Protein AF-0000000078946764 (afdb_homodimer)

pLDDT: mean 87.79, std 12.07, range [32.47, 98.69]

InterPro domains:
  IPR000515 ABC transporter type 1, transmembrane domain MetI-like [PF00528] (82-265)
  IPR000515 ABC transporter type 1, transmembrane domain MetI-like [PS50928] (67-258)
  IPR000515 ABC transporter type 1, transmembrane domain MetI-like [cd06261] (67-243)
  IPR035906 MetI-like superfamily [G3DSA:1.10.3720.10] (1-260)
  IPR035906 MetI-like superfamily [SSF161098] (8-272)
  IPR050901 Binding-protein-dependent ABC transporter permease [PTHR32243] (8-273)

Radius of gyration: 24.19 Å; Cα contacts (8 Å, |Δi|>4): 723; chains: 2; bounding box: 61×66×54 Å

Secondary structure (DSSP, 8-state):
------HHHHHHHHHHHHHHHHHHHHHHHHHTS-HHHHHH---SS-SS---HHHHHHHHHS-HHHHHHHHHHHHHHHHHHHHHHHHHHHHHHHHS--TTHHHHHHHHHHHHTS-GGGGHHHHHHHHHHTT-SSSHHHHHHHHHHHHHHHHHHHHHHHHHTS-HHHHHHHHHTT--HHHHIIIIIHHHTHHHHHHHHHHHHHHHHH--HHHHHH--SGGG--HHHHHHTT--SS---HHHHHHHHHHHHHHHHHHHHHTHHHHHHHTTTTTTT-/------HHHHHHHHHHHHHHHHHHHHHHHHHTS-HHHHHH---SS-SS---HHHHHHHHHS-HHHHHHHHHHHHHHHHHHHHHHHHHHHHHHHHS--TTHHHHHHHHHHHHTS-HHHHHHHHHHHHHHTT-SSSHHHHHHHHHHHHHHHHHHHHHHHHHTS-HHHHHHHHHTT--HHHHIIIIIHHHTHHHHHHHHHHHHHHHHH--HHHHHH--SGGG--HHHHHHTT--SS---HHHHHHHHHHHHHHHHHHHHHTHHHHHHHTTTTTTT-

Sequence (546 aa):
MKKKSGASFYFFLIVFVFLVMFPFIWVFLTSIKPPREIFASFAWFSAEPTFQSYVNAVNNRPLFTYMMNSFVISSLTTLIAIACASLAAYALTRLPIKGKGLILGTVLAASMFPQIAIITPIYSFITDLGLRNSYFGLVIPYITISLPLAIWILATFFKKIPFELEESAKLDGATPFQTFRKIIFPLAAPGVFTTAILVFIAAWNEYLFALTINTADRLRTVPVGLSLYESQYTIPWGDITAATVIVTVPIVIIVLLFQRRIVAGLTSGSVKEMKKKSGASFYFFLIVFVFLVMFPFIWVFLTSIKPPREIFASFAWFSAEPTFQSYVNAVNNRPLFTYMMNSFVISSLTTLIAIACASLAAYALTRLPIKGKGLILGTVLAASMFPQIAIITPIYSFITDLGLRNSYFGLVIPYITISLPLAIWILATFFKKIPFELEESAKLDGATPFQTFRKIIFPLAAPGVFTTAILVFIAAWNEYLFALTINTADRLRTVPVGLSLYESQYTIPWGDITAATVIVTVPIVIIVLLFQRRIVAGLTSGSVKE

Nearest PDB structures (foldseek):
  8ja7-assembly1_B  TM=8.360E-01  e=1.431E-16  Mycobacterium tuberculosis H37Rv
  7cad-assembly1_B  TM=8.247E-01  e=8.907E-16  Mycolicibacterium smegmatis MC2 155
  3puv-assembly1_G  TM=8.822E-01  e=7.040E-14  Escherichia coli K-12
  8hpn-assembly1_B  TM=8.557E-01  e=3.943E-14  Mycolicibacterium smegmatis MC2 155
  8y5f-assembly1_C  TM=8.600E-01  e=5.586E-09  Escherichia coli

Structure (mmCIF, N/CA/C/O backbone):
data_AF-0000000078946764-model_v1
#
loop_
_entity.id
_entity.type
_entity.pdbx_description
1 polymer 'BH1246 protein'
#
loop_
_atom_site.group_PDB
_atom_site.id
_atom_site.type_symbol
_atom_site.label_atom_id
_atom_site.label_alt_id
_atom_site.label_comp_id
_atom_site.label_asym_id
_atom_site.label_entity_id
_atom_site.label_seq_id
_atom_site.pdbx_PDB_ins_code
_atom_site.Cartn_x
_atom_site.Cartn_y
_atom_site.Cartn_z
_atom_site.occupancy
_atom_site.B_iso_or_equiv
_atom_site.auth_seq_id
_atom_site.auth_comp_id
_atom_site.auth_asym_id
_atom_site.auth_atom_id
_atom_site.pdbx_PDB_model_num
ATOM 1 N N . MET A 1 1 ? -32.438 19.906 20.125 1 33.03 1 MET A N 1
ATOM 2 C CA . MET A 1 1 ? -32.75 18.484 20.016 1 33.03 1 MET A CA 1
ATOM 3 C C . MET A 1 1 ? -31.672 17.75 19.25 1 33.03 1 MET A C 1
ATOM 5 O O . MET A 1 1 ? -31.422 18.047 18.078 1 33.03 1 MET A O 1
ATOM 9 N N . LYS A 1 2 ? -30.453 17.391 19.797 1 44.19 2 LYS A N 1
ATOM 10 C CA . LYS A 1 2 ? -29.234 16.734 19.375 1 44.19 2 LYS A CA 1
ATOM 11 C C . LYS A 1 2 ? -29.531 15.555 18.453 1 44.19 2 LYS A C 1
ATOM 13 O O . LYS A 1 2 ? -30.141 14.562 18.859 1 44.19 2 LYS A O 1
ATOM 18 N N . LYS A 1 3 ? -29.906 15.781 17.297 1 48.66 3 LYS A N 1
ATOM 19 C CA . LYS A 1 3 ? -30.406 14.773 16.375 1 48.66 3 LYS A CA 1
ATOM 20 C C . LYS A 1 3 ? -29.484 13.562 16.328 1 48.66 3 LYS A C 1
ATOM 22 O O . LYS A 1 3 ? -28.328 13.672 15.93 1 48.66 3 LYS A O 1
ATOM 27 N N . LYS A 1 4 ? -29.656 12.672 17.234 1 54.16 4 LYS A N 1
ATOM 28 C CA . LYS A 1 4 ? -29.062 11.352 17.438 1 54.16 4 LYS A CA 1
ATOM 29 C C . LYS A 1 4 ? -28.984 10.578 16.125 1 54.16 4 LYS A C 1
ATOM 31 O O . LYS A 1 4 ? -29.875 10.711 15.273 1 54.16 4 LYS A O 1
ATOM 36 N N . SER A 1 5 ? -27.766 10.391 15.672 1 64.12 5 SER A N 1
ATOM 37 C CA . SER A 1 5 ? -27.672 9.508 14.516 1 64.12 5 SER A CA 1
ATOM 38 C C . SER A 1 5 ? -28.75 8.438 14.555 1 64.12 5 SER A C 1
ATOM 40 O O . SER A 1 5 ? -28.922 7.754 15.57 1 64.12 5 SER A O 1
ATOM 42 N N . GLY A 1 6 ? -29.953 8.758 13.875 1 72.06 6 GLY A N 1
ATOM 43 C CA . GLY A 1 6 ? -31.156 7.957 13.898 1 72.06 6 GLY A CA 1
ATOM 44 C C . GLY A 1 6 ? -30.906 6.48 13.672 1 72.06 6 GLY A C 1
ATOM 45 O O . GLY A 1 6 ? -29.766 6.078 13.398 1 72.06 6 GLY A O 1
ATOM 46 N N . ALA A 1 7 ? -31.797 5.609 14.141 1 81.31 7 ALA A N 1
ATOM 47 C CA . ALA A 1 7 ? -31.812 4.156 14 1 81.31 7 ALA A CA 1
ATOM 48 C C . ALA A 1 7 ? -31.391 3.746 12.586 1 81.31 7 ALA A C 1
ATOM 50 O O . ALA A 1 7 ? -30.672 2.756 12.414 1 81.31 7 ALA A O 1
ATOM 51 N N . SER A 1 8 ? -31.719 4.539 11.703 1 84.44 8 SER A N 1
ATOM 52 C CA . SER A 1 8 ? -31.375 4.234 10.312 1 84.44 8 SER A CA 1
ATOM 53 C C . SER A 1 8 ? -29.875 4.387 10.07 1 84.44 8 SER A C 1
ATOM 55 O O . SER A 1 8 ? -29.281 3.584 9.352 1 84.44 8 SER A O 1
ATOM 57 N N . PHE A 1 9 ? -29.266 5.336 10.734 1 81.94 9 PHE A N 1
ATOM 58 C CA . PHE A 1 9 ? -27.844 5.57 10.578 1 81.94 9 PHE A CA 1
ATOM 59 C C . PHE A 1 9 ? -27.031 4.398 11.141 1 81.94 9 PHE A C 1
ATOM 61 O O . PHE A 1 9 ? -26.125 3.893 10.477 1 81.94 9 PHE A O 1
ATOM 68 N N . TYR A 1 10 ? -27.438 3.967 12.258 1 83.56 10 TYR A N 1
ATOM 69 C CA . TYR A 1 10 ? -26.719 2.861 12.875 1 83.56 10 TYR A CA 1
ATOM 70 C C . TYR A 1 10 ? -26.906 1.574 12.086 1 83.56 10 TYR A C 1
ATOM 72 O O . TYR A 1 10 ? -26 0.746 12.008 1 83.56 10 TYR A O 1
ATOM 80 N N . PHE A 1 11 ? -28.062 1.51 11.508 1 87.38 11 PHE A N 1
ATOM 81 C CA . PHE A 1 11 ? -28.312 0.349 10.656 1 87.38 11 PHE A CA 1
ATOM 82 C C . PHE A 1 11 ? -27.359 0.345 9.461 1 87.38 11 PHE A C 1
ATOM 84 O O . PHE A 1 11 ? -26.719 -0.667 9.18 1 87.38 11 PHE A O 1
ATOM 91 N N . PHE A 1 12 ? -27.156 1.472 8.867 1 84.12 12 PHE A N 1
ATOM 92 C CA . PHE A 1 12 ? -26.297 1.569 7.703 1 84.12 12 PHE A CA 1
ATOM 93 C C . PHE A 1 12 ? -24.828 1.399 8.102 1 84.12 12 PHE A C 1
ATOM 95 O O . PHE A 1 12 ? -24.047 0.792 7.367 1 84.12 12 PHE A O 1
ATOM 102 N N . LEU A 1 13 ? -24.562 1.893 9.234 1 83.19 13 LEU A N 1
ATOM 103 C CA . LEU A 1 13 ? -23.203 1.762 9.734 1 83.19 13 LEU A CA 1
ATOM 104 C C . LEU A 1 13 ? -22.859 0.3 10 1 83.19 13 LEU A C 1
ATOM 106 O O . LEU A 1 13 ? -21.766 -0.16 9.648 1 83.19 13 LEU A O 1
ATOM 110 N N . ILE A 1 14 ? -23.781 -0.375 10.562 1 85.19 14 ILE A N 1
ATOM 111 C CA . ILE A 1 14 ? -23.562 -1.785 10.867 1 85.19 14 ILE A CA 1
ATOM 112 C C . ILE A 1 14 ? -23.422 -2.58 9.57 1 85.19 14 ILE A C 1
ATOM 114 O O . ILE A 1 14 ? -22.531 -3.43 9.453 1 85.19 14 ILE A O 1
ATOM 118 N N . VAL A 1 15 ? -24.234 -2.271 8.648 1 87.44 15 VAL A N 1
ATOM 119 C CA . VAL A 1 15 ? -24.188 -2.949 7.352 1 87.44 15 VAL A CA 1
ATOM 120 C C . VAL A 1 15 ? -22.844 -2.656 6.668 1 87.44 15 VAL A C 1
ATOM 122 O O . VAL A 1 15 ? -22.234 -3.553 6.094 1 87.44 15 VAL A O 1
ATOM 125 N N . PHE A 1 16 ? -22.469 -1.47 6.801 1 84.31 16 PHE A N 1
ATOM 126 C CA . PHE A 1 16 ? -21.219 -1.049 6.176 1 84.31 16 PHE A CA 1
ATOM 127 C C . PHE A 1 16 ? -20.031 -1.764 6.805 1 84.31 16 PHE A C 1
ATOM 129 O O . PHE A 1 16 ? -19.172 -2.312 6.102 1 84.31 16 PHE A O 1
ATOM 136 N N . VAL A 1 17 ? -19.969 -1.79 8.094 1 83.06 17 VAL A N 1
ATOM 137 C CA . VAL A 1 17 ? -18.875 -2.443 8.812 1 83.06 17 VAL A CA 1
ATOM 138 C C . VAL A 1 17 ? -18.875 -3.939 8.516 1 83.06 17 VAL A C 1
ATOM 140 O O . VAL A 1 17 ? -17.828 -4.551 8.344 1 83.06 17 VAL A O 1
ATOM 143 N N . PHE A 1 18 ? -20.078 -4.434 8.43 1 84.56 18 PHE A N 1
ATOM 144 C CA . PHE A 1 18 ? -20.219 -5.852 8.117 1 84.56 18 PHE A CA 1
ATOM 145 C C . PHE A 1 18 ? -19.672 -6.152 6.727 1 84.56 18 PHE A C 1
ATOM 147 O O . PHE A 1 18 ? -18.984 -7.152 6.527 1 84.56 18 PHE A O 1
ATOM 154 N N . LEU A 1 19 ? -19.984 -5.316 5.812 1 82.56 19 LEU A N 1
ATOM 155 C CA . LEU A 1 19 ? -19.516 -5.527 4.445 1 82.56 19 LEU A CA 1
ATOM 156 C C . LEU A 1 19 ? -18 -5.441 4.367 1 82.56 19 LEU A C 1
ATOM 158 O O . LEU A 1 19 ? -17.359 -6.219 3.654 1 82.56 19 LEU A O 1
ATOM 162 N N . VAL A 1 20 ? -17.469 -4.578 5.125 1 79.81 20 VAL A N 1
ATOM 163 C CA . VAL A 1 20 ? -16.016 -4.395 5.137 1 79.81 20 VAL A CA 1
ATOM 164 C C . VAL A 1 20 ? -15.352 -5.594 5.809 1 79.81 20 VAL A C 1
ATOM 166 O O . VAL A 1 20 ? -14.289 -6.047 5.375 1 79.81 20 VAL A O 1
ATOM 169 N N . MET A 1 21 ? -16.078 -6.16 6.762 1 83.44 21 MET A N 1
ATOM 170 C CA . MET A 1 21 ? -15.508 -7.238 7.559 1 83.44 21 MET A CA 1
ATOM 171 C C . MET A 1 21 ? -15.875 -8.602 6.977 1 83.44 21 MET A C 1
ATOM 173 O O . MET A 1 21 ? -15.375 -9.633 7.438 1 83.44 21 MET A O 1
ATOM 177 N N . PHE A 1 22 ? -16.625 -8.633 6.008 1 83.38 22 PHE A N 1
ATOM 178 C CA . PHE A 1 22 ? -17.203 -9.859 5.488 1 83.38 22 PHE A CA 1
ATOM 179 C C . PHE A 1 22 ? -16.125 -10.883 5.164 1 83.38 22 PHE A C 1
ATOM 181 O O . PHE A 1 22 ? -16.203 -12.031 5.59 1 83.38 22 PHE A O 1
ATOM 188 N N . PRO A 1 23 ? -15.102 -10.477 4.379 1 82.44 23 PRO A N 1
ATOM 189 C CA . PRO A 1 23 ? -14.078 -11.477 4.047 1 82.44 23 PRO A CA 1
ATOM 190 C C . PRO A 1 23 ? -13.383 -12.039 5.285 1 82.44 23 PRO A C 1
ATOM 192 O O . PRO A 1 23 ? -13.016 -13.211 5.312 1 82.44 23 PRO A O 1
ATOM 195 N N . PHE A 1 24 ? -13.289 -11.32 6.234 1 83.69 24 PHE A N 1
ATOM 196 C CA . PHE A 1 24 ? -12.641 -11.734 7.477 1 83.69 24 PHE A CA 1
ATOM 197 C C . PHE A 1 24 ? -13.539 -12.688 8.258 1 83.69 24 PHE A C 1
ATOM 199 O O . PHE A 1 24 ? -13.062 -13.68 8.82 1 83.69 24 PHE A O 1
ATOM 206 N N . ILE A 1 25 ? -14.805 -12.312 8.273 1 85 25 ILE A N 1
ATOM 207 C CA . ILE A 1 25 ? -15.781 -13.172 8.945 1 85 25 ILE A CA 1
ATOM 208 C C . ILE A 1 25 ? -15.844 -14.523 8.242 1 85 25 ILE A C 1
ATOM 210 O O . ILE A 1 25 ? -15.875 -15.57 8.891 1 85 25 ILE A O 1
ATOM 214 N N . TRP A 1 26 ? -15.758 -14.477 6.988 1 84.75 26 TRP A N 1
ATOM 215 C CA . TRP A 1 26 ? -15.789 -15.703 6.199 1 84.75 26 TRP A CA 1
ATOM 216 C C . TRP A 1 26 ? -14.57 -16.578 6.496 1 84.75 26 TRP A C 1
ATOM 218 O O . TRP A 1 26 ? -14.688 -17.797 6.605 1 84.75 26 TRP A O 1
ATOM 228 N N . VAL A 1 27 ? -13.43 -15.969 6.551 1 87.81 27 VAL A N 1
ATOM 229 C CA . VAL A 1 27 ? -12.195 -16.672 6.855 1 87.81 27 VAL A CA 1
ATOM 230 C C . VAL A 1 27 ? -12.305 -17.344 8.227 1 87.81 27 VAL A C 1
ATOM 232 O O . VAL A 1 27 ? -11.953 -18.516 8.383 1 87.81 27 VAL A O 1
ATOM 235 N N . PHE A 1 28 ? -12.828 -16.656 9.148 1 89.38 28 PHE A N 1
ATOM 236 C CA . PHE A 1 28 ? -12.984 -17.203 10.492 1 89.38 28 PHE A CA 1
ATOM 237 C C . PHE A 1 28 ? -13.953 -18.375 10.492 1 89.38 28 PHE A C 1
ATOM 239 O O . PHE A 1 28 ? -13.68 -19.406 11.094 1 89.38 28 PHE A O 1
ATOM 246 N N . LEU A 1 29 ? -15.078 -18.219 9.828 1 89.69 29 LEU A N 1
ATOM 247 C CA . LEU A 1 29 ? -16.094 -19.281 9.789 1 89.69 29 LEU A CA 1
ATOM 248 C C . LEU A 1 29 ? -15.562 -20.516 9.062 1 89.69 29 LEU A C 1
ATOM 250 O O . LEU A 1 29 ? -15.852 -21.641 9.461 1 89.69 29 LEU A O 1
ATOM 254 N N . THR A 1 30 ? -14.836 -20.281 8.047 1 89.69 30 THR A N 1
ATOM 255 C CA . THR A 1 30 ? -14.273 -21.375 7.273 1 89.69 30 THR A CA 1
ATOM 256 C C . THR A 1 30 ? -13.234 -22.141 8.094 1 89.69 30 THR A C 1
ATOM 258 O O . THR A 1 30 ? -13.086 -23.359 7.953 1 89.69 30 THR A O 1
ATOM 261 N N . SER A 1 31 ? -12.547 -21.453 8.953 1 93.06 31 SER A N 1
ATOM 262 C CA . SER A 1 31 ? -11.453 -22.047 9.719 1 93.06 31 SER A CA 1
ATOM 263 C C . SER A 1 31 ? -11.961 -23.078 10.703 1 93.06 31 SER A C 1
ATOM 265 O O . SER A 1 31 ? -11.195 -23.906 11.203 1 93.06 31 SER A O 1
ATOM 267 N N . ILE A 1 32 ? -13.273 -23.078 10.969 1 94.5 32 ILE A N 1
ATOM 268 C CA . ILE A 1 32 ? -13.797 -24 11.961 1 94.5 32 ILE A CA 1
ATOM 269 C C . ILE A 1 32 ? -14.703 -25.031 11.289 1 94.5 32 ILE A C 1
ATOM 271 O O . ILE A 1 32 ? -15.367 -25.828 11.961 1 94.5 32 ILE A O 1
ATOM 275 N N . LYS A 1 33 ? -14.742 -25.016 10 1 92.31 33 LYS A N 1
ATOM 276 C CA . LYS A 1 33 ? -15.523 -25.984 9.25 1 92.31 33 LYS A CA 1
ATOM 277 C C . LYS A 1 33 ? -14.695 -27.234 8.93 1 92.31 33 LYS A C 1
ATOM 279 O O . LYS A 1 33 ? -13.508 -27.125 8.617 1 92.31 33 LYS A O 1
ATOM 284 N N . PRO A 1 34 ? -15.344 -28.391 8.977 1 90.31 34 PRO A N 1
ATOM 285 C CA . PRO A 1 34 ? -14.664 -29.578 8.422 1 90.31 34 PRO A CA 1
ATOM 286 C C . PRO A 1 34 ? -14.555 -29.531 6.898 1 90.31 34 PRO A C 1
ATOM 288 O O . PRO A 1 34 ? -15.352 -28.859 6.238 1 90.31 34 PRO A O 1
ATOM 291 N N . PRO A 1 35 ? -13.586 -30.203 6.355 1 84.81 35 PRO A N 1
ATOM 292 C CA . PRO A 1 35 ? -13.344 -30.141 4.914 1 84.81 35 PRO A CA 1
ATOM 293 C C . PRO A 1 35 ? -14.594 -30.453 4.09 1 84.81 35 PRO A C 1
ATOM 295 O O . PRO A 1 35 ? -14.812 -29.844 3.045 1 84.81 35 PRO A O 1
ATOM 298 N N . ARG A 1 36 ? -15.453 -31.266 4.453 1 83.12 36 ARG A N 1
ATOM 299 C CA . ARG A 1 36 ? -16.625 -31.688 3.703 1 83.12 36 ARG A CA 1
ATOM 300 C C . ARG A 1 36 ? -17.625 -30.547 3.564 1 83.12 36 ARG A C 1
ATOM 302 O O . ARG A 1 36 ? -18.391 -30.5 2.592 1 83.12 36 ARG A O 1
ATOM 309 N N . GLU A 1 37 ? -17.625 -29.578 4.52 1 83.38 37 GLU A N 1
ATOM 310 C CA . GLU A 1 37 ? -18.578 -28.484 4.527 1 83.38 37 GLU A CA 1
ATOM 311 C C . GLU A 1 37 ? -18.031 -27.266 3.779 1 83.38 37 GLU A C 1
ATOM 313 O O . GLU A 1 37 ? -18.797 -26.375 3.412 1 83.38 37 GLU A O 1
ATOM 318 N N . ILE A 1 38 ? -16.797 -27.172 3.619 1 76.69 38 ILE A N 1
ATOM 319 C CA . ILE A 1 38 ? -16.172 -26.016 2.984 1 76.69 38 ILE A CA 1
ATOM 320 C C . ILE A 1 38 ? -16.516 -26 1.496 1 76.69 38 ILE A C 1
ATOM 322 O O . ILE A 1 38 ? -16.781 -24.938 0.924 1 76.69 38 ILE A O 1
ATOM 326 N N . PHE A 1 39 ? -16.578 -27.109 0.846 1 66.88 39 PHE A N 1
ATOM 327 C CA . PHE A 1 39 ? -16.781 -27.188 -0.596 1 66.88 39 PHE A CA 1
ATOM 328 C C . PHE A 1 39 ? -18.25 -27.406 -0.927 1 66.88 39 PHE A C 1
ATOM 330 O O . PHE A 1 39 ? -18.688 -27.125 -2.051 1 66.88 39 PHE A O 1
ATOM 337 N N . ALA A 1 40 ? -18.938 -27.875 -0.017 1 58.78 40 ALA A N 1
ATOM 338 C CA . ALA A 1 40 ? -20.297 -28.297 -0.345 1 58.78 40 ALA A CA 1
ATOM 339 C C . ALA A 1 40 ? -21.266 -27.125 -0.312 1 58.78 40 ALA A C 1
ATOM 341 O O . ALA A 1 40 ? -22.234 -27.094 -1.078 1 58.78 40 ALA A O 1
ATOM 342 N N . SER A 1 41 ? -21.25 -26.266 0.796 1 55.47 41 SER A N 1
ATOM 343 C CA . SER A 1 41 ? -22.312 -25.281 0.925 1 55.47 41 SER A CA 1
ATOM 344 C C . SER A 1 41 ? -21.766 -23.938 1.366 1 55.47 41 SER A C 1
ATOM 346 O O . SER A 1 41 ? -20.703 -23.859 2 1 55.47 41 SER A O 1
ATOM 348 N N . PHE A 1 42 ? -22.266 -22.922 0.664 1 61.62 42 PHE A N 1
ATOM 349 C CA . PHE A 1 42 ? -22.047 -21.562 1.138 1 61.62 42 PHE A CA 1
ATOM 350 C C . PHE A 1 42 ? -22.734 -21.328 2.477 1 61.62 42 PHE A C 1
ATOM 352 O O . PHE A 1 42 ? -23.203 -20.219 2.756 1 61.62 42 PHE A O 1
ATOM 359 N N . ALA A 1 43 ? -22.75 -22.375 3.289 1 69.69 43 ALA A N 1
ATOM 360 C CA . ALA A 1 43 ? -23.375 -22.203 4.602 1 69.69 43 ALA A CA 1
ATOM 361 C C . ALA A 1 43 ? -22.484 -21.359 5.52 1 69.69 43 ALA A C 1
ATOM 363 O O . ALA A 1 43 ? -21.266 -21.578 5.582 1 69.69 43 ALA A O 1
ATOM 364 N N . TRP A 1 44 ? -23.031 -20.484 6.105 1 75.94 44 TRP A N 1
ATOM 365 C CA . TRP A 1 44 ? -22.312 -19.578 6.992 1 75.94 44 TRP A CA 1
ATOM 366 C C . TRP A 1 44 ? -21.812 -20.297 8.234 1 75.94 44 TRP A C 1
ATOM 368 O O . TRP A 1 44 ? -20.672 -20.094 8.648 1 75.94 44 TRP A O 1
ATOM 378 N N . PHE A 1 45 ? -22.641 -21.266 8.711 1 82.81 45 PHE A N 1
ATOM 379 C CA . PHE A 1 45 ? -22.281 -21.922 9.961 1 82.81 45 PHE A CA 1
ATOM 380 C C . PHE A 1 45 ? -22.141 -23.422 9.766 1 82.81 45 PHE A C 1
ATOM 382 O O . PHE A 1 45 ? -22.891 -24.031 8.992 1 82.81 45 PHE A O 1
ATOM 389 N N . SER A 1 46 ? -21.188 -23.984 10.406 1 84.75 46 SER A N 1
ATOM 390 C CA . SER A 1 46 ? -20.953 -25.422 10.336 1 84.75 46 SER A CA 1
ATOM 391 C C . SER A 1 46 ? -21.875 -26.172 11.297 1 84.75 46 SER A C 1
ATOM 393 O O . SER A 1 46 ? -22.172 -25.688 12.391 1 84.75 46 SER A O 1
ATOM 395 N N . ALA A 1 47 ? -22.266 -27.359 10.945 1 85.62 47 ALA A N 1
ATOM 396 C CA . ALA A 1 47 ? -23.031 -28.25 11.812 1 85.62 47 ALA A CA 1
ATOM 397 C C . ALA A 1 47 ? -22.125 -28.984 12.781 1 85.62 47 ALA A C 1
ATOM 399 O O . ALA A 1 47 ? -22.562 -29.438 13.844 1 85.62 47 ALA A O 1
ATOM 400 N N . GLU A 1 48 ? -20.844 -29.078 12.453 1 91.38 48 GLU A N 1
ATOM 401 C CA . GLU A 1 48 ? -19.859 -29.781 13.266 1 91.38 48 GLU A CA 1
ATOM 402 C C . GLU A 1 48 ? -18.547 -29.016 13.328 1 91.38 48 GLU A C 1
ATOM 404 O O . GLU A 1 48 ? -17.516 -29.484 12.828 1 91.38 48 GLU A O 1
ATOM 409 N N . PRO A 1 49 ? -18.641 -27.938 14.008 1 92.38 49 PRO A N 1
ATOM 410 C CA . PRO A 1 49 ? -17.406 -27.156 14.117 1 92.38 49 PRO A CA 1
ATOM 411 C C . PRO A 1 49 ? -16.25 -27.953 14.695 1 92.38 49 PRO A C 1
ATOM 413 O O . PRO A 1 49 ? -16.453 -28.828 15.547 1 92.38 49 PRO A O 1
ATOM 416 N N . THR A 1 50 ? -15.031 -27.719 14.125 1 94.12 50 THR A N 1
ATOM 417 C CA . THR A 1 50 ? -13.828 -28.438 14.555 1 94.12 50 THR A CA 1
ATOM 418 C C . THR A 1 50 ? -12.633 -27.5 14.594 1 94.12 50 THR A C 1
ATOM 420 O O . THR A 1 50 ? -12.625 -26.453 13.93 1 94.12 50 THR A O 1
ATOM 423 N N . PHE A 1 51 ? -11.664 -27.875 15.438 1 96.06 51 PHE A N 1
ATOM 424 C CA . PHE A 1 51 ? -10.438 -27.094 15.531 1 96.06 51 PHE A CA 1
ATOM 425 C C . PHE A 1 51 ? -9.273 -27.828 14.875 1 96.06 51 PHE A C 1
ATOM 427 O O . PHE A 1 51 ? -8.117 -27.438 15.047 1 96.06 51 PHE A O 1
ATOM 434 N N . GLN A 1 52 ? -9.617 -28.812 14.094 1 95.88 52 GLN A N 1
ATOM 435 C CA . GLN A 1 52 ? -8.586 -29.625 13.461 1 95.88 52 GLN A CA 1
ATOM 436 C C . GLN A 1 52 ? -7.73 -28.797 12.516 1 95.88 52 GLN A C 1
ATOM 438 O O . GLN A 1 52 ? -6.523 -29.016 12.406 1 95.88 52 GLN A O 1
ATOM 443 N N . SER A 1 53 ? -8.367 -27.828 11.891 1 95.5 53 SER A N 1
ATOM 444 C CA . SER A 1 53 ? -7.637 -26.969 10.969 1 95.5 53 SER A CA 1
ATOM 445 C C . SER A 1 53 ? -6.59 -26.141 11.703 1 95.5 53 SER A C 1
ATOM 447 O O . SER A 1 53 ? -5.539 -25.812 11.148 1 95.5 53 SER A O 1
ATOM 449 N N . TYR A 1 54 ? -6.875 -25.812 12.938 1 97 54 TYR A N 1
ATOM 450 C CA . TYR A 1 54 ? -5.922 -25.062 13.742 1 97 54 TYR A CA 1
ATOM 451 C C . TYR A 1 54 ? -4.715 -25.922 14.109 1 97 54 TYR A C 1
ATOM 453 O O . TYR A 1 54 ? -3.576 -25.453 14.07 1 97 54 TYR A O 1
ATOM 461 N N . VAL A 1 55 ? -4.953 -27.094 14.391 1 97.25 55 VAL A N 1
ATOM 462 C CA . VAL A 1 55 ? -3.881 -28.047 14.703 1 97.25 55 VAL A CA 1
ATOM 463 C C . VAL A 1 55 ? -3.02 -28.266 13.461 1 97.25 55 VAL A C 1
ATOM 465 O O . VAL A 1 55 ? -1.789 -28.234 13.539 1 97.25 55 VAL A O 1
ATOM 468 N N . ASN A 1 56 ? -3.658 -28.453 12.375 1 95.62 56 ASN A N 1
ATOM 469 C CA . ASN A 1 56 ? -2.947 -28.672 11.117 1 95.62 56 ASN A CA 1
ATOM 470 C C . ASN A 1 56 ? -2.113 -27.453 10.727 1 95.62 56 ASN A C 1
ATOM 472 O O . ASN A 1 56 ? -0.993 -27.594 10.234 1 95.62 56 ASN A O 1
ATOM 476 N N . ALA A 1 57 ? -2.668 -26.297 10.922 1 95.75 57 ALA A N 1
ATOM 477 C CA . ALA A 1 57 ? -2.008 -25.047 10.531 1 95.75 57 ALA A CA 1
ATOM 478 C C . ALA A 1 57 ? -0.665 -24.906 11.242 1 95.75 57 ALA A C 1
ATOM 480 O O . ALA A 1 57 ? 0.313 -24.453 10.633 1 95.75 57 ALA A O 1
ATOM 481 N N . VAL A 1 58 ? -0.606 -25.312 12.477 1 96.38 58 VAL A N 1
ATOM 482 C CA . VAL A 1 58 ? 0.599 -25.109 13.273 1 96.38 58 VAL A CA 1
ATOM 483 C C . VAL A 1 58 ? 1.562 -26.281 13.07 1 96.38 58 VAL A C 1
ATOM 485 O O . VAL A 1 58 ? 2.781 -26.094 13.094 1 96.38 58 VAL A O 1
ATOM 488 N N . ASN A 1 59 ? 1.031 -27.5 12.75 1 95.38 59 ASN A N 1
ATOM 489 C CA . ASN A 1 59 ? 1.863 -28.688 12.672 1 95.38 59 ASN A CA 1
ATOM 490 C C . ASN A 1 59 ? 2.42 -28.906 11.266 1 95.38 59 ASN A C 1
ATOM 492 O O . ASN A 1 59 ? 3.51 -29.453 11.102 1 95.38 59 ASN A O 1
ATOM 496 N N . ASN A 1 60 ? 1.716 -28.484 10.312 1 93.31 60 ASN A N 1
ATOM 497 C CA . ASN A 1 60 ? 2.102 -28.766 8.938 1 93.31 60 ASN A CA 1
ATOM 498 C C . ASN A 1 60 ? 3.152 -27.781 8.43 1 93.31 60 ASN A C 1
ATOM 500 O O . ASN A 1 60 ? 3.877 -28.078 7.477 1 93.31 60 ASN A O 1
ATOM 504 N N . ARG A 1 61 ? 3.182 -26.609 9.008 1 94.19 61 ARG A N 1
ATOM 505 C CA . ARG A 1 61 ? 4.16 -25.578 8.648 1 94.19 61 ARG A CA 1
ATOM 506 C C . ARG A 1 61 ? 4.641 -24.828 9.883 1 94.19 61 ARG A C 1
ATOM 508 O O . ARG A 1 61 ? 3.934 -24.766 10.891 1 94.19 61 ARG A O 1
ATOM 515 N N . PRO A 1 62 ? 5.832 -24.328 9.766 1 96.88 62 PRO A N 1
ATOM 516 C CA . PRO A 1 62 ? 6.309 -23.516 10.898 1 96.88 62 PRO A CA 1
ATOM 517 C C . PRO A 1 62 ? 5.703 -22.125 10.922 1 96.88 62 PRO A C 1
ATOM 519 O O . PRO A 1 62 ? 6.422 -21.125 10.773 1 96.88 62 PRO A O 1
ATOM 522 N N . LEU A 1 63 ? 4.488 -22.047 11.266 1 97.19 63 LEU A N 1
ATOM 523 C CA . LEU A 1 63 ? 3.682 -20.844 11.172 1 97.19 63 LEU A CA 1
ATOM 524 C C . LEU A 1 63 ? 4.234 -19.734 12.078 1 97.19 63 LEU A C 1
ATOM 526 O O . LEU A 1 63 ? 4.328 -18.578 11.672 1 97.19 63 LEU A O 1
ATOM 530 N N . PHE A 1 64 ? 4.648 -20.109 13.242 1 97.38 64 PHE A N 1
ATOM 531 C CA . PHE A 1 64 ? 5.133 -19.109 14.188 1 97.38 64 PHE A CA 1
ATOM 532 C C . PHE A 1 64 ? 6.469 -18.531 13.734 1 97.38 64 PHE A C 1
ATOM 534 O O . PHE A 1 64 ? 6.77 -17.359 13.992 1 97.38 64 PHE A O 1
ATOM 541 N N . THR A 1 65 ? 7.219 -19.344 13.062 1 97.88 65 THR A N 1
ATOM 542 C CA . THR A 1 65 ? 8.445 -18.844 12.461 1 97.88 65 THR A CA 1
ATOM 543 C C . THR A 1 65 ? 8.141 -17.828 11.359 1 97.88 65 THR A C 1
ATOM 545 O O . THR A 1 65 ? 8.781 -16.781 11.281 1 97.88 65 THR A O 1
ATOM 548 N N . TYR A 1 66 ? 7.117 -18.109 10.539 1 97.88 66 TYR A N 1
ATOM 549 C CA . TYR A 1 66 ? 6.699 -17.188 9.5 1 97.88 66 TYR A CA 1
ATOM 550 C C . TYR A 1 66 ? 6.254 -15.852 10.102 1 97.88 66 TYR A C 1
ATOM 552 O O . TYR A 1 66 ? 6.586 -14.789 9.586 1 97.88 66 TYR A O 1
ATOM 560 N N . MET A 1 67 ? 5.539 -15.953 11.203 1 97 67 MET A N 1
ATOM 561 C CA . MET A 1 67 ? 5.039 -14.766 11.883 1 97 67 MET A CA 1
ATOM 562 C C . MET A 1 67 ? 6.191 -13.93 12.43 1 97 67 MET A C 1
ATOM 564 O 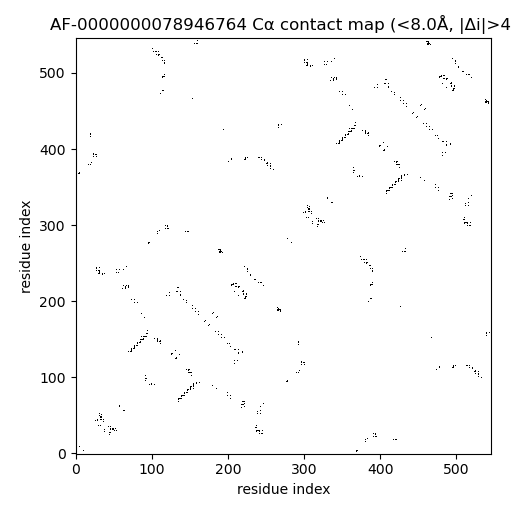O . MET A 1 67 ? 6.199 -12.703 12.297 1 97 67 MET A O 1
ATOM 568 N N . MET A 1 68 ? 7.129 -14.586 12.992 1 97.69 68 MET A N 1
ATOM 569 C CA . MET A 1 68 ? 8.289 -13.891 13.539 1 97.69 68 MET A CA 1
ATOM 570 C C . MET A 1 68 ? 9.094 -13.227 12.43 1 97.69 68 MET A C 1
ATOM 572 O O . MET A 1 68 ? 9.5 -12.07 12.555 1 97.69 68 MET A O 1
ATOM 576 N N . ASN A 1 69 ? 9.32 -13.93 11.367 1 98.44 69 ASN A N 1
ATOM 577 C CA . ASN A 1 69 ? 10.039 -13.359 10.234 1 98.44 69 ASN A CA 1
ATOM 578 C C . ASN A 1 69 ? 9.344 -12.117 9.695 1 98.44 69 ASN A C 1
ATOM 580 O O . ASN A 1 69 ? 9.992 -11.086 9.477 1 98.44 69 ASN A O 1
ATOM 584 N N . SER A 1 70 ? 8.023 -12.242 9.469 1 97.81 70 SER A N 1
ATOM 585 C CA . SER A 1 70 ? 7.258 -11.109 8.961 1 97.81 70 SER A CA 1
ATOM 586 C C . SER A 1 70 ? 7.336 -9.914 9.898 1 97.81 70 SER A C 1
ATOM 588 O O . SER A 1 70 ? 7.488 -8.773 9.461 1 97.81 70 SER A O 1
ATOM 590 N N . PHE A 1 71 ? 7.281 -10.219 11.172 1 96.81 71 PHE A N 1
ATOM 591 C CA . PHE A 1 71 ? 7.309 -9.148 12.164 1 96.81 71 PHE A CA 1
ATOM 592 C C . PHE A 1 71 ? 8.664 -8.445 12.164 1 96.81 71 PHE A C 1
ATOM 594 O O . PHE A 1 71 ? 8.727 -7.215 12.141 1 96.81 71 PHE A O 1
ATOM 601 N N . VAL A 1 72 ? 9.719 -9.164 12.188 1 98.31 72 VAL A N 1
ATOM 602 C CA . VAL A 1 72 ? 11.07 -8.602 12.25 1 98.31 72 VAL A CA 1
ATOM 603 C C . VAL A 1 72 ? 11.352 -7.809 10.977 1 98.31 72 VAL A C 1
ATOM 605 O O . VAL A 1 72 ? 11.789 -6.656 11.047 1 98.31 72 VAL A O 1
ATOM 608 N N . ILE A 1 73 ? 11.031 -8.367 9.867 1 98.69 73 ILE A N 1
ATOM 609 C CA . ILE A 1 73 ? 11.312 -7.742 8.578 1 98.69 73 ILE A CA 1
ATOM 610 C C . ILE A 1 73 ? 10.484 -6.465 8.438 1 98.69 73 ILE A C 1
ATOM 612 O O . ILE A 1 73 ? 11.008 -5.422 8.031 1 98.69 73 ILE A O 1
ATOM 616 N N . SER A 1 74 ? 9.219 -6.535 8.75 1 97.81 74 SER A N 1
ATOM 617 C CA . SER A 1 74 ? 8.344 -5.371 8.617 1 97.81 74 SER A CA 1
ATOM 618 C C . SER A 1 74 ? 8.742 -4.27 9.594 1 97.81 74 SER A C 1
ATOM 620 O O . SER A 1 74 ? 8.703 -3.086 9.258 1 97.81 74 SER A O 1
ATOM 622 N N . SER A 1 75 ? 9.117 -4.66 10.82 1 97.94 75 SER A N 1
ATOM 623 C CA . SER A 1 75 ? 9.523 -3.676 11.82 1 97.94 75 SER A CA 1
ATOM 624 C C . SER A 1 75 ? 10.828 -2.994 11.414 1 97.94 75 SER A C 1
ATOM 626 O O . SER A 1 75 ? 10.945 -1.77 11.492 1 97.94 75 SER A O 1
ATOM 628 N N . LEU A 1 76 ? 11.781 -3.775 11 1 98.62 76 LEU A N 1
ATOM 629 C CA . LEU A 1 76 ? 13.055 -3.213 10.57 1 98.62 76 LEU A CA 1
ATOM 630 C C . LEU A 1 76 ? 12.867 -2.303 9.359 1 98.62 76 LEU A C 1
ATOM 632 O O . LEU A 1 76 ? 13.445 -1.214 9.297 1 98.62 76 LEU A O 1
ATOM 636 N N . THR A 1 77 ? 12.047 -2.768 8.422 1 98.56 77 THR A N 1
ATOM 637 C CA . THR A 1 77 ? 11.75 -1.958 7.246 1 98.56 77 THR A CA 1
ATOM 638 C C . THR A 1 77 ? 11.133 -0.623 7.652 1 98.56 77 THR A C 1
ATOM 640 O O . THR A 1 77 ? 11.555 0.432 7.168 1 98.56 77 THR A O 1
ATOM 643 N N . THR A 1 78 ? 10.18 -0.687 8.547 1 98.12 78 THR A N 1
ATOM 644 C CA . THR A 1 78 ? 9.461 0.508 8.984 1 98.12 78 THR A CA 1
ATOM 645 C C . THR A 1 78 ? 10.406 1.478 9.688 1 98.12 78 THR A C 1
ATOM 647 O O . THR A 1 78 ? 10.445 2.666 9.359 1 98.12 78 THR A O 1
ATOM 650 N N . LEU A 1 79 ? 11.195 1 10.594 1 98.25 79 LEU A N 1
ATOM 651 C CA . LEU A 1 79 ? 12.094 1.833 11.383 1 98.25 79 LEU A CA 1
ATOM 652 C C . LEU A 1 79 ? 13.125 2.52 10.492 1 98.25 79 LEU A C 1
ATOM 654 O O . LEU A 1 79 ? 13.328 3.732 10.594 1 98.25 79 LEU A O 1
ATOM 658 N N . ILE A 1 80 ? 13.68 1.808 9.586 1 97.94 80 ILE A N 1
ATOM 659 C CA . ILE A 1 80 ? 14.734 2.354 8.734 1 97.94 80 ILE A CA 1
ATOM 660 C C . ILE A 1 80 ? 14.117 3.289 7.695 1 97.94 80 ILE A C 1
ATOM 662 O O . ILE A 1 80 ? 14.656 4.363 7.422 1 97.94 80 ILE A O 1
ATOM 666 N N . ALA A 1 81 ? 13 2.887 7.164 1 97.44 81 ALA A N 1
ATOM 667 C CA . ALA A 1 81 ? 12.336 3.727 6.168 1 97.44 81 ALA A CA 1
ATOM 668 C C . ALA A 1 81 ? 11.906 5.059 6.773 1 97.44 81 ALA A C 1
ATOM 670 O O . ALA A 1 81 ? 12.086 6.113 6.156 1 97.44 81 ALA A O 1
ATOM 671 N N . ILE A 1 82 ? 11.352 5.008 7.969 1 97.62 82 ILE A N 1
ATOM 672 C CA . ILE A 1 82 ? 10.891 6.227 8.617 1 97.62 82 ILE A CA 1
ATOM 673 C C . ILE A 1 82 ? 12.086 7.117 8.953 1 97.62 82 ILE A C 1
ATOM 675 O O . ILE A 1 82 ? 12.023 8.336 8.773 1 97.62 82 ILE A O 1
ATOM 679 N N . ALA A 1 83 ? 13.156 6.547 9.43 1 97.12 83 ALA A N 1
ATOM 680 C CA . ALA A 1 83 ? 14.359 7.312 9.75 1 97.12 83 ALA A CA 1
ATOM 681 C C . ALA A 1 83 ? 14.906 8.023 8.508 1 97.12 83 ALA A C 1
ATOM 683 O O . ALA A 1 83 ? 15.18 9.227 8.547 1 97.12 83 ALA A O 1
ATOM 684 N N . CYS A 1 84 ? 14.961 7.324 7.422 1 95.12 84 CYS A N 1
ATOM 685 C CA . CYS A 1 84 ? 15.492 7.891 6.188 1 95.12 84 CYS A CA 1
ATOM 686 C C . CYS A 1 84 ? 14.508 8.875 5.57 1 95.12 84 CYS A C 1
ATOM 688 O O . CYS A 1 84 ? 14.891 9.969 5.156 1 95.12 84 CYS A O 1
ATOM 690 N N . ALA A 1 85 ? 13.273 8.469 5.559 1 96.75 85 ALA A N 1
ATOM 691 C CA . ALA A 1 85 ? 12.25 9.281 4.902 1 96.75 85 ALA A CA 1
ATOM 692 C C . ALA A 1 85 ? 12.039 10.594 5.652 1 96.75 85 ALA A C 1
ATOM 694 O O . ALA A 1 85 ? 11.797 11.641 5.035 1 96.75 85 ALA A O 1
ATOM 695 N N . SER A 1 86 ? 12.055 10.547 6.984 1 97 86 SER A N 1
ATOM 696 C CA . SER A 1 86 ? 11.828 11.766 7.758 1 97 86 SER A CA 1
ATOM 697 C C . SER A 1 86 ? 12.945 12.781 7.535 1 97 86 SER A C 1
ATOM 699 O O . SER A 1 86 ? 12.688 13.984 7.434 1 97 86 SER A O 1
ATOM 701 N N . LEU A 1 87 ? 14.188 12.312 7.465 1 94.19 87 LEU A N 1
ATOM 702 C CA . LEU A 1 87 ? 15.305 13.203 7.18 1 94.19 87 LEU A CA 1
ATOM 703 C C . LEU A 1 87 ? 15.18 13.805 5.781 1 94.19 87 LEU A C 1
ATOM 705 O O . LEU A 1 87 ? 15.375 15.008 5.598 1 94.19 87 LEU A O 1
ATOM 709 N N . ALA A 1 88 ? 14.828 12.953 4.852 1 93.62 88 ALA A N 1
ATOM 710 C CA . ALA A 1 88 ? 14.68 13.422 3.477 1 93.62 88 ALA A CA 1
ATOM 711 C C . ALA A 1 88 ? 13.516 14.398 3.35 1 93.62 88 ALA A C 1
ATOM 713 O O . ALA A 1 88 ? 13.641 15.445 2.713 1 93.62 88 ALA A O 1
ATOM 714 N N . ALA A 1 89 ? 12.406 14.031 3.928 1 94.62 89 ALA A N 1
ATOM 715 C CA . ALA A 1 89 ? 11.242 14.906 3.879 1 94.62 89 ALA A CA 1
ATOM 716 C C . ALA A 1 89 ? 11.539 16.25 4.527 1 94.62 89 ALA A C 1
ATOM 718 O O . ALA A 1 89 ? 11.109 17.297 4.027 1 94.62 89 ALA A O 1
ATOM 719 N N . TYR A 1 90 ? 12.242 16.281 5.633 1 94.44 90 TYR A N 1
ATOM 720 C CA . TYR A 1 90 ? 12.633 17.531 6.293 1 94.44 90 TYR A CA 1
ATOM 721 C C . TYR A 1 90 ? 13.5 18.375 5.375 1 94.44 90 TYR A C 1
ATOM 723 O O . TYR A 1 90 ? 13.266 19.578 5.227 1 94.44 90 TYR A O 1
ATOM 731 N N . ALA A 1 91 ? 14.484 17.734 4.816 1 92.44 91 ALA A N 1
ATOM 732 C CA . ALA A 1 91 ? 15.383 18.469 3.912 1 92.44 91 ALA A CA 1
ATOM 733 C C . ALA A 1 91 ? 14.609 19.047 2.734 1 92.44 91 ALA A C 1
ATOM 735 O O . ALA A 1 91 ? 14.828 20.203 2.359 1 92.44 91 ALA A O 1
ATOM 736 N N . LEU A 1 92 ? 13.648 18.359 2.238 1 91.38 92 LEU A N 1
ATOM 737 C CA . LEU A 1 92 ? 12.977 18.734 0.998 1 91.38 92 LEU A CA 1
ATOM 738 C C . LEU A 1 92 ? 11.836 19.703 1.27 1 91.38 92 LEU A C 1
ATOM 740 O O . LEU A 1 92 ? 11.266 20.281 0.336 1 91.38 92 LEU A O 1
ATOM 744 N N . THR A 1 93 ? 11.531 19.938 2.516 1 91.38 93 THR A N 1
ATOM 745 C CA . THR A 1 93 ? 10.422 20.828 2.809 1 91.38 93 THR A CA 1
ATOM 746 C C . THR A 1 93 ? 10.891 22.047 3.609 1 91.38 93 THR A C 1
ATOM 748 O O . THR A 1 93 ? 10.312 23.125 3.514 1 91.38 93 THR A O 1
ATOM 751 N N . ARG A 1 94 ? 11.969 21.828 4.379 1 91.56 94 ARG A N 1
ATOM 752 C CA . ARG A 1 94 ? 12.281 22.875 5.355 1 91.56 94 ARG A CA 1
ATOM 753 C C . ARG A 1 94 ? 13.609 23.547 5.023 1 91.56 94 ARG A C 1
ATOM 755 O O . ARG A 1 94 ? 13.852 24.688 5.426 1 91.56 94 ARG A O 1
ATOM 762 N N . LEU A 1 95 ? 14.477 22.922 4.402 1 89.88 95 LEU A N 1
ATOM 763 C CA . LEU A 1 95 ? 15.773 23.5 4.078 1 89.88 95 LEU A CA 1
ATOM 764 C C . LEU A 1 95 ? 15.719 24.266 2.758 1 89.88 95 LEU A C 1
ATOM 766 O O . LEU A 1 95 ? 14.828 24.031 1.939 1 89.88 95 LEU A O 1
ATOM 770 N N . PRO A 1 96 ? 16.562 25.219 2.639 1 88.12 96 PRO A N 1
ATOM 771 C CA . PRO A 1 96 ? 16.531 26.062 1.435 1 88.12 96 PRO A CA 1
ATOM 772 C C . PRO A 1 96 ? 17.156 25.359 0.226 1 88.12 96 PRO A C 1
ATOM 774 O O . PRO A 1 96 ? 18.203 25.797 -0.271 1 88.12 96 PRO A O 1
ATOM 777 N N . ILE A 1 97 ? 16.547 24.344 -0.223 1 87.62 97 ILE A N 1
ATOM 778 C CA . ILE A 1 97 ? 16.969 23.578 -1.395 1 87.62 97 ILE A CA 1
ATOM 779 C C . ILE A 1 97 ? 16.25 24.109 -2.637 1 87.62 97 ILE A C 1
ATOM 781 O O . ILE A 1 97 ? 15.062 24.406 -2.59 1 87.62 97 ILE A O 1
ATOM 785 N N . LYS A 1 98 ? 17.078 24.188 -3.748 1 86.56 98 LYS A N 1
ATOM 786 C CA . LYS A 1 98 ? 16.484 24.594 -5.016 1 86.56 98 LYS A CA 1
ATOM 787 C C . LYS A 1 98 ? 15.812 23.406 -5.707 1 86.56 98 LYS A C 1
ATOM 789 O O . LYS A 1 98 ? 16.328 22.281 -5.668 1 86.56 98 LYS A O 1
ATOM 794 N N . GLY A 1 99 ? 14.688 23.641 -6.34 1 85.75 99 GLY A N 1
ATOM 795 C CA . GLY A 1 99 ? 14.016 22.625 -7.129 1 85.75 99 GLY A CA 1
ATOM 796 C C . GLY A 1 99 ? 13.312 21.578 -6.281 1 85.75 99 GLY A C 1
ATOM 797 O O . GLY A 1 99 ? 13.258 20.406 -6.656 1 85.75 99 GLY A O 1
ATOM 798 N N . LYS A 1 100 ? 12.867 21.875 -5.094 1 86.12 100 LYS A N 1
ATOM 799 C CA . LYS A 1 100 ? 12.258 20.938 -4.16 1 86.12 100 LYS A CA 1
ATOM 800 C C . LYS A 1 100 ? 11.016 20.281 -4.77 1 86.12 100 LYS A C 1
ATOM 802 O O . LYS A 1 100 ? 10.789 19.078 -4.59 1 86.12 100 LYS A O 1
ATOM 807 N N . GLY A 1 101 ? 10.289 21.094 -5.539 1 84.25 101 GLY A N 1
ATOM 808 C CA . GLY A 1 101 ? 9.109 20.547 -6.188 1 84.25 101 GLY A CA 1
ATOM 809 C C . GLY A 1 101 ? 9.438 19.453 -7.188 1 84.25 101 GLY A C 1
ATOM 810 O O . GLY A 1 101 ? 8.766 18.422 -7.223 1 84.25 101 GLY A O 1
ATOM 811 N N . LEU A 1 102 ? 10.477 19.688 -7.918 1 85.12 102 LEU A N 1
ATOM 812 C CA . LEU A 1 102 ? 10.906 18.703 -8.914 1 85.12 102 LEU A CA 1
ATOM 813 C C . LEU A 1 102 ? 11.414 17.438 -8.234 1 85.12 102 LEU A C 1
ATOM 815 O O . LEU A 1 102 ? 11.125 16.328 -8.695 1 85.12 102 LEU A O 1
ATOM 819 N N . ILE A 1 103 ? 12.141 17.609 -7.168 1 88.06 103 ILE A N 1
ATOM 820 C CA . ILE A 1 103 ? 12.695 16.453 -6.465 1 88.06 103 ILE A CA 1
ATOM 821 C C . ILE A 1 103 ? 11.562 15.641 -5.84 1 88.06 103 ILE A C 1
ATOM 823 O O . ILE A 1 103 ? 11.516 14.414 -5.988 1 88.06 103 ILE A O 1
ATOM 827 N N . LEU A 1 104 ? 10.633 16.312 -5.234 1 86.88 104 LEU A N 1
ATOM 828 C CA . LEU A 1 104 ? 9.492 15.625 -4.633 1 86.88 104 LEU A CA 1
ATOM 829 C C . LEU A 1 104 ? 8.633 14.953 -5.695 1 86.88 104 LEU A C 1
ATOM 831 O O . LEU A 1 104 ? 8.148 13.836 -5.496 1 86.88 104 LEU A O 1
ATOM 835 N N . GLY A 1 105 ? 8.484 15.609 -6.766 1 84.5 105 GLY A N 1
ATOM 836 C CA . GLY A 1 105 ? 7.754 15.016 -7.871 1 84.5 105 GLY A CA 1
ATOM 837 C C . GLY A 1 105 ? 8.406 13.75 -8.406 1 84.5 105 GLY A C 1
ATOM 838 O O . GLY A 1 105 ? 7.719 12.766 -8.695 1 84.5 105 GLY A O 1
ATOM 839 N N . THR A 1 106 ? 9.703 13.781 -8.523 1 84.88 106 THR A N 1
ATOM 840 C CA . THR A 1 106 ? 10.445 12.617 -9 1 84.88 106 THR A CA 1
ATOM 841 C C . THR A 1 106 ? 10.312 11.461 -8.008 1 84.88 106 THR A C 1
ATOM 843 O O . THR A 1 106 ? 10.18 10.305 -8.414 1 84.88 106 THR A O 1
ATOM 846 N N . VAL A 1 107 ? 10.375 11.773 -6.758 1 86.31 107 VAL A N 1
ATOM 847 C CA . VAL A 1 107 ? 10.234 10.758 -5.719 1 86.31 107 VAL A CA 1
ATOM 848 C C . VAL A 1 107 ? 8.844 10.133 -5.789 1 86.31 107 VAL A C 1
ATOM 850 O O . VAL A 1 107 ? 8.695 8.914 -5.699 1 86.31 107 VAL A O 1
ATOM 853 N N . LEU A 1 108 ? 7.855 10.922 -5.965 1 84.75 108 LEU A N 1
ATOM 854 C CA . LEU A 1 108 ? 6.492 10.422 -6.09 1 84.75 108 LEU A CA 1
ATOM 855 C C . LEU A 1 108 ? 6.344 9.555 -7.332 1 84.75 108 LEU A C 1
ATOM 857 O O . LEU A 1 108 ? 5.688 8.508 -7.293 1 84.75 108 LEU A O 1
ATOM 861 N N . ALA A 1 109 ? 6.926 9.992 -8.414 1 84.19 109 ALA A N 1
ATOM 862 C CA . ALA A 1 109 ? 6.883 9.227 -9.656 1 84.19 109 ALA A CA 1
ATOM 863 C C . ALA A 1 109 ? 7.504 7.844 -9.469 1 84.19 109 ALA A C 1
ATOM 865 O O . ALA A 1 109 ? 7.023 6.863 -10.039 1 84.19 109 ALA A O 1
ATOM 866 N N . ALA A 1 110 ? 8.516 7.801 -8.711 1 85.69 110 ALA A N 1
ATOM 867 C CA . ALA A 1 110 ? 9.172 6.527 -8.43 1 85.69 110 ALA A CA 1
ATOM 868 C C . ALA A 1 110 ? 8.219 5.555 -7.746 1 85.69 110 ALA A C 1
ATOM 870 O O . ALA A 1 110 ? 8.305 4.34 -7.953 1 85.69 110 ALA A O 1
ATOM 871 N N . SER A 1 111 ? 7.305 6.016 -6.941 1 84.81 111 SER A N 1
ATOM 872 C CA . SER A 1 111 ? 6.355 5.168 -6.23 1 84.81 111 SER A CA 1
ATOM 873 C C . SER A 1 111 ? 5.324 4.574 -7.184 1 84.81 111 SER A C 1
ATOM 875 O O . SER A 1 111 ? 4.664 3.586 -6.855 1 84.81 111 SER A O 1
ATOM 877 N N . MET A 1 112 ? 5.223 5.102 -8.383 1 81.94 112 MET A N 1
ATOM 878 C CA . MET A 1 112 ? 4.23 4.656 -9.359 1 81.94 112 MET A CA 1
ATOM 879 C C . MET A 1 112 ? 4.824 3.611 -10.297 1 81.94 112 MET A C 1
ATOM 881 O O . MET A 1 112 ? 4.125 3.082 -11.164 1 81.94 112 MET A O 1
ATOM 885 N N . PHE A 1 113 ? 6.102 3.393 -10.141 1 87.25 113 PHE A N 1
ATOM 886 C CA . PHE A 1 113 ? 6.766 2.355 -10.922 1 87.25 113 PHE A CA 1
ATOM 887 C C . PHE A 1 113 ? 6.168 0.986 -10.625 1 87.25 113 PHE A C 1
ATOM 889 O O . PHE A 1 113 ? 5.918 0.655 -9.461 1 87.25 113 PHE A O 1
ATOM 896 N N . PRO A 1 114 ? 5.863 0.234 -11.68 1 88.25 114 PRO A N 1
ATOM 897 C CA . PRO A 1 114 ? 5.355 -1.114 -11.422 1 88.25 114 PRO A CA 1
ATOM 898 C C . PRO A 1 114 ? 6.34 -1.98 -10.648 1 88.25 114 PRO A C 1
ATOM 900 O O . PRO A 1 114 ? 7.465 -2.201 -11.102 1 88.25 114 PRO A O 1
ATOM 903 N N . GLN A 1 115 ? 5.934 -2.428 -9.625 1 87.31 115 GLN A N 1
ATOM 904 C CA . GLN A 1 115 ? 6.816 -3.158 -8.727 1 87.31 115 GLN A CA 1
ATOM 905 C C . GLN A 1 115 ? 7.273 -4.477 -9.344 1 87.31 115 GLN A C 1
ATOM 907 O O . GLN A 1 115 ? 8.406 -4.906 -9.141 1 87.31 115 GLN A O 1
ATOM 912 N N . ILE A 1 116 ? 6.402 -5.047 -10.109 1 88.12 116 ILE A N 1
ATOM 913 C CA . ILE A 1 116 ? 6.688 -6.34 -10.727 1 88.12 116 ILE A CA 1
ATOM 914 C C . ILE A 1 116 ? 7.91 -6.219 -11.641 1 88.12 116 ILE A C 1
ATOM 916 O O . ILE A 1 116 ? 8.656 -7.184 -11.812 1 88.12 116 ILE A O 1
ATOM 920 N N . ALA A 1 117 ? 8.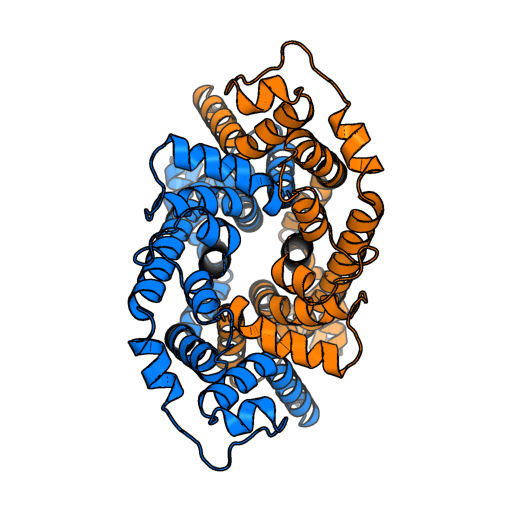102 -5.07 -12.133 1 84.62 117 ALA A N 1
ATOM 921 C CA . ALA A 1 117 ? 9.164 -4.859 -13.117 1 84.62 117 ALA A CA 1
ATOM 922 C C . ALA A 1 117 ? 10.531 -4.801 -12.438 1 84.62 117 ALA A C 1
ATOM 924 O O . ALA A 1 117 ? 11.562 -4.992 -13.094 1 84.62 117 ALA A O 1
ATOM 925 N N . ILE A 1 118 ? 10.523 -4.551 -11.188 1 87.5 118 ILE A N 1
ATOM 926 C CA . ILE A 1 118 ? 11.812 -4.344 -10.547 1 87.5 118 ILE A CA 1
ATOM 927 C C . ILE A 1 118 ? 12.188 -5.574 -9.727 1 87.5 118 ILE A C 1
ATOM 929 O O . ILE A 1 118 ? 13.258 -5.617 -9.109 1 87.5 118 ILE A O 1
ATOM 933 N N . ILE A 1 119 ? 11.406 -6.566 -9.82 1 88.5 119 ILE A N 1
ATOM 934 C CA . ILE A 1 119 ? 11.664 -7.773 -9.039 1 88.5 119 ILE A CA 1
ATOM 935 C C . ILE A 1 119 ? 12.969 -8.422 -9.508 1 88.5 119 ILE A C 1
ATOM 937 O O . ILE A 1 119 ? 13.82 -8.781 -8.695 1 88.5 119 ILE A O 1
ATOM 941 N N . THR A 1 120 ? 13.18 -8.508 -10.773 1 81.44 120 THR A N 1
ATOM 942 C CA . THR A 1 120 ? 14.32 -9.227 -11.32 1 81.44 120 THR A CA 1
ATOM 943 C C . THR A 1 120 ? 15.625 -8.484 -11.031 1 81.44 120 THR A C 1
ATOM 945 O O . THR A 1 120 ? 16.578 -9.07 -10.523 1 81.44 120 THR A O 1
ATOM 948 N N . PRO A 1 121 ? 15.656 -7.156 -11.32 1 81.81 121 PRO A N 1
ATOM 949 C CA . PRO A 1 121 ? 16.906 -6.457 -11 1 81.81 121 PRO A CA 1
ATOM 950 C C . PRO A 1 121 ? 17.219 -6.465 -9.5 1 81.81 121 PRO A C 1
ATOM 952 O O . PRO A 1 121 ? 18.375 -6.559 -9.109 1 81.81 121 PRO A O 1
ATOM 955 N N . ILE A 1 122 ? 16.266 -6.367 -8.711 1 88.19 122 ILE A N 1
ATOM 956 C CA . ILE A 1 122 ? 16.484 -6.387 -7.266 1 88.19 122 ILE A CA 1
ATOM 957 C C . ILE A 1 122 ? 16.938 -7.777 -6.828 1 88.19 122 ILE A C 1
ATOM 959 O O . ILE A 1 122 ? 17.828 -7.91 -5.992 1 88.19 122 ILE A O 1
ATOM 963 N N . TYR A 1 123 ? 16.312 -8.797 -7.418 1 89.38 123 TYR A N 1
ATOM 964 C CA . TYR A 1 123 ? 16.719 -10.164 -7.141 1 89.38 123 TYR A CA 1
ATOM 965 C C . TYR A 1 123 ? 18.203 -10.367 -7.477 1 89.38 123 TYR A C 1
ATOM 967 O O . TYR A 1 123 ? 18.953 -10.938 -6.684 1 89.38 123 TYR A O 1
ATOM 975 N N . SER A 1 124 ? 18.547 -9.922 -8.68 1 84.44 124 SER A N 1
ATOM 976 C CA . SER A 1 124 ? 19.938 -10.062 -9.125 1 84.44 124 SER A CA 1
ATOM 977 C C . SER A 1 124 ? 20.891 -9.312 -8.195 1 84.44 124 SER A C 1
ATOM 979 O O . SER A 1 124 ? 21.938 -9.836 -7.828 1 84.44 124 SER A O 1
ATOM 981 N N . PHE A 1 125 ? 20.484 -8.148 -7.793 1 85.38 125 PHE A N 1
ATOM 982 C CA . PHE A 1 125 ? 21.297 -7.324 -6.906 1 85.38 125 PHE A CA 1
ATOM 983 C C . PHE A 1 125 ? 21.469 -8 -5.555 1 85.38 125 PHE A C 1
ATOM 985 O O . PHE A 1 125 ? 22.594 -8.102 -5.047 1 85.38 125 PHE A O 1
ATOM 992 N N . ILE A 1 126 ? 20.453 -8.523 -4.98 1 93.75 126 ILE A N 1
ATOM 993 C CA . ILE A 1 126 ? 20.484 -9.156 -3.67 1 93.75 126 ILE A CA 1
ATOM 994 C C . ILE A 1 126 ? 21.281 -10.453 -3.744 1 93.75 126 ILE A C 1
ATOM 996 O O . ILE A 1 126 ? 22.031 -10.789 -2.814 1 93.75 126 ILE A O 1
ATOM 1000 N N . THR A 1 127 ? 21.078 -11.172 -4.832 1 93.44 127 THR A N 1
ATOM 1001 C CA . THR A 1 127 ? 21.828 -12.406 -5.043 1 93.44 127 THR A CA 1
ATOM 1002 C C . THR A 1 127 ? 23.328 -12.133 -5.137 1 93.44 127 THR A C 1
ATOM 1004 O O . THR A 1 127 ? 24.141 -12.82 -4.512 1 93.44 127 THR A O 1
ATOM 1007 N N . ASP A 1 128 ? 23.672 -11.117 -5.832 1 90.62 128 ASP A N 1
ATOM 1008 C CA . ASP A 1 128 ? 25.078 -10.742 -6.004 1 90.62 128 ASP A CA 1
ATOM 1009 C C . ASP A 1 128 ? 25.703 -10.328 -4.676 1 90.62 128 ASP A C 1
ATOM 1011 O O . ASP A 1 128 ? 26.891 -10.555 -4.449 1 90.62 128 ASP A O 1
ATOM 1015 N N . LEU A 1 129 ? 24.938 -9.773 -3.82 1 94.56 129 LEU A N 1
ATOM 1016 C CA . LEU A 1 129 ? 25.422 -9.344 -2.516 1 94.56 129 LEU A CA 1
ATOM 1017 C C . LEU A 1 129 ? 25.5 -10.516 -1.548 1 94.56 129 LEU A C 1
ATOM 1019 O O . LEU A 1 129 ? 26.031 -10.391 -0.442 1 94.56 129 LEU A O 1
ATOM 1023 N N . GLY A 1 130 ? 24.922 -11.625 -1.945 1 96.94 130 GLY A N 1
ATOM 1024 C CA . GLY A 1 130 ? 24.906 -12.805 -1.091 1 96.94 130 GLY A CA 1
ATOM 1025 C C . GLY A 1 130 ? 23.922 -12.68 0.067 1 96.94 130 GLY A C 1
ATOM 1026 O O . GLY A 1 130 ? 24.141 -13.289 1.123 1 96.94 130 GLY A O 1
ATOM 1027 N N . LEU A 1 131 ? 22.859 -11.938 -0.146 1 97.75 131 LEU A N 1
ATOM 1028 C CA . LEU A 1 131 ? 21.969 -11.648 0.972 1 97.75 131 LEU A CA 1
ATOM 1029 C C . LEU A 1 131 ? 20.672 -12.453 0.859 1 97.75 131 LEU A C 1
ATOM 1031 O O . LEU A 1 131 ? 19.766 -12.273 1.659 1 97.75 131 LEU A O 1
ATOM 1035 N N . ARG A 1 132 ? 20.594 -13.359 -0.063 1 97.56 132 ARG A N 1
ATOM 1036 C CA . ARG A 1 132 ? 19.406 -14.195 -0.136 1 97.56 132 ARG A CA 1
ATOM 1037 C C . ARG A 1 132 ? 19.234 -15.031 1.132 1 97.56 132 ARG A C 1
ATOM 1039 O O . ARG A 1 132 ? 20.219 -15.344 1.809 1 97.56 132 ARG A O 1
ATOM 1046 N N . ASN A 1 133 ? 18 -15.344 1.423 1 98.31 133 ASN A N 1
ATOM 1047 C CA . ASN A 1 133 ? 17.656 -16.125 2.613 1 98.31 133 ASN A CA 1
ATOM 1048 C C . ASN A 1 133 ? 18.25 -15.484 3.875 1 98.31 133 ASN A C 1
ATOM 1050 O O . ASN A 1 133 ? 18.922 -16.156 4.648 1 98.31 133 ASN A O 1
ATOM 1054 N N . SER A 1 134 ? 17.969 -14.203 3.979 1 98.38 134 SER A N 1
ATOM 1055 C CA . SER A 1 134 ? 18.281 -13.398 5.156 1 98.38 134 SER A CA 1
ATOM 1056 C C . SER A 1 134 ? 17.25 -12.297 5.367 1 98.38 134 SER A C 1
ATOM 1058 O O . SER A 1 134 ? 16.438 -12.023 4.484 1 98.38 134 SER A O 1
ATOM 1060 N N . TYR A 1 135 ? 17.266 -11.758 6.602 1 98.25 135 TYR A N 1
ATOM 1061 C CA . TYR A 1 135 ? 16.344 -10.656 6.883 1 98.25 135 TYR A CA 1
ATOM 1062 C C . TYR A 1 135 ? 16.656 -9.453 6 1 98.25 135 TYR A C 1
ATOM 1064 O O . TYR A 1 135 ? 15.75 -8.828 5.445 1 98.25 135 TYR A O 1
ATOM 1072 N N . PHE A 1 136 ? 17.891 -9.164 5.754 1 97.94 136 PHE A N 1
ATOM 1073 C CA . PHE A 1 136 ? 18.266 -7.98 4.992 1 97.94 136 PHE A CA 1
ATOM 1074 C C . PHE A 1 136 ? 18.016 -8.188 3.506 1 97.94 136 PHE A C 1
ATOM 1076 O O . PHE A 1 136 ? 17.906 -7.227 2.748 1 97.94 136 PHE A O 1
ATOM 1083 N N . GLY A 1 137 ? 17.938 -9.477 3.1 1 98.19 137 GLY A N 1
ATOM 1084 C CA . GLY A 1 137 ? 17.531 -9.75 1.731 1 98.19 137 GLY A CA 1
ATOM 1085 C C . GLY A 1 137 ? 16.156 -9.195 1.39 1 98.19 137 GLY A C 1
ATOM 1086 O O . GLY A 1 137 ? 15.891 -8.867 0.232 1 98.19 137 GLY A O 1
ATOM 1087 N N . LEU A 1 138 ? 15.297 -9.031 2.395 1 98.5 138 LEU A N 1
ATOM 1088 C CA . LEU A 1 138 ? 13.953 -8.508 2.172 1 98.5 138 LEU A CA 1
ATOM 1089 C C . LEU A 1 138 ? 13.844 -7.066 2.666 1 98.5 138 LEU A C 1
ATOM 1091 O O . LEU A 1 138 ? 13.133 -6.254 2.068 1 98.5 138 LEU A O 1
ATOM 1095 N N . VAL A 1 139 ? 14.586 -6.707 3.686 1 98.56 139 VAL A N 1
ATOM 1096 C CA . VAL A 1 139 ? 14.5 -5.371 4.266 1 98.56 139 VAL A CA 1
ATOM 1097 C C . VAL A 1 139 ? 14.961 -4.332 3.246 1 98.56 139 VAL A C 1
ATOM 1099 O O . VAL A 1 139 ? 14.32 -3.297 3.072 1 98.56 139 VAL A O 1
ATOM 1102 N N . ILE A 1 140 ? 15.984 -4.621 2.504 1 95.88 140 ILE A N 1
ATOM 1103 C CA . ILE A 1 140 ? 16.562 -3.672 1.56 1 95.88 140 ILE A CA 1
ATOM 1104 C C . ILE A 1 140 ? 15.578 -3.383 0.438 1 95.88 140 ILE A C 1
ATOM 1106 O O . ILE A 1 140 ? 15.211 -2.227 0.206 1 95.88 140 ILE A O 1
ATOM 1110 N N . PRO A 1 141 ? 15.047 -4.418 -0.208 1 94.94 141 PRO A N 1
ATOM 1111 C CA . PRO A 1 141 ? 14.062 -4.129 -1.253 1 94.94 141 PRO A CA 1
ATOM 1112 C C . PRO A 1 141 ? 12.797 -3.471 -0.706 1 94.94 141 PRO A C 1
ATOM 1114 O O . PRO A 1 141 ? 12.203 -2.621 -1.373 1 94.94 141 PRO A O 1
ATOM 1117 N N . TYR A 1 142 ? 12.383 -3.832 0.484 1 96.94 142 TYR A N 1
ATOM 1118 C CA . TYR A 1 142 ? 11.18 -3.254 1.074 1 96.94 142 TYR A CA 1
ATOM 1119 C C . TYR A 1 142 ? 11.359 -1.763 1.334 1 96.94 142 TYR A C 1
ATOM 1121 O O . TYR A 1 142 ? 10.445 -0.968 1.096 1 96.94 142 TYR A O 1
ATOM 1129 N N . ILE A 1 143 ? 12.516 -1.425 1.779 1 95.56 143 ILE A N 1
ATOM 1130 C CA . ILE A 1 143 ? 12.812 -0.012 1.994 1 95.56 143 ILE A CA 1
ATOM 1131 C C . ILE A 1 143 ? 12.812 0.724 0.656 1 95.56 143 ILE A C 1
ATOM 1133 O O . ILE A 1 143 ? 12.266 1.824 0.548 1 95.56 143 ILE A O 1
ATOM 1137 N N . THR A 1 144 ? 13.398 0.1 -0.294 1 90.81 144 THR A N 1
ATOM 1138 C CA . THR A 1 144 ? 13.508 0.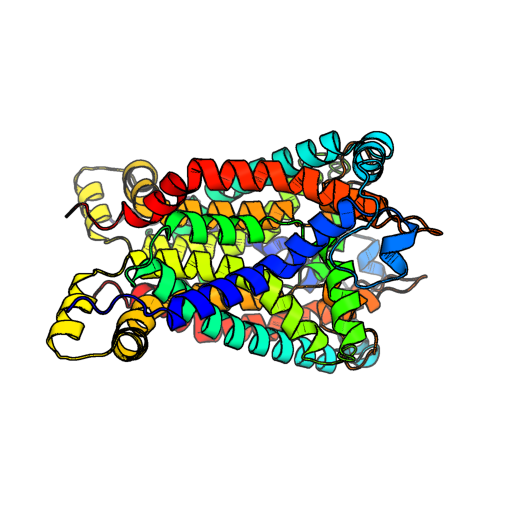704 -1.617 1 90.81 144 THR A CA 1
ATOM 1139 C C . THR A 1 144 ? 12.133 1.045 -2.174 1 90.81 144 THR A C 1
ATOM 1141 O O . THR A 1 144 ? 11.93 2.133 -2.717 1 90.81 144 THR A O 1
ATOM 1144 N N . ILE A 1 145 ? 11.195 0.203 -1.956 1 90.94 145 ILE A N 1
ATOM 1145 C CA . ILE A 1 145 ? 9.875 0.381 -2.543 1 90.94 145 ILE A CA 1
ATOM 1146 C C . ILE A 1 145 ? 9.047 1.324 -1.673 1 90.94 145 ILE A C 1
ATOM 1148 O O . ILE A 1 145 ? 8.188 2.051 -2.178 1 90.94 145 ILE A O 1
ATOM 1152 N N . SER A 1 146 ? 9.297 1.408 -0.377 1 94.06 146 SER A N 1
ATOM 1153 C CA . SER A 1 146 ? 8.461 2.17 0.548 1 94.06 146 SER A CA 1
ATOM 1154 C C . SER A 1 146 ? 8.961 3.604 0.692 1 94.06 146 SER A C 1
ATOM 1156 O O . SER A 1 146 ? 8.188 4.508 1.012 1 94.06 146 SER A O 1
ATOM 1158 N N . LEU A 1 147 ? 10.195 3.807 0.432 1 94.5 147 LEU A N 1
ATOM 1159 C CA . LEU A 1 147 ? 10.859 5.066 0.762 1 94.5 147 LEU A CA 1
ATOM 1160 C C . LEU A 1 147 ? 10.227 6.227 0 1 94.5 147 LEU A C 1
ATOM 1162 O O . LEU A 1 147 ? 9.914 7.262 0.59 1 94.5 147 LEU A O 1
ATOM 1166 N N . PRO A 1 148 ? 10.023 6.082 -1.294 1 91.5 148 PRO A N 1
ATOM 1167 C CA . PRO A 1 148 ? 9.445 7.211 -2.029 1 91.5 148 PRO A CA 1
ATOM 1168 C C . PRO A 1 148 ? 8.086 7.633 -1.484 1 91.5 148 PRO A C 1
ATOM 1170 O O . PRO A 1 148 ? 7.844 8.82 -1.274 1 91.5 148 PRO A O 1
ATOM 1173 N N . LEU A 1 149 ? 7.297 6.699 -1.215 1 91.06 149 LEU A N 1
ATOM 1174 C CA . LEU A 1 149 ? 5.969 7.012 -0.698 1 91.06 149 LEU A CA 1
ATOM 1175 C C . LEU A 1 149 ? 6.059 7.59 0.711 1 91.06 149 LEU A C 1
ATOM 1177 O O . LEU A 1 149 ? 5.32 8.516 1.055 1 91.06 149 LEU A O 1
ATOM 1181 N N . ALA A 1 150 ? 6.895 7.035 1.505 1 95.12 150 ALA A N 1
ATOM 1182 C CA . ALA A 1 150 ? 7.078 7.531 2.867 1 95.12 150 ALA A CA 1
ATOM 1183 C C . ALA A 1 150 ? 7.555 8.984 2.865 1 95.12 150 ALA A C 1
ATOM 1185 O O . ALA A 1 150 ? 7.07 9.805 3.648 1 95.12 150 ALA A O 1
ATOM 1186 N N . ILE A 1 151 ? 8.469 9.289 2.008 1 94.12 151 ILE A N 1
ATOM 1187 C CA . ILE A 1 151 ? 8.977 10.656 1.888 1 94.12 151 ILE A CA 1
ATOM 1188 C C . ILE A 1 151 ? 7.84 11.602 1.517 1 94.12 151 ILE A C 1
ATOM 1190 O O . ILE A 1 151 ? 7.68 12.656 2.127 1 94.12 151 ILE A O 1
ATOM 1194 N N . TRP A 1 152 ? 7.113 11.164 0.638 1 87.94 152 TRP A N 1
ATOM 1195 C CA . TRP A 1 152 ? 6.02 12 0.152 1 87.94 152 TRP A CA 1
ATOM 1196 C C . TRP A 1 152 ? 5.004 12.258 1.259 1 87.94 152 TRP A C 1
ATOM 1198 O O . TRP A 1 152 ? 4.59 13.406 1.469 1 87.94 152 TRP A O 1
ATOM 1208 N N . ILE A 1 153 ? 4.578 11.305 1.924 1 88.88 153 ILE A N 1
ATOM 1209 C CA . ILE A 1 153 ? 3.58 11.438 2.979 1 88.88 153 ILE A CA 1
ATOM 1210 C C . ILE A 1 153 ? 4.113 12.344 4.082 1 88.88 153 ILE A C 1
ATOM 1212 O O . ILE A 1 153 ? 3.436 13.289 4.5 1 88.88 153 ILE A O 1
ATOM 1216 N N . LEU A 1 154 ? 5.305 12.102 4.512 1 92.81 154 LEU A N 1
ATOM 1217 C CA . LEU A 1 154 ? 5.887 12.906 5.586 1 92.81 154 LEU A CA 1
ATOM 1218 C C . LEU A 1 154 ? 6.066 14.352 5.145 1 92.81 154 LEU A C 1
ATOM 1220 O O . LEU A 1 154 ? 5.891 15.273 5.945 1 92.81 154 LEU A O 1
ATOM 1224 N N . ALA A 1 155 ? 6.422 14.547 3.916 1 91.31 155 ALA A N 1
ATOM 1225 C CA . ALA A 1 155 ? 6.566 15.906 3.391 1 91.31 155 ALA A CA 1
ATOM 1226 C C . ALA A 1 155 ? 5.254 16.672 3.504 1 91.31 155 ALA A C 1
ATOM 1228 O O . ALA A 1 155 ? 5.25 17.859 3.836 1 91.31 155 ALA A O 1
ATOM 1229 N N . THR A 1 156 ? 4.18 16.016 3.232 1 84 156 THR A N 1
ATOM 1230 C CA . THR A 1 156 ? 2.879 16.672 3.316 1 84 156 THR A CA 1
ATOM 1231 C C . THR A 1 156 ? 2.582 17.109 4.746 1 84 156 THR A C 1
ATOM 1233 O O . THR A 1 156 ? 2.008 18.172 4.969 1 84 156 THR A O 1
ATOM 1236 N N . PHE A 1 157 ? 3.018 16.328 5.695 1 85.06 157 PHE A N 1
ATOM 1237 C CA . PHE A 1 157 ? 2.797 16.672 7.098 1 85.06 157 PHE A CA 1
ATOM 1238 C C . PHE A 1 157 ? 3.756 17.766 7.547 1 85.06 157 PHE A C 1
ATOM 1240 O O . PHE A 1 157 ? 3.367 18.672 8.281 1 85.06 157 PHE A O 1
ATOM 1247 N N . PHE A 1 158 ? 4.988 17.688 7.105 1 91.38 158 PHE A N 1
ATOM 1248 C CA . PHE A 1 158 ? 5.992 18.672 7.512 1 91.38 158 PHE A CA 1
ATOM 1249 C C . PHE A 1 158 ? 5.66 20.047 6.957 1 91.38 158 PHE A C 1
ATOM 1251 O O . PHE A 1 158 ? 5.906 21.062 7.613 1 91.38 158 PHE A O 1
ATOM 1258 N N . LYS A 1 159 ? 5.117 20.078 5.852 1 87.06 159 LYS A N 1
ATOM 1259 C CA . LYS A 1 159 ? 4.789 21.344 5.203 1 87.06 159 LYS A CA 1
ATOM 1260 C C . LYS A 1 159 ? 3.68 22.062 5.957 1 87.06 159 LYS A C 1
ATOM 1262 O O . LYS A 1 159 ? 3.574 23.297 5.879 1 87.06 159 LYS A O 1
ATOM 1267 N N . LYS A 1 160 ? 2.934 21.375 6.691 1 82 160 LYS A N 1
ATOM 1268 C CA . LYS A 1 160 ? 1.809 21.969 7.406 1 82 160 LYS A CA 1
ATOM 1269 C C . LYS A 1 160 ? 2.27 22.641 8.695 1 82 160 LYS A C 1
ATOM 1271 O O . LYS A 1 160 ? 1.532 23.422 9.297 1 82 160 LYS A O 1
ATOM 1276 N N . ILE A 1 161 ? 3.443 22.328 9.07 1 87.06 161 ILE A N 1
ATOM 1277 C CA . ILE A 1 161 ? 3.984 22.922 10.281 1 87.06 161 ILE A CA 1
ATOM 1278 C C . ILE A 1 161 ? 4.449 24.344 9.992 1 87.06 161 ILE A C 1
ATOM 1280 O O . ILE A 1 161 ? 5.164 24.594 9.016 1 87.06 161 ILE A O 1
ATOM 1284 N N . PRO A 1 162 ? 4.047 25.328 10.805 1 90.88 162 PRO A N 1
ATOM 1285 C CA . PRO A 1 162 ? 4.422 26.719 10.562 1 90.88 162 PRO A CA 1
ATOM 1286 C C . PRO A 1 162 ? 5.934 26.922 10.539 1 90.88 162 PRO A C 1
ATOM 1288 O O . PRO A 1 162 ? 6.648 26.422 11.414 1 90.88 162 PRO A O 1
ATOM 1291 N N . PHE A 1 163 ? 6.375 27.688 9.633 1 91.19 163 PHE A N 1
ATOM 1292 C CA . PHE A 1 163 ? 7.797 27.953 9.445 1 91.19 163 PHE A CA 1
ATOM 1293 C C . PHE A 1 163 ? 8.336 28.828 10.578 1 91.19 163 PHE A C 1
ATOM 1295 O O . PHE A 1 163 ? 9.547 28.828 10.836 1 91.19 163 PHE A O 1
ATOM 1302 N N . GLU A 1 164 ? 7.414 29.469 11.242 1 93.31 164 GLU A N 1
ATOM 1303 C CA . GLU A 1 164 ? 7.793 30.375 12.328 1 93.31 164 GLU A CA 1
ATOM 1304 C C . GLU A 1 164 ? 8.508 29.609 13.445 1 93.31 164 GLU A C 1
ATOM 1306 O O . GLU A 1 164 ? 9.383 30.172 14.117 1 93.31 164 GLU A O 1
ATOM 1311 N N . LEU A 1 165 ? 8.141 28.406 13.531 1 91.88 165 LEU A N 1
ATOM 1312 C CA . LEU A 1 165 ? 8.766 27.594 14.57 1 91.88 165 LEU A CA 1
ATOM 1313 C C . LEU A 1 165 ? 10.242 27.375 14.273 1 91.88 165 LEU A C 1
ATOM 1315 O O . LEU A 1 165 ? 11.07 27.406 15.188 1 91.88 165 LEU A O 1
ATOM 1319 N N . GLU A 1 166 ? 10.531 27.219 13.102 1 91.19 166 GLU A N 1
ATOM 1320 C CA . GLU A 1 166 ? 11.914 27.031 12.688 1 91.19 166 GLU A CA 1
ATOM 1321 C C . GLU A 1 166 ? 12.695 28.344 12.789 1 91.19 166 GLU A C 1
ATOM 1323 O O . GLU A 1 166 ? 13.875 28.344 13.156 1 91.19 166 GLU A O 1
ATOM 1328 N N . GLU A 1 167 ? 12.102 29.359 12.406 1 92.25 167 GLU A N 1
ATOM 1329 C CA . GLU A 1 167 ? 12.734 30.672 12.508 1 92.25 167 GLU A CA 1
ATOM 1330 C C . GLU A 1 167 ? 13.07 31.016 13.953 1 92.25 167 GLU A C 1
ATOM 1332 O O . GLU A 1 167 ? 14.148 31.547 14.234 1 92.25 167 GLU A O 1
ATOM 1337 N N . SER A 1 168 ? 12.109 30.703 14.82 1 94.25 168 SER A N 1
ATOM 1338 C CA . SER A 1 168 ? 12.344 30.953 16.234 1 94.25 168 SER A CA 1
ATOM 1339 C C . SER A 1 168 ? 13.484 30.094 16.766 1 94.25 168 SER A C 1
ATOM 1341 O O . SER A 1 168 ? 14.312 30.562 17.547 1 94.25 168 SER A O 1
ATOM 1343 N N . ALA A 1 169 ? 13.531 28.875 16.359 1 94.12 169 ALA A N 1
ATOM 1344 C CA . ALA A 1 169 ? 14.594 27.969 16.781 1 94.12 169 ALA A CA 1
ATOM 1345 C C . ALA A 1 169 ? 15.953 28.469 16.281 1 94.12 169 ALA A C 1
ATOM 1347 O O . ALA A 1 169 ? 16.953 28.375 17 1 94.12 169 ALA A O 1
ATOM 1348 N N . LYS A 1 170 ? 15.953 28.938 15.086 1 92.69 170 LYS A N 1
ATOM 1349 C CA . LYS A 1 170 ? 17.172 29.484 14.516 1 92.69 170 LYS A CA 1
ATOM 1350 C C . LYS A 1 170 ? 17.656 30.688 15.32 1 92.69 170 LYS A C 1
ATOM 1352 O O . LYS A 1 170 ? 18.859 30.844 15.555 1 92.69 170 LYS A O 1
ATOM 1357 N N . LEU A 1 171 ? 16.75 31.484 15.68 1 94.62 171 LEU A N 1
ATOM 1358 C CA . LEU A 1 171 ? 17.078 32.656 16.484 1 94.62 171 LEU A CA 1
ATOM 1359 C C . LEU A 1 171 ? 17.672 32.25 17.828 1 94.62 171 LEU A C 1
ATOM 1361 O O . LEU A 1 171 ? 18.547 32.938 18.375 1 94.62 171 LEU A O 1
ATOM 1365 N N . ASP A 1 172 ? 17.266 31.094 18.344 1 95.38 172 ASP A N 1
ATOM 1366 C CA . ASP A 1 172 ? 17.766 30.562 19.609 1 95.38 172 ASP A CA 1
ATOM 1367 C C . ASP A 1 172 ? 19.094 29.828 19.406 1 95.38 172 ASP A C 1
ATOM 1369 O O . ASP A 1 172 ? 19.672 29.328 20.359 1 95.38 172 ASP A O 1
ATOM 1373 N N . GLY A 1 173 ? 19.531 29.719 18.188 1 94.88 173 GLY A N 1
ATOM 1374 C CA . GLY A 1 173 ? 20.828 29.141 17.891 1 94.88 173 GLY A CA 1
ATOM 1375 C C . GLY A 1 173 ? 20.766 27.656 17.594 1 94.88 173 GLY A C 1
ATOM 1376 O O . GLY A 1 173 ? 21.797 26.984 17.531 1 94.88 173 GLY A O 1
ATOM 1377 N N . ALA A 1 174 ? 19.578 27.141 17.422 1 95.25 174 ALA A N 1
ATOM 1378 C CA . ALA A 1 174 ? 19.438 25.719 17.141 1 95.25 174 ALA A CA 1
ATOM 1379 C C . ALA A 1 174 ? 19.906 25.375 15.727 1 95.25 174 ALA A C 1
ATOM 1381 O O . ALA A 1 174 ? 19.672 26.141 14.789 1 95.25 174 ALA A O 1
ATOM 1382 N N . THR A 1 175 ? 20.609 24.219 15.602 1 94.19 175 THR A N 1
ATOM 1383 C CA . THR A 1 175 ? 20.984 23.703 14.289 1 94.19 175 THR A CA 1
ATOM 1384 C C . THR A 1 175 ? 19.781 23.078 13.586 1 94.19 175 THR A C 1
ATOM 1386 O O . THR A 1 175 ? 18.781 22.766 14.219 1 94.19 175 THR A O 1
ATOM 1389 N N . PRO A 1 176 ? 19.938 22.891 12.273 1 92.12 176 PRO A N 1
ATOM 1390 C CA . PRO A 1 176 ? 18.844 22.25 11.547 1 92.12 176 PRO A CA 1
ATOM 1391 C C . PRO A 1 176 ? 18.516 20.859 12.078 1 92.12 176 PRO A C 1
ATOM 1393 O O . PRO A 1 176 ? 17.328 20.516 12.195 1 92.12 176 PRO A O 1
ATOM 1396 N N . PHE A 1 177 ? 19.516 20.141 12.422 1 93.75 177 PHE A N 1
ATOM 1397 C CA . PHE A 1 177 ? 19.25 18.797 12.922 1 93.75 177 PHE A CA 1
ATOM 1398 C C . PHE A 1 177 ? 18.578 18.844 14.297 1 93.75 177 PHE A C 1
ATOM 1400 O O . PHE A 1 177 ? 17.719 18.031 14.602 1 93.75 177 PHE A O 1
ATOM 1407 N N . GLN A 1 178 ? 18.969 19.797 15.109 1 95.5 178 GLN A N 1
ATOM 1408 C CA . GLN A 1 178 ? 18.328 19.984 16.406 1 95.5 178 GLN A CA 1
ATOM 1409 C C . GLN A 1 178 ? 16.859 20.391 16.234 1 95.5 178 GLN A C 1
ATOM 1411 O O . GLN A 1 178 ? 15.984 19.891 16.953 1 95.5 178 GLN A O 1
ATOM 1416 N N . THR A 1 179 ? 16.656 21.328 15.273 1 96.06 179 THR A N 1
ATOM 1417 C CA . THR A 1 179 ? 15.297 21.766 14.984 1 96.06 179 THR A CA 1
ATOM 1418 C C . THR A 1 179 ? 14.445 20.609 14.492 1 96.06 179 THR A C 1
ATOM 1420 O O . THR A 1 179 ? 13.297 20.438 14.922 1 96.06 179 THR A O 1
ATOM 1423 N N . PHE A 1 180 ? 15.039 19.766 13.641 1 96.19 180 PHE A N 1
ATOM 1424 C CA . PHE A 1 180 ? 14.359 18.578 13.141 1 96.19 180 PHE A CA 1
ATOM 1425 C C . PHE A 1 180 ? 14 17.625 14.281 1 96.19 180 PHE A C 1
ATOM 1427 O O . PHE A 1 180 ? 12.836 17.266 14.445 1 96.19 180 PHE A O 1
ATOM 1434 N N . ARG A 1 181 ? 14.938 17.297 15.055 1 96.25 181 ARG A N 1
ATOM 1435 C CA . ARG A 1 181 ? 14.789 16.25 16.062 1 96.25 181 ARG A CA 1
ATOM 1436 C C . ARG A 1 181 ? 13.914 16.719 17.219 1 96.25 181 ARG A C 1
ATOM 1438 O O . ARG A 1 181 ? 13.109 15.945 17.75 1 96.25 181 ARG A O 1
ATOM 1445 N N . LYS A 1 182 ? 13.938 17.984 17.625 1 96.06 182 LYS A N 1
ATOM 1446 C CA . LYS A 1 182 ? 13.328 18.453 18.859 1 96.06 182 LYS A CA 1
ATOM 1447 C C . LYS A 1 182 ? 12 19.156 18.594 1 96.06 182 LYS A C 1
ATOM 1449 O O . LYS A 1 182 ? 11.156 19.281 19.484 1 96.06 182 LYS A O 1
ATOM 1454 N N . ILE A 1 183 ? 11.805 19.609 17.359 1 95.44 183 ILE A N 1
ATOM 1455 C CA . ILE A 1 183 ? 10.625 20.453 17.125 1 95.44 183 ILE A CA 1
ATOM 1456 C C . ILE A 1 183 ? 9.773 19.844 16.016 1 95.44 183 ILE A C 1
ATOM 1458 O O . ILE A 1 183 ? 8.664 19.359 16.266 1 95.44 183 ILE A O 1
ATOM 1462 N N . ILE A 1 184 ? 10.375 19.672 14.836 1 95.12 184 ILE A N 1
ATOM 1463 C CA . ILE A 1 184 ? 9.586 19.328 13.664 1 95.12 184 ILE A CA 1
ATOM 1464 C C . ILE A 1 184 ? 9.109 17.875 13.758 1 95.12 184 ILE A C 1
ATOM 1466 O O . ILE A 1 184 ? 7.922 17.594 13.609 1 95.12 184 ILE A O 1
ATOM 1470 N N . PHE A 1 185 ? 10.016 16.953 14.062 1 95.38 185 PHE A N 1
ATOM 1471 C CA . PHE A 1 185 ? 9.711 15.531 14.094 1 95.38 185 PHE A CA 1
ATOM 1472 C C . PHE A 1 185 ? 8.656 15.227 15.156 1 95.38 185 PHE A C 1
ATOM 1474 O O . PHE A 1 185 ? 7.652 14.57 14.867 1 95.38 185 PHE A O 1
ATOM 1481 N N . PRO A 1 186 ? 8.789 15.781 16.344 1 93.25 186 PRO A N 1
ATOM 1482 C CA . PRO A 1 186 ? 7.762 15.539 17.359 1 93.25 186 PRO A CA 1
ATOM 1483 C C . PRO A 1 186 ? 6.414 16.156 17 1 93.25 186 PRO A C 1
ATOM 1485 O O . PRO A 1 186 ? 5.363 15.57 17.297 1 93.25 186 PRO A O 1
ATOM 1488 N N . LEU A 1 187 ? 6.453 17.312 16.359 1 89 187 LEU A N 1
ATOM 1489 C CA . LEU A 1 187 ? 5.211 17.984 15.977 1 89 187 LEU A CA 1
ATOM 1490 C C . LEU A 1 187 ? 4.5 17.219 14.867 1 89 187 LEU A C 1
ATOM 1492 O O . LEU A 1 187 ? 3.285 17.328 14.703 1 89 187 LEU A O 1
ATOM 1496 N N . ALA A 1 188 ? 5.285 16.422 14.117 1 90.5 188 ALA A N 1
ATOM 1497 C CA . ALA A 1 188 ? 4.723 15.664 13.008 1 90.5 188 ALA A CA 1
ATOM 1498 C C . ALA A 1 188 ? 4.391 14.234 13.43 1 90.5 188 ALA A C 1
ATOM 1500 O O . ALA A 1 188 ? 4.203 13.352 12.586 1 90.5 188 ALA A O 1
ATOM 1501 N N . ALA A 1 189 ? 4.293 13.961 14.672 1 88.94 189 ALA A N 1
ATOM 1502 C CA . ALA A 1 189 ? 4.098 12.617 15.219 1 88.94 189 ALA A CA 1
ATOM 1503 C C . ALA A 1 189 ? 2.891 11.938 14.578 1 88.94 189 ALA A C 1
ATOM 1505 O O . ALA A 1 189 ? 2.965 10.766 14.188 1 88.94 189 ALA A O 1
ATOM 1506 N N . PRO A 1 190 ? 1.774 12.594 14.367 1 81.69 190 PRO A N 1
ATOM 1507 C CA . PRO A 1 190 ? 0.639 11.938 13.719 1 81.69 190 PRO A CA 1
ATOM 1508 C C . PRO A 1 190 ? 0.96 11.461 12.305 1 81.69 190 PRO A C 1
ATOM 1510 O O . PRO A 1 190 ? 0.559 10.359 11.914 1 81.69 190 PRO A O 1
ATOM 1513 N N . GLY A 1 191 ? 1.69 12.367 11.641 1 86.56 191 GLY A N 1
ATOM 1514 C CA . GLY A 1 191 ? 2.105 11.977 10.305 1 86.56 191 GLY A CA 1
ATOM 1515 C C . GLY A 1 191 ? 3.102 10.836 10.289 1 86.56 191 GLY A C 1
ATOM 1516 O O . GLY A 1 191 ? 3.016 9.938 9.453 1 86.56 191 GLY A O 1
ATOM 1517 N N . VAL A 1 192 ? 4 10.875 11.242 1 92.44 192 VAL A N 1
ATOM 1518 C CA . VAL A 1 192 ? 5.016 9.836 11.352 1 92.44 192 VAL A CA 1
ATOM 1519 C C . VAL A 1 192 ? 4.355 8.5 11.688 1 92.44 192 VAL A C 1
ATOM 1521 O O . VAL A 1 192 ? 4.68 7.473 11.086 1 92.44 192 VAL A O 1
ATOM 1524 N N . PHE A 1 193 ? 3.439 8.516 12.539 1 87.88 193 PHE A N 1
ATOM 1525 C CA . PHE A 1 193 ? 2.73 7.309 12.938 1 87.88 193 PHE A CA 1
ATOM 1526 C C . PHE A 1 193 ? 1.928 6.746 11.766 1 87.88 193 PHE A C 1
ATOM 1528 O O . PHE A 1 193 ? 1.944 5.535 11.523 1 87.88 193 PHE A O 1
ATOM 1535 N N . THR A 1 194 ? 1.211 7.602 11.109 1 84.38 194 THR A N 1
ATOM 1536 C CA . THR A 1 194 ? 0.438 7.184 9.945 1 84.38 194 THR A CA 1
ATOM 1537 C C . THR A 1 194 ? 1.344 6.547 8.891 1 84.38 194 THR A C 1
ATOM 1539 O O . THR A 1 194 ? 1.043 5.469 8.383 1 84.38 194 THR A O 1
ATOM 1542 N N . THR A 1 195 ? 2.441 7.219 8.633 1 92.56 195 THR A N 1
ATOM 1543 C CA . THR A 1 195 ? 3.379 6.703 7.641 1 92.56 195 THR A CA 1
ATOM 1544 C C . THR A 1 195 ? 3.963 5.367 8.086 1 92.56 195 THR A C 1
ATOM 1546 O O . THR A 1 195 ? 4.109 4.449 7.281 1 92.56 195 THR A O 1
ATOM 1549 N N . ALA A 1 196 ? 4.293 5.281 9.367 1 93.94 196 ALA A N 1
ATOM 1550 C CA . ALA A 1 196 ? 4.852 4.047 9.914 1 93.94 196 ALA A CA 1
ATOM 1551 C C . ALA A 1 196 ? 3.875 2.883 9.75 1 93.94 196 ALA A C 1
ATOM 1553 O O . ALA A 1 196 ? 4.27 1.782 9.359 1 93.94 196 ALA A O 1
ATOM 1554 N N . ILE A 1 197 ? 2.666 3.117 10 1 89 197 ILE A N 1
ATOM 1555 C CA . ILE A 1 197 ? 1.642 2.086 9.883 1 89 197 ILE A CA 1
ATOM 1556 C C . ILE A 1 197 ? 1.526 1.635 8.43 1 89 197 ILE A C 1
ATOM 1558 O O . ILE A 1 197 ? 1.462 0.436 8.148 1 89 197 ILE A O 1
ATOM 1562 N N . LEU A 1 198 ? 1.521 2.582 7.598 1 90.38 198 LEU A N 1
ATOM 1563 C CA . LEU A 1 198 ? 1.378 2.281 6.176 1 90.38 198 LEU A CA 1
ATOM 1564 C C . LEU A 1 198 ? 2.557 1.455 5.676 1 90.38 198 LEU A C 1
ATOM 1566 O O . LEU A 1 198 ? 2.371 0.475 4.949 1 90.38 198 LEU A O 1
ATOM 1570 N N . VAL A 1 199 ? 3.746 1.817 6.055 1 95.62 199 VAL A N 1
ATOM 1571 C CA . VAL A 1 199 ? 4.945 1.1 5.633 1 95.62 199 VAL A CA 1
ATOM 1572 C C . VAL A 1 199 ? 4.945 -0.303 6.238 1 95.62 199 VAL A C 1
ATOM 1574 O O . VAL A 1 199 ? 5.273 -1.278 5.559 1 95.62 199 VAL A O 1
ATOM 1577 N N . PHE A 1 200 ? 4.574 -0.379 7.465 1 94.44 200 PHE A N 1
ATOM 1578 C CA . PHE A 1 200 ? 4.527 -1.671 8.141 1 94.44 200 PHE A CA 1
ATOM 1579 C C . PHE A 1 200 ? 3.549 -2.609 7.445 1 94.44 200 PHE A C 1
ATOM 1581 O O . PHE A 1 200 ? 3.875 -3.768 7.172 1 94.44 200 PHE A O 1
ATOM 1588 N N . ILE A 1 201 ? 2.375 -2.111 7.176 1 92.12 201 ILE A N 1
ATOM 1589 C CA . ILE A 1 201 ? 1.332 -2.918 6.547 1 92.12 201 ILE A CA 1
ATOM 1590 C C . ILE A 1 201 ? 1.798 -3.381 5.172 1 92.12 201 ILE A C 1
ATOM 1592 O O . ILE A 1 201 ? 1.601 -4.539 4.801 1 92.12 201 ILE A O 1
ATOM 1596 N N . ALA A 1 202 ? 2.391 -2.502 4.43 1 93.94 202 ALA A N 1
ATOM 1597 C CA . ALA A 1 202 ? 2.889 -2.852 3.102 1 93.94 202 ALA A CA 1
ATOM 1598 C C . ALA A 1 202 ? 3.941 -3.953 3.184 1 93.94 202 ALA A C 1
ATOM 1600 O O . ALA A 1 202 ? 3.902 -4.914 2.41 1 93.94 202 ALA A O 1
ATOM 1601 N N . ALA A 1 203 ? 4.844 -3.816 4.102 1 96.81 203 ALA A N 1
ATOM 1602 C CA . ALA A 1 203 ? 5.895 -4.812 4.281 1 96.81 203 ALA A CA 1
ATOM 1603 C C . ALA A 1 203 ? 5.316 -6.137 4.77 1 96.81 203 ALA A C 1
ATOM 1605 O O . ALA A 1 203 ? 5.75 -7.207 4.332 1 96.81 203 ALA A O 1
ATOM 1606 N N . TRP A 1 204 ? 4.406 -6.07 5.598 1 94.81 204 TRP A N 1
ATOM 1607 C CA . TRP A 1 20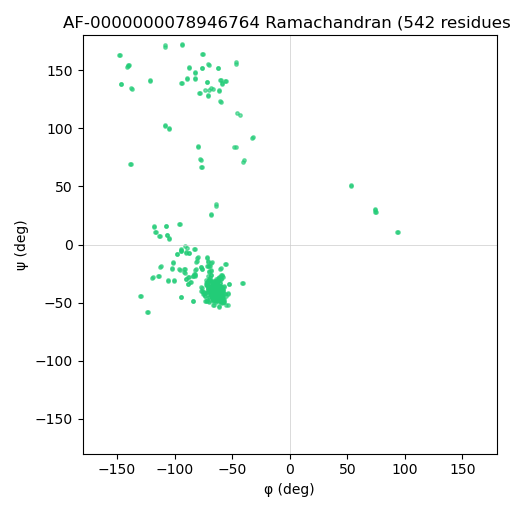4 ? 3.766 -7.25 6.172 1 94.81 204 TRP A CA 1
ATOM 1608 C C . TRP A 1 204 ? 3.047 -8.055 5.094 1 94.81 204 TRP A C 1
ATOM 1610 O O . TRP A 1 204 ? 3.041 -9.289 5.137 1 94.81 204 TRP A O 1
ATOM 1620 N N . ASN A 1 205 ? 2.512 -7.395 4.125 1 94.12 205 ASN A N 1
ATOM 1621 C CA . ASN A 1 205 ? 1.664 -8.039 3.131 1 94.12 205 ASN A CA 1
ATOM 1622 C C . ASN A 1 205 ? 2.441 -8.375 1.861 1 94.12 205 ASN A C 1
ATOM 1624 O O . ASN A 1 205 ? 1.925 -9.047 0.97 1 94.12 205 ASN A O 1
ATOM 1628 N N . GLU A 1 206 ? 3.629 -7.887 1.842 1 96.06 206 GLU A N 1
ATOM 1629 C CA . GLU A 1 206 ? 4.406 -8.086 0.625 1 96.06 206 GLU A CA 1
ATOM 1630 C C . GLU A 1 206 ? 4.598 -9.57 0.33 1 96.06 206 GLU A C 1
ATOM 1632 O O . GLU A 1 206 ? 4.852 -10.367 1.24 1 96.06 206 GLU A O 1
ATOM 1637 N N . TYR A 1 207 ? 4.547 -9.984 -0.94 1 95.69 207 TYR A N 1
ATOM 1638 C CA . TYR A 1 207 ? 4.543 -11.398 -1.294 1 95.69 207 TYR A CA 1
ATOM 1639 C C . TYR A 1 207 ? 5.598 -11.703 -2.352 1 95.69 207 TYR A C 1
ATOM 1641 O O . TYR A 1 207 ? 6.367 -12.656 -2.213 1 95.69 207 TYR A O 1
ATOM 1649 N N . LEU A 1 208 ? 5.695 -10.922 -3.312 1 93.88 208 LEU A N 1
ATOM 1650 C CA . LEU A 1 208 ? 6.43 -11.273 -4.523 1 93.88 208 LEU A CA 1
ATOM 1651 C C . LEU A 1 208 ? 7.93 -11.289 -4.262 1 93.88 208 LEU A C 1
ATOM 1653 O O . LEU A 1 208 ? 8.617 -12.25 -4.617 1 93.88 208 LEU A O 1
ATOM 1657 N N . PHE A 1 209 ? 8.422 -10.266 -3.641 1 95.88 209 PHE A N 1
ATOM 1658 C CA . PHE A 1 209 ? 9.844 -10.25 -3.311 1 95.88 209 PHE A CA 1
ATOM 1659 C C . PHE A 1 209 ? 10.188 -11.352 -2.32 1 95.88 209 PHE A C 1
ATOM 1661 O O . PHE A 1 209 ? 11.219 -12.016 -2.457 1 95.88 209 PHE A O 1
ATOM 1668 N N . ALA A 1 210 ? 9.32 -11.5 -1.375 1 97.81 210 ALA A N 1
ATOM 1669 C CA . ALA A 1 210 ? 9.547 -12.531 -0.366 1 97.81 210 ALA A CA 1
ATOM 1670 C C . ALA A 1 210 ? 9.594 -13.922 -1.002 1 97.81 210 ALA A C 1
ATOM 1672 O O . ALA A 1 210 ? 10.43 -14.742 -0.643 1 97.81 210 ALA A O 1
ATOM 1673 N N . LEU A 1 211 ? 8.727 -14.172 -1.907 1 95.88 211 LEU A N 1
ATOM 1674 C CA . LEU A 1 211 ? 8.656 -15.461 -2.588 1 95.88 211 LEU A CA 1
ATOM 1675 C C . LEU A 1 211 ? 9.93 -15.727 -3.379 1 95.88 211 LEU A C 1
ATOM 1677 O O . LEU A 1 211 ? 10.438 -16.844 -3.393 1 95.88 211 LEU A O 1
ATOM 1681 N N . THR A 1 212 ? 10.461 -14.727 -3.971 1 94.62 212 THR A N 1
ATOM 1682 C CA . THR A 1 212 ? 11.555 -14.883 -4.926 1 94.62 212 THR A CA 1
ATOM 1683 C C . THR A 1 212 ? 12.906 -14.852 -4.215 1 94.62 212 THR A C 1
ATOM 1685 O O . THR A 1 212 ? 13.82 -15.586 -4.586 1 94.62 212 THR A O 1
ATOM 1688 N N . ILE A 1 213 ? 13.047 -14.109 -3.191 1 96.88 213 ILE A N 1
ATOM 1689 C CA . ILE A 1 213 ? 14.359 -13.812 -2.625 1 96.88 213 ILE A CA 1
ATOM 1690 C C . ILE A 1 213 ? 14.664 -14.797 -1.494 1 96.88 213 ILE A C 1
ATOM 1692 O O . ILE A 1 213 ? 15.781 -15.312 -1.396 1 96.88 213 ILE A O 1
ATOM 1696 N N . ASN A 1 214 ? 13.719 -15.039 -0.634 1 97.94 214 ASN A N 1
ATOM 1697 C CA . ASN A 1 214 ? 13.922 -15.961 0.473 1 97.94 214 ASN A CA 1
ATOM 1698 C C . ASN A 1 214 ? 13.211 -17.297 0.228 1 97.94 214 ASN A C 1
ATOM 1700 O O . ASN A 1 214 ? 12.023 -17.438 0.534 1 97.94 214 ASN A O 1
ATOM 1704 N N . THR A 1 215 ? 13.969 -18.297 -0.212 1 96.5 215 THR A N 1
ATOM 1705 C CA . THR A 1 215 ? 13.367 -19.562 -0.611 1 96.5 215 THR A CA 1
ATOM 1706 C C . THR A 1 215 ? 13.531 -20.609 0.49 1 96.5 215 THR A C 1
ATOM 1708 O O . THR A 1 215 ? 12.852 -21.641 0.476 1 96.5 215 THR A O 1
ATOM 1711 N N . ALA A 1 216 ? 14.406 -20.359 1.42 1 97.69 216 ALA A N 1
ATOM 1712 C CA . ALA A 1 216 ? 14.523 -21.25 2.561 1 97.69 216 ALA A CA 1
ATOM 1713 C C . ALA A 1 216 ? 13.281 -21.203 3.439 1 97.69 216 ALA A C 1
ATOM 1715 O O . ALA A 1 216 ? 12.836 -20.125 3.828 1 97.69 216 ALA A O 1
ATOM 1716 N N . ASP A 1 217 ? 12.805 -22.297 3.811 1 96.56 217 ASP A N 1
ATOM 1717 C CA . ASP A 1 217 ? 11.547 -22.375 4.543 1 96.56 217 ASP A CA 1
ATOM 1718 C C . ASP A 1 217 ? 11.633 -21.609 5.863 1 96.56 217 ASP A C 1
ATOM 1720 O O . ASP A 1 217 ? 10.672 -20.953 6.266 1 96.56 217 ASP A O 1
ATOM 1724 N N . ARG A 1 218 ? 12.742 -21.641 6.48 1 96.75 218 ARG A N 1
ATOM 1725 C CA . ARG A 1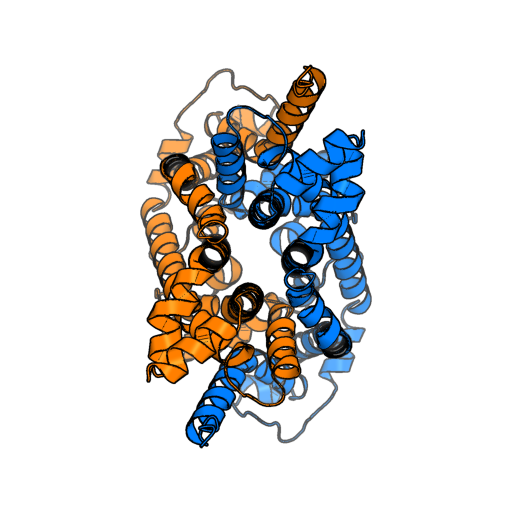 218 ? 12.914 -21.031 7.793 1 96.75 218 ARG A CA 1
ATOM 1726 C C . ARG A 1 218 ? 12.906 -19.516 7.691 1 96.75 218 ARG A C 1
ATOM 1728 O O . ARG A 1 218 ? 12.773 -18.812 8.703 1 96.75 218 ARG A O 1
ATOM 1735 N N . LEU A 1 219 ? 12.992 -18.953 6.449 1 97.94 219 LEU A N 1
ATOM 1736 C CA . LEU A 1 219 ? 13.086 -17.516 6.297 1 97.94 219 LEU A CA 1
ATOM 1737 C C . LEU A 1 219 ? 11.898 -16.969 5.52 1 97.94 219 LEU A C 1
ATOM 1739 O O . LEU A 1 219 ? 11.883 -15.797 5.137 1 97.94 219 LEU A O 1
ATOM 1743 N N . ARG A 1 220 ? 10.875 -17.797 5.414 1 97.88 220 ARG A N 1
ATOM 1744 C CA . ARG A 1 220 ? 9.672 -17.344 4.711 1 97.88 220 ARG A CA 1
ATOM 1745 C C . ARG A 1 220 ? 8.859 -16.406 5.578 1 97.88 220 ARG A C 1
ATOM 1747 O O . ARG A 1 220 ? 8.914 -16.469 6.805 1 97.88 220 ARG A O 1
ATOM 1754 N N . THR A 1 221 ? 8.133 -15.508 4.895 1 98.12 221 THR A N 1
ATOM 1755 C CA . THR A 1 221 ? 7.199 -14.602 5.559 1 98.12 221 THR A CA 1
ATOM 1756 C C . THR A 1 221 ? 5.789 -15.188 5.57 1 98.12 221 THR A C 1
ATOM 1758 O O . THR A 1 221 ? 5.535 -16.219 4.938 1 98.12 221 THR A O 1
ATOM 1761 N N . VAL A 1 222 ? 4.91 -14.555 6.27 1 96.88 222 VAL A N 1
ATOM 1762 C CA . VAL A 1 222 ? 3.545 -15.023 6.465 1 96.88 222 VAL A CA 1
ATOM 1763 C C . VAL A 1 222 ? 2.85 -15.172 5.113 1 96.88 222 VAL A C 1
ATOM 1765 O O . VAL A 1 222 ? 2.303 -16.234 4.801 1 96.88 222 VAL A O 1
ATOM 1768 N N . PRO A 1 223 ? 2.879 -14.156 4.219 1 96.19 223 PRO A N 1
ATOM 1769 C CA . PRO A 1 223 ? 2.168 -14.305 2.947 1 96.19 223 PRO A CA 1
ATOM 1770 C C . PRO A 1 223 ? 2.682 -15.484 2.119 1 96.19 223 PRO A C 1
ATOM 1772 O O . PRO A 1 223 ? 1.886 -16.25 1.578 1 96.19 223 PRO A O 1
ATOM 1775 N N . VAL A 1 224 ? 3.99 -15.656 2.096 1 96.69 224 VAL A N 1
ATOM 1776 C CA . VAL A 1 224 ? 4.555 -16.766 1.333 1 96.69 224 VAL A CA 1
ATOM 1777 C C . VAL A 1 224 ? 4.219 -18.094 2.018 1 96.69 224 VAL A C 1
ATOM 1779 O O . VAL A 1 224 ? 3.805 -19.047 1.36 1 96.69 224 VAL A O 1
ATOM 1782 N N . GLY A 1 225 ? 4.391 -18.141 3.314 1 96.19 225 GLY A N 1
ATOM 1783 C CA . GLY A 1 225 ? 4.062 -19.328 4.062 1 96.19 225 GLY A CA 1
ATOM 1784 C C . GLY A 1 225 ? 2.627 -19.797 3.867 1 96.19 225 GLY A C 1
ATOM 1785 O O . GLY A 1 225 ? 2.367 -20.984 3.697 1 96.19 225 GLY A O 1
ATOM 1786 N N . LEU A 1 226 ? 1.715 -18.859 3.896 1 94.12 226 LEU A N 1
ATOM 1787 C CA . LEU A 1 226 ? 0.304 -19.188 3.709 1 94.12 226 LEU A CA 1
ATOM 1788 C C . LEU A 1 226 ? 0.06 -19.781 2.326 1 94.12 226 LEU A C 1
ATOM 1790 O O . LEU A 1 226 ? -0.766 -20.688 2.17 1 94.12 226 LEU A O 1
ATOM 1794 N N . SER A 1 227 ? 0.752 -19.266 1.342 1 91.44 227 SER A N 1
ATOM 1795 C CA . SER A 1 227 ? 0.566 -19.75 -0.024 1 91.44 227 SER A CA 1
ATOM 1796 C C . SER A 1 227 ? 1.094 -21.172 -0.188 1 91.44 227 SER A C 1
ATOM 1798 O O . SER A 1 227 ? 0.699 -21.891 -1.114 1 91.44 227 SER A O 1
ATOM 1800 N N . LEU A 1 228 ? 1.915 -21.594 0.694 1 91.25 228 LEU A N 1
ATOM 1801 C CA . LEU A 1 228 ? 2.57 -22.891 0.562 1 91.25 228 LEU A CA 1
ATOM 1802 C C . LEU A 1 228 ? 1.739 -23.984 1.219 1 91.25 228 LEU A C 1
ATOM 1804 O O . LEU A 1 228 ? 2.068 -25.172 1.108 1 91.25 228 LEU A O 1
ATOM 1808 N N . TYR A 1 229 ? 0.689 -23.625 1.893 1 90.25 229 TYR A N 1
ATOM 1809 C CA . TYR A 1 229 ? -0.232 -24.656 2.371 1 90.25 229 TYR A CA 1
ATOM 1810 C C . TYR A 1 229 ? -0.874 -25.391 1.206 1 90.25 229 TYR A C 1
ATOM 1812 O O . TYR A 1 229 ? -1.272 -26.547 1.345 1 90.25 229 TYR A O 1
ATOM 1820 N N . GLU A 1 230 ? -0.986 -24.625 0.177 1 83.69 230 GLU A N 1
ATOM 1821 C CA . GLU A 1 230 ? -1.57 -25.219 -1.02 1 83.69 230 GLU A CA 1
ATOM 1822 C C . GLU A 1 230 ? -0.607 -26.219 -1.667 1 83.69 230 GLU A C 1
ATOM 1824 O O . GLU A 1 230 ? 0.602 -25.969 -1.707 1 83.69 230 GLU A O 1
ATOM 1829 N N . SER A 1 231 ? -1.098 -27.406 -1.919 1 77.12 231 SER A N 1
ATOM 1830 C CA . SER A 1 231 ? -0.333 -28.406 -2.67 1 77.12 231 SER A CA 1
ATOM 1831 C C . SER A 1 231 ? -0.92 -28.609 -4.062 1 77.12 231 SER A C 1
ATOM 1833 O O . SER A 1 231 ? -1.963 -28.047 -4.395 1 77.12 231 SER A O 1
ATOM 1835 N N . GLN A 1 232 ? -0.171 -29.344 -4.797 1 67 232 GLN A N 1
ATOM 1836 C CA . GLN A 1 232 ? -0.582 -29.625 -6.164 1 67 232 GLN A CA 1
ATOM 1837 C C . GLN A 1 232 ? -1.936 -30.328 -6.199 1 67 232 GLN A C 1
ATOM 1839 O O . GLN A 1 232 ? -2.707 -30.156 -7.145 1 67 232 GLN A O 1
ATOM 1844 N N . TYR A 1 233 ? -2.195 -30.953 -5.234 1 67.12 233 TYR A N 1
ATOM 1845 C CA . TYR A 1 233 ? -3.355 -31.828 -5.344 1 67.12 233 TYR A CA 1
ATOM 1846 C C . TYR A 1 233 ? -4.492 -31.344 -4.453 1 67.12 233 TYR A C 1
ATOM 1848 O O . TYR A 1 233 ? -5.648 -31.734 -4.645 1 67.12 233 TYR A O 1
ATOM 1856 N N . THR A 1 234 ? -4.152 -30.547 -3.508 1 77.38 234 THR A N 1
ATOM 1857 C CA . THR A 1 234 ? -5.203 -30.188 -2.559 1 77.38 234 THR A CA 1
ATOM 1858 C C . THR A 1 234 ? -5.012 -28.766 -2.049 1 77.38 234 THR A C 1
ATOM 1860 O O . THR A 1 234 ? -3.879 -28.312 -1.874 1 77.38 234 THR A O 1
ATOM 1863 N N . ILE A 1 235 ? -6.09 -28.172 -2.002 1 79.19 235 ILE A N 1
ATOM 1864 C CA . ILE A 1 235 ? -6.105 -26.875 -1.324 1 79.19 235 ILE A CA 1
ATOM 1865 C C . ILE A 1 235 ? -6.844 -27 0.007 1 79.19 235 ILE A C 1
ATOM 1867 O O . ILE A 1 235 ? -8.07 -27.094 0.036 1 79.19 235 ILE A O 1
ATOM 1871 N N . PRO A 1 236 ? -6.043 -27.062 1.026 1 87.31 236 PRO A N 1
ATOM 1872 C CA . PRO A 1 236 ? -6.66 -27.188 2.348 1 87.31 236 PRO A CA 1
ATOM 1873 C C . PRO A 1 236 ? -7.176 -25.859 2.887 1 87.31 236 PRO A C 1
ATOM 1875 O O . PRO A 1 236 ? -6.57 -25.281 3.795 1 87.31 236 PRO A O 1
ATOM 1878 N N . TRP A 1 237 ? -8.273 -25.5 2.553 1 86.38 237 TRP A N 1
ATOM 1879 C CA . TRP A 1 237 ? -8.852 -24.203 2.869 1 86.38 237 TRP A CA 1
ATOM 1880 C C . TRP A 1 237 ? -8.992 -24.016 4.375 1 86.38 237 TRP A C 1
ATOM 1882 O O . TRP A 1 237 ? -8.773 -22.922 4.898 1 86.38 237 TRP A O 1
ATOM 1892 N N . GLY A 1 238 ? -9.367 -25.094 4.961 1 90.19 238 GLY A N 1
ATOM 1893 C CA . GLY A 1 238 ? -9.477 -25.016 6.41 1 90.19 238 GLY A CA 1
ATOM 1894 C C . GLY A 1 238 ? -8.18 -24.641 7.086 1 90.19 238 GLY A C 1
ATOM 1895 O O . GLY A 1 238 ? -8.148 -23.734 7.926 1 90.19 238 GLY A O 1
ATOM 1896 N N . ASP A 1 239 ? -7.094 -25.234 6.641 1 93.44 239 ASP A N 1
ATOM 1897 C CA . ASP A 1 239 ? -5.789 -24.969 7.234 1 93.44 239 ASP A CA 1
ATOM 1898 C C . ASP A 1 239 ? -5.324 -23.547 6.922 1 93.44 239 ASP A C 1
ATOM 1900 O O . ASP A 1 239 ? -4.766 -22.875 7.785 1 93.44 239 ASP A O 1
ATOM 1904 N N . ILE A 1 240 ? -5.562 -23.156 5.754 1 92.38 240 ILE A N 1
ATOM 1905 C CA . ILE A 1 240 ? -5.148 -21.828 5.328 1 92.38 240 ILE A CA 1
ATOM 1906 C C . ILE A 1 240 ? -5.906 -20.766 6.129 1 92.38 240 ILE A C 1
ATOM 1908 O O . ILE A 1 240 ? -5.305 -19.812 6.637 1 92.38 240 ILE A O 1
ATOM 1912 N N . THR A 1 241 ? -7.188 -20.953 6.238 1 92.88 241 THR A N 1
ATOM 1913 C CA . THR A 1 241 ? -8 -19.984 6.961 1 92.88 241 THR A CA 1
ATOM 1914 C C . THR A 1 241 ? -7.68 -20.016 8.453 1 92.88 241 THR A C 1
ATOM 1916 O O . THR A 1 241 ? -7.645 -18.969 9.109 1 92.88 241 THR A O 1
ATOM 1919 N N . ALA A 1 242 ? -7.449 -21.188 8.984 1 95.62 242 ALA A N 1
ATOM 1920 C CA . ALA A 1 242 ? -7.035 -21.266 10.383 1 95.62 242 ALA A CA 1
ATOM 1921 C C . ALA A 1 242 ? -5.703 -20.562 10.609 1 95.62 242 ALA A C 1
ATOM 1923 O O . ALA A 1 242 ? -5.543 -19.828 11.586 1 95.62 242 ALA A O 1
ATOM 1924 N N . ALA A 1 243 ? -4.77 -20.812 9.75 1 95.88 243 ALA A N 1
ATOM 1925 C CA . ALA A 1 243 ? -3.484 -20.141 9.82 1 95.88 243 ALA A CA 1
ATOM 1926 C C . ALA A 1 243 ? -3.664 -18.625 9.75 1 95.88 243 ALA A C 1
ATOM 1928 O O . ALA A 1 243 ? -3.023 -17.875 10.5 1 95.88 243 ALA A O 1
ATOM 1929 N N . THR A 1 244 ? -4.508 -18.172 8.914 1 93.88 244 THR A N 1
ATOM 1930 C CA . THR A 1 244 ? -4.793 -16.75 8.75 1 93.88 244 THR A CA 1
ATOM 1931 C C . THR A 1 244 ? -5.359 -16.156 10.031 1 93.88 244 THR A C 1
ATOM 1933 O O . THR A 1 244 ? -4.984 -15.055 10.43 1 93.88 244 THR A O 1
ATOM 1936 N N . VAL A 1 245 ? -6.219 -16.859 10.633 1 93.94 245 VAL A N 1
ATOM 1937 C CA . VAL A 1 245 ? -6.816 -16.391 11.883 1 93.94 245 VAL A CA 1
ATOM 1938 C C . VAL A 1 245 ? -5.738 -16.281 12.953 1 93.94 245 VAL A C 1
ATOM 1940 O O . VAL A 1 245 ? -5.664 -15.281 13.672 1 93.94 245 VAL A O 1
ATOM 1943 N N . ILE A 1 246 ? -4.926 -17.234 13 1 96.06 246 ILE A N 1
ATOM 1944 C CA . ILE A 1 246 ? -3.865 -17.234 14 1 96.06 246 ILE A CA 1
ATOM 1945 C C . ILE A 1 246 ? -2.959 -16.031 13.789 1 96.06 246 ILE A C 1
ATOM 1947 O O . ILE A 1 246 ? -2.562 -15.375 14.758 1 96.06 246 ILE A O 1
ATOM 1951 N N . VAL A 1 247 ? -2.674 -15.734 12.57 1 94.38 247 VAL A N 1
ATOM 1952 C CA . VAL A 1 247 ? -1.769 -14.648 12.219 1 94.38 247 VAL A CA 1
ATOM 1953 C C . VAL A 1 247 ? -2.436 -13.305 12.516 1 94.38 247 VAL A C 1
ATOM 1955 O O . VAL A 1 247 ? -1.782 -12.367 12.977 1 94.38 247 VAL A O 1
ATOM 1958 N N . THR A 1 248 ? -3.674 -13.18 12.297 1 91.38 248 THR A N 1
ATOM 1959 C CA . THR A 1 248 ? -4.383 -11.906 12.32 1 91.38 248 THR A CA 1
ATOM 1960 C C . THR A 1 248 ? -4.816 -11.555 13.734 1 91.38 248 THR A C 1
ATOM 1962 O O . THR A 1 248 ? -4.816 -10.383 14.117 1 91.38 248 THR A O 1
ATOM 1965 N N . VAL A 1 249 ? -5.121 -12.477 14.547 1 90.56 249 VAL A N 1
ATOM 1966 C CA . VAL A 1 249 ? -5.73 -12.258 15.852 1 90.56 249 VAL A CA 1
ATOM 1967 C C . VAL A 1 249 ? -4.781 -11.445 16.734 1 90.56 249 VAL A C 1
ATOM 1969 O O . VAL A 1 249 ? -5.184 -10.453 17.344 1 90.56 249 VAL A O 1
ATOM 1972 N N . PRO A 1 250 ? -3.512 -11.773 16.75 1 89.81 250 PRO A N 1
ATOM 1973 C CA . PRO A 1 250 ? -2.619 -10.969 17.594 1 89.81 250 PRO A CA 1
ATOM 1974 C C . PRO A 1 250 ? -2.555 -9.508 17.156 1 89.81 250 PRO A C 1
ATOM 1976 O O . PRO A 1 250 ? -2.498 -8.609 18 1 89.81 250 PRO A O 1
ATOM 1979 N N . ILE A 1 251 ? -2.596 -9.328 15.938 1 84.06 251 ILE A N 1
ATOM 1980 C CA . ILE A 1 251 ? -2.521 -7.973 15.398 1 84.06 251 ILE A CA 1
ATOM 1981 C C . ILE A 1 251 ? -3.795 -7.207 15.75 1 84.06 251 ILE A C 1
ATOM 1983 O O . ILE A 1 251 ? -3.734 -6.059 16.188 1 84.06 251 ILE A O 1
ATOM 1987 N N . VAL A 1 252 ? -4.91 -7.879 15.594 1 85 252 VAL A N 1
ATOM 1988 C CA . VAL A 1 252 ? -6.199 -7.273 15.914 1 85 252 VAL A CA 1
ATOM 1989 C C . VAL A 1 252 ? -6.246 -6.91 17.391 1 85 252 VAL A C 1
ATOM 1991 O O . VAL A 1 252 ? -6.672 -5.812 17.75 1 85 252 VAL A O 1
ATOM 1994 N N . ILE A 1 253 ? -5.773 -7.734 18.219 1 88 253 ILE A N 1
ATOM 1995 C CA . ILE A 1 253 ? -5.781 -7.52 19.656 1 88 253 ILE A CA 1
ATOM 1996 C C . ILE A 1 253 ? -4.891 -6.332 20.016 1 88 253 ILE A C 1
ATOM 1998 O O . ILE A 1 253 ? -5.289 -5.453 20.781 1 88 253 ILE A O 1
ATOM 2002 N N . ILE A 1 254 ? -3.762 -6.289 19.422 1 84.69 254 ILE A N 1
ATOM 2003 C CA . ILE A 1 254 ? -2.818 -5.215 19.703 1 84.69 254 ILE A CA 1
ATOM 2004 C C . ILE A 1 254 ? -3.406 -3.879 19.25 1 84.69 254 ILE A C 1
ATOM 2006 O O . ILE A 1 254 ? -3.355 -2.889 19.984 1 84.69 254 ILE A O 1
ATOM 2010 N N . VAL A 1 255 ? -4.012 -3.867 18.109 1 81.69 255 VAL A N 1
ATOM 2011 C CA . VAL A 1 255 ? -4.598 -2.643 17.578 1 81.69 255 VAL A CA 1
ATOM 2012 C C . VAL A 1 255 ? -5.754 -2.191 18.453 1 81.69 255 VAL A C 1
ATOM 2014 O O . VAL A 1 255 ? -5.875 -1.006 18.781 1 81.69 255 VAL A O 1
ATOM 2017 N N . LEU A 1 256 ? -6.527 -3.1 18.906 1 81.94 256 LEU A N 1
ATOM 2018 C CA . LEU A 1 256 ? -7.691 -2.754 19.719 1 81.94 256 LEU A CA 1
ATOM 2019 C C . LEU A 1 256 ? -7.266 -2.299 21.109 1 81.94 256 LEU A C 1
ATOM 2021 O O . LEU A 1 256 ? -7.895 -1.413 21.688 1 81.94 256 LEU A O 1
ATOM 2025 N N . LEU A 1 257 ? -6.211 -2.867 21.594 1 83.75 257 LEU A N 1
ATOM 2026 C CA . LEU A 1 257 ? -5.715 -2.494 22.922 1 83.75 257 LEU A CA 1
ATOM 2027 C C . LEU A 1 257 ? -5.117 -1.092 22.891 1 83.75 257 LEU A C 1
ATOM 2029 O O . LEU A 1 257 ? -5.234 -0.348 23.875 1 83.75 257 LEU A O 1
ATOM 2033 N N . PHE A 1 258 ? -4.613 -0.653 21.734 1 78.94 258 PHE A N 1
ATOM 2034 C CA . PHE A 1 258 ? -3.895 0.614 21.688 1 78.94 258 PHE A CA 1
ATOM 2035 C C . PHE A 1 258 ? -4.617 1.615 20.797 1 78.94 258 PHE A C 1
ATOM 2037 O O . PHE A 1 258 ? -4.043 2.637 20.406 1 78.94 258 PHE A O 1
ATOM 2044 N N . GLN A 1 259 ? -5.793 1.166 20.484 1 77.62 259 GLN A N 1
ATOM 2045 C CA . GLN A 1 259 ? -6.512 1.987 19.516 1 77.62 259 GLN A CA 1
ATOM 2046 C C . GLN A 1 259 ? -6.668 3.42 20.016 1 77.62 259 GLN A C 1
ATOM 2048 O O . GLN A 1 259 ? -6.578 4.371 19.234 1 77.62 259 GLN A O 1
ATOM 2053 N N . ARG A 1 260 ? -6.859 3.633 21.297 1 76.06 260 ARG A N 1
ATOM 2054 C CA . ARG A 1 260 ? -7.02 4.98 21.828 1 76.06 260 ARG A CA 1
ATOM 2055 C C . ARG A 1 260 ? -5.746 5.797 21.641 1 76.06 260 ARG A C 1
ATOM 2057 O O . ARG A 1 260 ? -5.801 6.973 21.281 1 76.06 260 ARG A O 1
ATOM 2064 N N . ARG A 1 261 ? -4.707 5.109 21.906 1 73.69 261 ARG A N 1
ATOM 2065 C CA . ARG A 1 261 ? -3.418 5.773 21.75 1 73.69 261 ARG A CA 1
ATOM 2066 C C . ARG A 1 261 ? -3.117 6.051 20.281 1 73.69 261 ARG A C 1
ATOM 2068 O O . ARG A 1 261 ? -2.578 7.105 19.953 1 73.69 261 ARG A O 1
ATOM 2075 N N . ILE A 1 262 ? -3.559 5.105 19.531 1 73.5 262 ILE A N 1
ATOM 2076 C CA . ILE A 1 262 ? -3.334 5.223 18.094 1 73.5 262 ILE A CA 1
ATOM 2077 C C . ILE A 1 262 ? -4.168 6.371 17.531 1 73.5 262 ILE A C 1
ATOM 2079 O O . ILE A 1 262 ? -3.66 7.207 16.781 1 73.5 262 ILE A O 1
ATOM 2083 N N . VAL A 1 263 ? -5.328 6.453 18 1 67.62 263 VAL A N 1
ATOM 2084 C CA . VAL A 1 263 ? -6.254 7.469 17.516 1 67.62 263 VAL A CA 1
ATOM 2085 C C . VAL A 1 263 ? -5.898 8.828 18.109 1 67.62 263 VAL A C 1
ATOM 2087 O O . VAL A 1 263 ? -5.992 9.852 17.438 1 67.62 263 VAL A O 1
ATOM 2090 N N . ALA A 1 264 ? -5.473 8.844 19.359 1 65.44 264 ALA A N 1
ATOM 2091 C CA . ALA A 1 264 ? -5.082 10.086 20.031 1 65.44 264 ALA A CA 1
ATOM 2092 C C . ALA A 1 264 ? -3.84 10.695 19.391 1 65.44 264 ALA A C 1
ATOM 2094 O O . ALA A 1 264 ? -3.709 11.914 19.312 1 65.44 264 ALA A O 1
ATOM 2095 N N . GLY A 1 265 ? -2.93 9.859 19.062 1 60.41 265 GLY A N 1
ATOM 2096 C CA . GLY A 1 265 ? -1.742 10.352 18.375 1 60.41 265 GLY A CA 1
ATOM 2097 C C . GLY A 1 265 ? -2.057 11.117 17.109 1 60.41 265 GLY A C 1
ATOM 2098 O O . GLY A 1 265 ? -1.3 12.008 16.703 1 60.41 265 GLY A O 1
ATOM 2099 N N . LEU A 1 266 ? -3.262 10.914 16.688 1 59.25 266 LEU A N 1
ATOM 2100 C CA . LEU A 1 266 ? -3.715 11.617 15.492 1 59.25 266 LEU A CA 1
ATOM 2101 C C . LEU A 1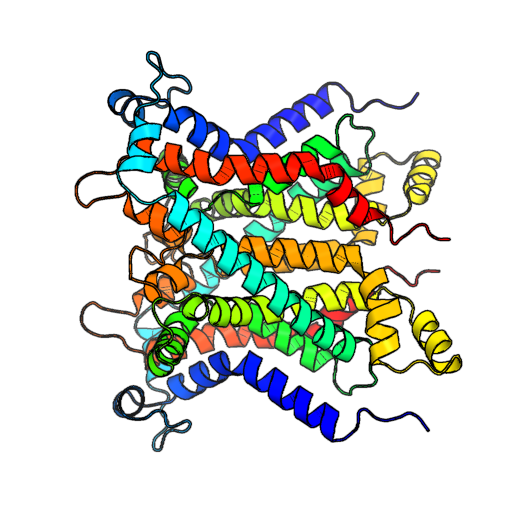 266 ? -4.176 13.031 15.836 1 59.25 266 LEU A C 1
ATOM 2103 O O . LEU A 1 266 ? -4.176 13.914 14.969 1 59.25 266 LEU A O 1
ATOM 2107 N N . THR A 1 267 ? -4.629 13.281 17.078 1 55.56 267 THR A N 1
ATOM 2108 C CA . THR A 1 267 ? -5.258 14.547 17.453 1 55.56 267 THR A CA 1
ATOM 2109 C C . THR A 1 267 ? -4.266 15.445 18.188 1 55.56 267 THR A C 1
ATOM 2111 O O . THR A 1 267 ? -4.492 16.656 18.312 1 55.56 267 THR A O 1
ATOM 2114 N N . SER A 1 268 ? -3.344 15.008 18.891 1 52.06 268 SER A N 1
ATOM 2115 C CA . SER A 1 268 ? -2.521 15.773 19.828 1 52.06 268 SER A CA 1
ATOM 2116 C C . SER A 1 268 ? -1.76 16.891 19.109 1 52.06 268 SER A C 1
ATOM 2118 O O . SER A 1 268 ? -1.359 17.875 19.734 1 52.06 268 SER A O 1
ATOM 2120 N N . GLY A 1 269 ? -1.493 16.953 17.891 1 47.12 269 GLY A N 1
ATOM 2121 C CA . GLY A 1 269 ? -0.74 18.094 17.375 1 47.12 269 GLY A CA 1
ATOM 2122 C C . GLY A 1 269 ? -1.547 19.375 17.359 1 47.12 269 GLY A C 1
ATOM 2123 O O . GLY A 1 269 ? -1.009 20.438 17.062 1 47.12 269 GLY A O 1
ATOM 2124 N N . SER A 1 270 ? -2.877 19.406 17.156 1 43.16 270 SER A N 1
ATOM 2125 C CA . SER A 1 270 ? -3.604 20.656 16.938 1 43.16 270 SER A CA 1
ATOM 2126 C C . SER A 1 270 ? -3.686 21.484 18.219 1 43.16 270 SER A C 1
ATOM 2128 O O . SER A 1 270 ? -4.016 22.672 18.172 1 43.16 270 SER A O 1
ATOM 2130 N N . VAL A 1 271 ? -3.861 20.969 19.328 1 40.12 271 VAL A N 1
ATOM 2131 C CA . VAL A 1 271 ? -4.449 21.766 20.391 1 40.12 271 VAL A CA 1
ATOM 2132 C C . VAL A 1 271 ? -3.344 22.484 21.156 1 40.12 271 VAL A C 1
ATOM 2134 O O . VAL A 1 271 ? -3.607 23.125 22.188 1 40.12 271 VAL A O 1
ATOM 2137 N N . LYS A 1 272 ? -2.109 22.391 20.969 1 38.12 272 LYS A N 1
ATOM 2138 C CA . LYS A 1 272 ? -1.501 23.234 22 1 38.12 272 LYS A CA 1
ATOM 2139 C C . LYS A 1 272 ? -1.789 24.719 21.75 1 38.12 272 LYS A C 1
ATOM 2141 O O . LYS A 1 272 ? -1.201 25.594 22.375 1 38.12 272 LYS A O 1
ATOM 2146 N N . GLU A 1 273 ? -2.797 25.203 21.109 1 32.47 273 GLU A N 1
ATOM 2147 C CA . GLU A 1 273 ? -2.893 26.625 21.438 1 32.47 273 GLU A CA 1
ATOM 2148 C C . GLU A 1 273 ? -3.404 26.828 22.859 1 32.47 273 GLU A C 1
ATOM 2150 O O . GLU A 1 273 ? -4.211 26.031 23.359 1 32.47 273 GLU A O 1
ATOM 2155 N N . MET B 1 1 ? 24.141 35.125 7.809 1 34.22 1 MET B N 1
ATOM 2156 C CA . MET B 1 1 ? 24.828 34.344 6.781 1 34.22 1 MET B CA 1
ATOM 2157 C C . MET B 1 1 ? 24.062 33.062 6.473 1 34.22 1 MET B C 1
ATOM 2159 O O . MET B 1 1 ? 23.906 32.219 7.348 1 34.22 1 MET B O 1
ATOM 2163 N N . LYS B 1 2 ? 22.953 33.031 5.691 1 45.47 2 LYS B N 1
ATOM 2164 C CA . LYS B 1 2 ? 21.984 32.031 5.242 1 45.47 2 LYS B CA 1
ATOM 2165 C C . LYS B 1 2 ? 22.688 30.719 4.898 1 45.47 2 LYS B C 1
ATOM 2167 O O . LYS B 1 2 ? 23.453 30.641 3.928 1 45.47 2 LYS B O 1
ATOM 2172 N N . LYS B 1 3 ? 23.141 30.047 5.828 1 49.44 3 LYS B N 1
ATOM 2173 C CA . LYS B 1 3 ? 23.984 28.859 5.648 1 49.44 3 LYS B CA 1
ATOM 2174 C C . LYS B 1 3 ? 23.406 27.922 4.598 1 49.44 3 LYS B C 1
ATOM 2176 O O . LYS B 1 3 ? 22.328 27.375 4.777 1 49.44 3 LYS B O 1
ATOM 2181 N N . LYS B 1 4 ? 23.688 28.188 3.377 1 54.47 4 LYS B N 1
ATOM 2182 C CA . LYS B 1 4 ? 23.391 27.484 2.135 1 54.47 4 LYS B CA 1
ATOM 2183 C C . LYS B 1 4 ? 23.688 25.984 2.275 1 54.47 4 LYS B C 1
ATOM 2185 O O . LYS B 1 4 ? 24.625 25.594 2.969 1 54.47 4 LYS B O 1
ATOM 2190 N N . SER B 1 5 ? 22.609 25.203 2.229 1 64.25 5 SER B N 1
ATOM 2191 C CA . SER B 1 5 ? 22.891 23.766 2.188 1 64.25 5 SER B CA 1
ATOM 2192 C C . SER B 1 5 ? 24.188 23.469 1.441 1 64.25 5 SER B C 1
ATOM 2194 O O . SER B 1 5 ? 24.391 23.953 0.319 1 64.25 5 SER B O 1
ATOM 2196 N N . GLY B 1 6 ? 25.344 23.406 2.242 1 72.25 6 GLY B N 1
ATOM 2197 C CA . GLY B 1 6 ? 26.703 23.281 1.735 1 72.25 6 GLY B CA 1
ATOM 2198 C C . GLY B 1 6 ? 26.844 22.219 0.664 1 72.25 6 GLY B C 1
ATOM 2199 O O . GLY B 1 6 ? 25.875 21.484 0.366 1 72.25 6 GLY B O 1
ATOM 2200 N N . ALA B 1 7 ? 27.859 22.312 -0.19 1 81.25 7 ALA B N 1
ATOM 2201 C CA . ALA B 1 7 ? 28.25 21.391 -1.26 1 81.25 7 ALA B CA 1
ATOM 2202 C C . ALA B 1 7 ? 28.125 19.953 -0.805 1 81.25 7 ALA B C 1
ATOM 2204 O O . ALA B 1 7 ? 27.688 19.078 -1.576 1 81.25 7 ALA B O 1
ATOM 2205 N N . SER B 1 8 ? 28.359 19.766 0.393 1 84.44 8 SER B N 1
ATOM 2206 C CA . SER B 1 8 ? 28.281 18.406 0.93 1 84.44 8 SER B CA 1
ATOM 2207 C C . SER B 1 8 ? 26.828 17.922 1.014 1 84.44 8 SER B C 1
ATOM 2209 O O . SER B 1 8 ? 26.531 16.766 0.731 1 84.44 8 SER B O 1
ATOM 2211 N N . PHE B 1 9 ? 25.938 18.828 1.29 1 82 9 PHE B N 1
ATOM 2212 C CA . PHE B 1 9 ? 24.516 18.484 1.391 1 82 9 PHE B CA 1
ATOM 2213 C C . PHE B 1 9 ? 23.969 18.078 0.031 1 82 9 PHE B C 1
ATOM 2215 O O . PHE B 1 9 ? 23.297 17.062 -0.093 1 82 9 PHE B O 1
ATOM 2222 N N . TYR B 1 10 ? 24.312 18.828 -0.92 1 83.38 10 TYR B N 1
ATOM 2223 C CA . TYR B 1 10 ? 23.797 18.531 -2.256 1 83.38 10 TYR B CA 1
ATOM 2224 C C . TYR B 1 10 ? 24.406 17.234 -2.785 1 83.38 10 TYR B C 1
ATOM 2226 O O . TYR B 1 10 ? 23.734 16.484 -3.51 1 83.38 10 TYR B O 1
ATOM 2234 N N . PHE B 1 11 ? 25.609 17.016 -2.354 1 87.38 11 PHE B N 1
ATOM 2235 C CA . PHE B 1 11 ? 26.234 15.758 -2.74 1 87.38 11 PHE B CA 1
ATOM 2236 C C . PHE B 1 11 ? 25.469 14.578 -2.152 1 87.38 11 PHE B C 1
ATOM 2238 O O . PHE B 1 11 ? 25.141 13.625 -2.865 1 87.38 11 PHE B O 1
ATOM 2245 N N . PHE B 1 12 ? 25.094 14.68 -0.927 1 83.94 12 PHE B N 1
ATOM 2246 C CA . PHE B 1 12 ? 24.375 13.594 -0.263 1 83.94 12 PHE B CA 1
ATOM 2247 C C . PHE B 1 12 ? 22.969 13.461 -0.818 1 83.94 12 PHE B C 1
ATOM 2249 O O . PHE B 1 12 ? 22.453 12.352 -0.963 1 83.94 12 PHE B O 1
ATOM 2256 N N . LEU B 1 13 ? 22.453 14.57 -1.133 1 83.06 13 LEU B N 1
ATOM 2257 C CA . LEU B 1 13 ? 21.109 14.562 -1.701 1 83.06 13 LEU B CA 1
ATOM 2258 C C . LEU B 1 13 ? 21.109 13.875 -3.062 1 83.06 13 LEU B C 1
ATOM 2260 O O . LEU B 1 13 ? 20.219 13.078 -3.355 1 83.06 13 LEU B O 1
ATOM 2264 N N . ILE B 1 14 ? 22.078 14.172 -3.814 1 84.88 14 ILE B N 1
ATOM 2265 C CA . ILE B 1 14 ? 22.188 13.578 -5.145 1 84.88 14 ILE B CA 1
ATOM 2266 C C . ILE B 1 14 ? 22.391 12.07 -5.023 1 84.88 14 ILE B C 1
ATOM 2268 O O . ILE B 1 14 ? 21.766 11.289 -5.742 1 84.88 14 ILE B O 1
ATOM 2272 N N . VAL B 1 15 ? 23.219 11.703 -4.125 1 87.31 15 VAL B N 1
ATOM 2273 C CA . VAL B 1 15 ? 23.484 10.289 -3.902 1 87.31 15 VAL B CA 1
ATOM 2274 C C . VAL B 1 15 ? 22.219 9.578 -3.428 1 87.31 15 VAL B C 1
ATOM 2276 O O . VAL B 1 15 ? 21.906 8.477 -3.873 1 87.31 15 VAL B O 1
ATOM 2279 N N . PHE B 1 16 ? 21.547 10.25 -2.611 1 84.25 16 PHE B N 1
ATOM 2280 C CA . PHE B 1 16 ? 20.328 9.688 -2.061 1 84.25 16 PHE B CA 1
ATOM 2281 C C . PHE B 1 16 ? 19.266 9.5 -3.152 1 84.25 16 PHE B C 1
ATOM 2283 O O . PHE B 1 16 ? 18.672 8.422 -3.27 1 84.25 16 PHE B O 1
ATOM 2290 N N . VAL B 1 17 ? 19.062 10.484 -3.949 1 82.69 17 VAL B N 1
ATOM 2291 C CA . VAL B 1 17 ? 18.078 10.422 -5.031 1 82.69 17 VAL B CA 1
ATOM 2292 C C . VAL B 1 17 ? 18.484 9.359 -6.039 1 82.69 17 VAL B C 1
ATOM 2294 O O . VAL B 1 17 ? 17.641 8.625 -6.555 1 82.69 17 VAL B O 1
ATOM 2297 N N . PHE B 1 18 ? 19.781 9.312 -6.234 1 84.25 18 PHE B N 1
ATOM 2298 C CA . PHE B 1 18 ? 20.297 8.305 -7.152 1 84.25 18 PHE B CA 1
ATOM 2299 C C . PHE B 1 18 ? 20.016 6.898 -6.629 1 84.25 18 PHE B C 1
ATOM 2301 O O . PHE B 1 18 ? 19.625 6.016 -7.391 1 84.25 18 PHE B O 1
ATOM 2308 N N . LEU B 1 19 ? 20.219 6.715 -5.387 1 82.31 19 LEU B N 1
ATOM 2309 C CA . LEU B 1 19 ? 20 5.402 -4.797 1 82.31 19 LEU B CA 1
ATOM 2310 C C . LEU B 1 19 ? 18.516 5.02 -4.871 1 82.31 19 LEU B C 1
ATOM 2312 O O . LEU B 1 19 ? 18.188 3.863 -5.145 1 82.31 19 LEU B O 1
ATOM 2316 N N . VAL B 1 20 ? 17.703 5.973 -4.703 1 79.5 20 VAL B N 1
ATOM 2317 C CA . VAL B 1 20 ? 16.266 5.734 -4.746 1 79.5 20 VAL B CA 1
ATOM 2318 C C . VAL B 1 20 ? 15.844 5.434 -6.18 1 79.5 20 VAL B C 1
ATOM 2320 O O . VAL B 1 20 ? 14.984 4.578 -6.41 1 79.5 20 VAL B O 1
ATOM 2323 N N . MET B 1 21 ? 16.562 6.051 -7.109 1 83.12 21 MET B N 1
ATOM 2324 C CA . MET B 1 21 ? 16.172 5.941 -8.516 1 83.12 21 MET B CA 1
ATOM 2325 C C . MET B 1 21 ? 16.922 4.816 -9.203 1 83.12 21 MET B C 1
ATOM 2327 O O . MET B 1 21 ? 16.641 4.488 -10.359 1 83.12 21 MET B O 1
ATOM 2331 N N . PHE B 1 22 ? 17.797 4.207 -8.57 1 83.19 22 PHE B N 1
ATOM 2332 C CA . PHE B 1 22 ? 18.719 3.252 -9.164 1 83.19 22 PHE B CA 1
ATOM 2333 C C . PHE B 1 22 ? 17.969 2.166 -9.922 1 83.19 22 PHE B C 1
ATOM 2335 O O . PHE B 1 22 ? 18.266 1.887 -11.086 1 83.19 22 PHE B O 1
ATOM 2342 N N . PRO B 1 23 ? 16.984 1.516 -9.266 1 82.25 23 PRO B N 1
ATOM 2343 C CA . PRO B 1 23 ? 16.281 0.45 -9.992 1 82.25 23 PRO B CA 1
ATOM 2344 C C . PRO B 1 23 ? 15.594 0.953 -11.258 1 82.25 23 PRO B C 1
ATOM 2346 O O . PRO B 1 23 ? 15.531 0.232 -12.258 1 82.25 23 PRO B O 1
ATOM 2349 N N . PHE B 1 24 ? 15.211 2.088 -11.258 1 83.56 24 PHE B N 1
ATOM 2350 C CA . PHE B 1 24 ? 14.539 2.686 -12.398 1 83.56 24 PHE B CA 1
ATOM 2351 C C . PHE B 1 24 ? 15.531 3.002 -13.508 1 83.56 24 PHE B C 1
ATOM 2353 O O . PHE B 1 24 ? 15.242 2.787 -14.688 1 83.56 24 PHE B O 1
ATOM 2360 N N . ILE B 1 25 ? 16.672 3.535 -13.07 1 84.75 25 ILE B N 1
ATOM 2361 C CA . ILE B 1 25 ? 17.734 3.83 -14.031 1 84.75 25 ILE B CA 1
ATOM 2362 C C . ILE B 1 25 ? 18.203 2.535 -14.68 1 84.75 25 ILE B C 1
ATOM 2364 O O . ILE B 1 25 ? 18.422 2.482 -15.898 1 84.75 25 ILE B O 1
ATOM 2368 N N . TRP B 1 26 ? 18.266 1.545 -13.906 1 84.44 26 TRP B N 1
ATOM 2369 C CA . TRP B 1 26 ? 18.703 0.243 -14.406 1 84.44 26 TRP B CA 1
ATOM 2370 C C . TRP B 1 26 ? 17.703 -0.303 -15.43 1 84.44 26 TRP B C 1
ATOM 2372 O O . TRP B 1 26 ? 18.109 -0.865 -16.453 1 84.44 26 TRP B O 1
ATOM 2382 N N . VAL B 1 27 ? 16.453 -0.196 -15.125 1 87.56 27 VAL B N 1
ATOM 2383 C CA . VAL B 1 27 ? 15.398 -0.652 -16.016 1 87.56 27 VAL B CA 1
ATOM 2384 C C . VAL B 1 27 ? 15.5 0.093 -17.359 1 87.56 27 VAL B C 1
ATOM 2386 O O . VAL B 1 27 ? 15.422 -0.519 -18.422 1 87.56 27 VAL B O 1
ATOM 2389 N N . PHE B 1 28 ? 15.711 1.335 -17.297 1 89.25 28 PHE B N 1
ATOM 2390 C CA . PHE B 1 28 ? 15.82 2.146 -18.5 1 89.25 28 PHE B CA 1
ATOM 2391 C C . PHE B 1 28 ? 17.047 1.735 -19.312 1 89.25 28 PHE B C 1
ATOM 2393 O O . PHE B 1 28 ? 16.953 1.564 -20.531 1 89.25 28 PHE B O 1
ATOM 2400 N N . LEU B 1 29 ? 18.172 1.56 -18.656 1 89.44 29 LEU B N 1
ATOM 2401 C CA . LEU B 1 29 ? 19.406 1.195 -19.344 1 89.44 29 LEU B CA 1
ATOM 2402 C C . LEU B 1 29 ? 19.297 -0.196 -19.969 1 89.44 29 LEU B C 1
ATOM 2404 O O . LEU B 1 29 ? 19.797 -0.434 -21.062 1 89.44 29 LEU B O 1
ATOM 2408 N N . THR B 1 30 ? 18.656 -1.067 -19.266 1 89.5 30 THR B N 1
ATOM 2409 C CA . THR B 1 30 ? 18.484 -2.43 -19.766 1 89.5 30 THR B CA 1
ATOM 2410 C C . THR B 1 30 ? 17.562 -2.451 -20.969 1 89.5 30 THR B C 1
ATOM 2412 O O . THR B 1 30 ? 17.75 -3.27 -21.875 1 89.5 30 THR B O 1
ATOM 2415 N N . SER B 1 31 ? 16.641 -1.55 -21.016 1 93 31 SER B N 1
ATOM 2416 C CA . SER B 1 31 ? 15.633 -1.533 -22.078 1 93 31 SER B CA 1
ATOM 2417 C C . SER B 1 31 ? 16.25 -1.195 -23.422 1 93 31 SER B C 1
ATOM 2419 O O . SER B 1 31 ? 15.648 -1.445 -24.469 1 93 31 SER B O 1
ATOM 2421 N N . ILE B 1 32 ? 17.469 -0.656 -23.406 1 94.38 32 ILE B N 1
ATOM 2422 C CA . ILE B 1 32 ? 18.078 -0.251 -24.672 1 94.38 32 ILE B CA 1
ATOM 2423 C C . ILE B 1 32 ? 19.281 -1.138 -24.984 1 94.38 32 ILE B C 1
ATOM 2425 O O . ILE B 1 32 ? 20.031 -0.875 -25.922 1 94.38 32 ILE B O 1
ATOM 2429 N N . LYS B 1 33 ? 19.484 -2.154 -24.203 1 92.12 33 LYS B N 1
ATOM 2430 C CA . LYS B 1 33 ? 20.562 -3.096 -24.438 1 92.12 33 LYS B CA 1
ATOM 2431 C C . LYS B 1 33 ? 20.125 -4.242 -25.344 1 92.12 33 LYS B C 1
ATOM 2433 O O . LYS B 1 33 ? 19 -4.73 -25.219 1 92.12 33 LYS B O 1
ATOM 2438 N N . PRO B 1 34 ? 21.031 -4.688 -26.203 1 90 34 PRO B N 1
ATOM 2439 C CA . PRO B 1 34 ? 20.734 -5.945 -26.891 1 90 34 PRO B CA 1
ATOM 2440 C C . PRO B 1 34 ? 20.812 -7.16 -25.969 1 90 34 PRO B C 1
ATOM 2442 O O . PRO B 1 34 ? 21.5 -7.117 -24.938 1 90 34 PRO B O 1
ATOM 2445 N N . PRO B 1 35 ? 20.125 -8.211 -26.312 1 84.38 35 PRO B N 1
ATOM 2446 C CA . PRO B 1 35 ? 20.062 -9.391 -25.438 1 84.38 35 PRO B CA 1
ATOM 2447 C C . PRO B 1 35 ? 21.438 -9.906 -25.031 1 84.38 35 PRO B C 1
ATOM 2449 O O . PRO B 1 35 ? 21.625 -10.336 -23.891 1 84.38 35 PRO B O 1
ATOM 2452 N N . ARG B 1 36 ? 22.406 -9.844 -25.797 1 82.5 36 ARG B N 1
ATOM 2453 C CA . ARG B 1 36 ? 23.734 -10.383 -25.531 1 82.5 36 ARG B CA 1
ATOM 2454 C C . ARG B 1 36 ? 24.438 -9.617 -24.422 1 82.5 36 ARG B C 1
ATOM 2456 O O . ARG B 1 36 ? 25.266 -10.172 -23.703 1 82.5 36 ARG B O 1
ATOM 2463 N N . GLU B 1 37 ? 24.078 -8.328 -24.219 1 82.5 37 GLU B N 1
ATOM 2464 C CA . GLU B 1 37 ? 24.719 -7.473 -23.234 1 82.5 37 GLU B CA 1
ATOM 2465 C C . GLU B 1 37 ? 24 -7.539 -21.891 1 82.5 37 GLU B C 1
ATOM 2467 O O . GLU B 1 37 ? 24.547 -7.156 -20.859 1 82.5 37 GLU B O 1
ATOM 2472 N N . ILE B 1 38 ? 22.797 -7.926 -21.859 1 76.06 38 ILE B N 1
ATOM 2473 C CA . ILE B 1 38 ? 22 -7.941 -20.641 1 76.06 38 ILE B CA 1
ATOM 2474 C C . ILE B 1 38 ? 22.5 -9.031 -19.703 1 76.06 38 ILE B C 1
ATOM 2476 O O . ILE B 1 38 ? 22.578 -8.836 -18.5 1 76.06 38 ILE B O 1
ATOM 2480 N N . PHE B 1 39 ? 22.922 -10.133 -20.203 1 66.69 39 PHE B N 1
ATOM 2481 C CA . PHE B 1 39 ? 23.328 -11.273 -19.391 1 66.69 39 PHE B CA 1
ATOM 2482 C C . PHE B 1 39 ? 24.844 -11.273 -19.172 1 66.69 39 PHE B C 1
ATOM 2484 O O . PHE B 1 39 ? 25.328 -11.898 -18.219 1 66.69 39 PHE B O 1
ATOM 2491 N N . ALA B 1 40 ? 25.469 -10.641 -20 1 58.16 40 ALA B N 1
ATOM 2492 C CA . ALA B 1 40 ? 26.922 -10.797 -19.969 1 58.16 40 ALA B CA 1
ATOM 2493 C C . ALA B 1 40 ? 27.562 -9.875 -18.938 1 58.16 40 ALA B C 1
ATOM 2495 O O . ALA B 1 40 ? 28.594 -10.219 -18.344 1 58.16 40 ALA B O 1
ATOM 2496 N N . SER B 1 41 ? 27.203 -8.523 -18.922 1 55 41 SER B N 1
ATOM 2497 C CA . SER B 1 41 ? 27.969 -7.605 -18.078 1 55 41 SER B CA 1
ATOM 2498 C C . SER B 1 41 ? 27.047 -6.645 -17.344 1 55 41 SER B C 1
ATOM 2500 O O . SER B 1 41 ? 25.938 -6.367 -17.797 1 55 41 SER B O 1
ATOM 2502 N N . PHE B 1 42 ? 27.359 -6.535 -16.062 1 60.78 42 PHE B N 1
ATOM 2503 C CA . PHE B 1 42 ? 26.75 -5.457 -15.289 1 60.78 42 PHE B CA 1
ATOM 2504 C C . PHE B 1 42 ? 27.188 -4.098 -15.812 1 60.78 42 PHE B C 1
ATOM 2506 O O . PHE B 1 42 ? 27.328 -3.141 -15.047 1 60.78 42 PHE B O 1
ATOM 2513 N N . ALA B 1 43 ? 27.406 -4.043 -17.125 1 68.69 43 ALA B N 1
ATOM 2514 C CA . ALA B 1 43 ? 27.781 -2.754 -17.688 1 68.69 43 ALA B CA 1
ATOM 2515 C C . ALA B 1 43 ? 26.609 -1.78 -17.672 1 68.69 43 ALA B C 1
ATOM 2517 O O . ALA B 1 43 ? 25.484 -2.148 -18.031 1 68.69 43 ALA B O 1
ATOM 2518 N N . TRP B 1 44 ? 26.828 -0.713 -17.266 1 75.06 44 TRP B N 1
ATOM 2519 C CA . TRP B 1 44 ? 25.812 0.328 -17.156 1 75.06 44 TRP B CA 1
ATOM 2520 C C . TRP B 1 44 ? 25.344 0.791 -18.531 1 75.06 44 TRP B C 1
ATOM 2522 O O . TRP B 1 44 ? 24.141 0.951 -18.75 1 75.06 44 TRP B O 1
ATOM 2532 N N . PHE B 1 45 ? 26.328 0.86 -19.469 1 82.31 45 PHE B N 1
ATOM 2533 C CA . PHE B 1 45 ? 25.984 1.408 -20.766 1 82.31 45 PHE B CA 1
ATOM 2534 C C . PHE B 1 45 ? 26.25 0.389 -21.875 1 82.31 45 PHE B C 1
ATOM 2536 O O . PHE B 1 45 ? 27.219 -0.371 -21.797 1 82.31 45 PHE B O 1
ATOM 2543 N N . SER B 1 46 ? 25.375 0.354 -22.812 1 84.19 46 SER B N 1
ATOM 2544 C CA . SER B 1 46 ? 25.516 -0.552 -23.938 1 84.19 46 SER B CA 1
ATOM 2545 C C . SER B 1 46 ? 26.453 0.026 -25 1 84.19 46 SER B C 1
ATOM 2547 O O . SER B 1 46 ? 26.469 1.238 -25.219 1 84.19 46 SER B O 1
ATOM 2549 N N . ALA B 1 47 ? 27.156 -0.809 -25.688 1 85 47 ALA B N 1
ATOM 2550 C CA . ALA B 1 47 ? 28 -0.422 -26.812 1 85 47 ALA B CA 1
ATOM 2551 C C . ALA B 1 47 ? 27.172 -0.287 -28.094 1 85 47 ALA B C 1
ATOM 2553 O O . ALA B 1 47 ? 27.578 0.421 -29.031 1 85 47 ALA B O 1
ATOM 2554 N N . GLU B 1 48 ? 26.031 -0.922 -28.141 1 91.06 48 GLU B N 1
ATOM 2555 C CA . GLU B 1 48 ? 25.141 -0.908 -29.312 1 91.06 48 GLU B CA 1
ATOM 2556 C C . GLU B 1 48 ? 23.688 -0.753 -28.891 1 91.06 48 GLU B C 1
ATOM 2558 O O . GLU B 1 48 ? 22.875 -1.664 -29.094 1 91.06 48 GLU B O 1
ATOM 2563 N N . PRO B 1 49 ? 23.438 0.41 -28.422 1 92.12 49 PRO B N 1
ATOM 2564 C CA . PRO B 1 49 ? 22.047 0.624 -28.016 1 92.12 49 PRO B CA 1
ATOM 2565 C C . PRO B 1 49 ? 21.047 0.349 -29.141 1 92.12 49 PRO B C 1
ATOM 2567 O O . PRO B 1 49 ? 21.359 0.598 -30.312 1 92.12 49 PRO B O 1
ATOM 2570 N N . THR B 1 50 ? 19.906 -0.282 -28.766 1 93.94 50 THR B N 1
ATOM 2571 C CA . THR B 1 50 ? 18.859 -0.63 -29.734 1 93.94 50 THR B CA 1
ATOM 2572 C C . THR B 1 50 ? 17.469 -0.37 -29.156 1 93.94 50 THR B C 1
ATOM 2574 O O . THR B 1 50 ? 17.297 -0.333 -27.938 1 93.94 50 THR B O 1
ATOM 2577 N N . PHE B 1 51 ? 16.531 -0.142 -30.078 1 95.94 51 PHE B N 1
ATOM 2578 C CA . PHE B 1 51 ? 15.148 0.062 -29.656 1 95.94 51 PHE B CA 1
ATOM 2579 C C . PHE B 1 51 ? 14.289 -1.153 -30 1 95.94 51 PHE B C 1
ATOM 2581 O O . PHE B 1 51 ? 13.062 -1.092 -29.938 1 95.94 51 PHE B O 1
ATOM 2588 N N . GLN B 1 52 ? 14.961 -2.24 -30.281 1 95.81 52 GLN B N 1
ATOM 2589 C CA . GLN B 1 52 ? 14.25 -3.451 -30.688 1 95.81 52 GLN B CA 1
ATOM 2590 C C . GLN B 1 52 ? 13.344 -3.949 -29.562 1 95.81 52 GLN B C 1
ATOM 2592 O O . GLN B 1 52 ? 12.25 -4.457 -29.828 1 95.81 52 GLN B O 1
ATOM 2597 N N . SER B 1 53 ? 13.805 -3.768 -28.359 1 95.44 53 SER B N 1
ATOM 2598 C CA . SER B 1 53 ? 13.008 -4.199 -27.219 1 95.44 53 SER B CA 1
ATOM 2599 C C . SER B 1 53 ? 11.711 -3.412 -27.125 1 95.44 53 SER B C 1
ATOM 2601 O O . SER B 1 53 ? 10.688 -3.939 -26.672 1 95.44 53 SER B O 1
ATOM 2603 N N . TYR B 1 54 ? 11.75 -2.184 -27.562 1 96.94 54 TYR B N 1
ATOM 2604 C CA . TYR B 1 54 ? 10.547 -1.36 -27.547 1 96.94 54 TYR B CA 1
ATOM 2605 C C . TYR B 1 54 ? 9.547 -1.836 -28.594 1 96.94 54 TYR B C 1
ATOM 2607 O O . TYR B 1 54 ? 8.344 -1.886 -28.344 1 96.94 54 TYR B O 1
ATOM 2615 N N . VAL B 1 55 ? 10.031 -2.211 -29.672 1 97.19 55 VAL B N 1
ATOM 2616 C CA . VAL B 1 55 ? 9.188 -2.748 -30.734 1 97.19 55 VAL B CA 1
ATOM 2617 C C . VAL B 1 55 ? 8.578 -4.074 -30.297 1 97.19 55 VAL B C 1
ATOM 2619 O O . VAL B 1 55 ? 7.371 -4.289 -30.453 1 97.19 55 VAL B O 1
ATOM 2622 N N . ASN B 1 56 ? 9.375 -4.883 -29.719 1 95.56 56 ASN B N 1
ATOM 2623 C CA . ASN B 1 56 ? 8.906 -6.176 -29.234 1 95.56 56 ASN B CA 1
ATOM 2624 C C . ASN B 1 56 ? 7.855 -6.02 -28.141 1 95.56 56 ASN B C 1
ATOM 2626 O O . ASN B 1 56 ? 6.871 -6.762 -28.109 1 95.56 56 ASN B O 1
ATOM 2630 N N . ALA B 1 57 ? 8.078 -5.094 -27.266 1 95.69 57 ALA B N 1
ATOM 2631 C CA . ALA B 1 57 ? 7.191 -4.879 -26.125 1 95.69 57 ALA B CA 1
ATOM 2632 C C . ALA B 1 57 ? 5.773 -4.559 -26.594 1 95.69 57 ALA B C 1
ATOM 2634 O O . ALA B 1 57 ? 4.801 -5.031 -26 1 95.69 57 ALA B O 1
ATOM 2635 N N . VAL B 1 58 ? 5.664 -3.816 -27.656 1 96.38 58 VAL B N 1
ATOM 2636 C CA . VAL B 1 58 ? 4.352 -3.361 -28.109 1 96.38 58 VAL B CA 1
ATOM 2637 C C . VAL B 1 58 ? 3.734 -4.406 -29.047 1 96.38 58 VAL B C 1
ATOM 2639 O O . VAL B 1 58 ? 2.516 -4.586 -29.062 1 96.38 58 VAL B O 1
ATOM 2642 N N . ASN B 1 59 ? 4.582 -5.207 -29.766 1 95.31 59 ASN B N 1
ATOM 2643 C CA . ASN B 1 59 ? 4.082 -6.133 -30.766 1 95.31 59 ASN B CA 1
ATOM 2644 C C . ASN B 1 59 ? 3.777 -7.504 -30.172 1 95.31 59 ASN B C 1
ATOM 2646 O O . ASN B 1 59 ? 2.885 -8.211 -30.641 1 95.31 59 ASN B O 1
ATOM 2650 N N . ASN B 1 60 ? 4.473 -7.855 -29.188 1 93.31 60 ASN B N 1
ATOM 2651 C CA . ASN B 1 60 ? 4.348 -9.211 -28.641 1 93.31 60 ASN B CA 1
ATOM 2652 C C . ASN B 1 60 ? 3.158 -9.32 -27.703 1 93.31 60 ASN B C 1
ATOM 2654 O O . ASN B 1 60 ? 2.65 -10.422 -27.469 1 93.31 60 ASN B O 1
ATOM 2658 N N . ARG B 1 61 ? 2.773 -8.211 -27.094 1 94.25 61 ARG B N 1
ATOM 2659 C CA . ARG B 1 61 ? 1.627 -8.172 -26.203 1 94.25 61 ARG B CA 1
ATOM 2660 C C . ARG B 1 61 ? 0.825 -6.887 -26.391 1 94.25 61 ARG B C 1
ATOM 2662 O O . ARG B 1 61 ? 1.363 -5.875 -26.844 1 94.25 61 ARG B O 1
ATOM 2669 N N . PRO B 1 62 ? -0.421 -6.984 -26.078 1 96.94 62 PRO B N 1
ATOM 2670 C CA . PRO B 1 62 ? -1.218 -5.758 -26.172 1 96.94 62 PRO B CA 1
ATOM 2671 C C . PRO B 1 62 ? -0.982 -4.816 -24.984 1 96.94 62 PRO B C 1
ATOM 2673 O O . PRO B 1 62 ? -1.898 -4.559 -24.203 1 96.94 62 PRO B O 1
ATOM 2676 N N . LEU B 1 63 ? 0.12 -4.211 -24.984 1 97.25 63 LEU B N 1
ATOM 2677 C CA . LEU B 1 63 ? 0.609 -3.418 -23.859 1 97.25 63 LEU B CA 1
ATOM 2678 C C . LEU B 1 63 ? -0.306 -2.227 -23.594 1 97.25 63 LEU B C 1
ATOM 2680 O O . LEU B 1 63 ? -0.629 -1.931 -22.438 1 97.25 63 LEU B O 1
ATOM 2684 N N . PHE B 1 64 ? -0.759 -1.601 -24.625 1 97.31 64 PHE B N 1
ATOM 2685 C CA . PHE B 1 64 ? -1.59 -0.415 -24.453 1 97.31 64 PHE B CA 1
ATOM 2686 C C . PHE B 1 64 ? -2.957 -0.787 -23.906 1 97.31 64 PHE B C 1
ATOM 2688 O O . PHE B 1 64 ? -3.568 -0.006 -23.172 1 97.31 64 PHE B O 1
ATOM 2695 N N . THR B 1 65 ? -3.391 -1.964 -24.234 1 97.88 65 THR B N 1
ATOM 2696 C CA . THR B 1 65 ? -4.621 -2.465 -23.625 1 97.88 65 THR B CA 1
ATOM 2697 C C . THR B 1 65 ? -4.434 -2.699 -22.141 1 97.88 65 THR B C 1
ATOM 2699 O O . THR B 1 65 ? -5.293 -2.336 -21.328 1 97.88 65 THR B O 1
ATOM 2702 N N . TYR B 1 66 ? -3.279 -3.262 -21.75 1 97.88 66 TYR B N 1
ATOM 2703 C CA . TYR B 1 66 ? -2.973 -3.467 -20.328 1 97.88 66 TYR B CA 1
ATOM 2704 C C . TYR B 1 66 ? -2.947 -2.141 -19.578 1 97.88 66 TYR B C 1
ATOM 2706 O O . TYR B 1 66 ? -3.461 -2.041 -18.469 1 97.88 66 TYR B O 1
ATOM 2714 N N . MET B 1 67 ? -2.367 -1.143 -20.234 1 97 67 MET B N 1
ATOM 2715 C CA . MET B 1 67 ? -2.266 0.181 -19.625 1 97 67 MET B CA 1
ATOM 2716 C C . MET B 1 67 ? -3.646 0.799 -19.422 1 97 67 MET B C 1
ATOM 2718 O O . MET B 1 67 ? -3.936 1.368 -18.375 1 97 67 MET B O 1
ATOM 2722 N N . MET B 1 68 ? -4.461 0.649 -20.406 1 97.69 68 MET B N 1
ATOM 2723 C CA . MET B 1 68 ? -5.816 1.189 -20.312 1 97.69 68 MET B CA 1
ATOM 2724 C C . MET B 1 68 ? -6.617 0.478 -19.234 1 97.69 68 MET B C 1
ATOM 2726 O O . MET B 1 68 ? -7.309 1.122 -18.438 1 97.69 68 MET B O 1
ATOM 2730 N N . ASN B 1 69 ? -6.523 -0.812 -19.188 1 98.44 69 ASN B N 1
ATOM 2731 C CA . ASN B 1 69 ? -7.211 -1.58 -18.156 1 98.44 69 ASN B CA 1
ATOM 2732 C C . ASN B 1 69 ? -6.785 -1.146 -16.75 1 98.44 69 ASN B C 1
ATOM 2734 O O . ASN B 1 69 ? -7.629 -0.906 -15.891 1 98.44 69 ASN B O 1
ATOM 2738 N N . SER B 1 70 ? -5.453 -1.073 -16.547 1 97.81 70 SER B N 1
ATOM 2739 C CA . SER B 1 70 ? -4.934 -0.662 -15.25 1 97.81 70 SER B CA 1
ATOM 2740 C C . SER B 1 70 ? -5.422 0.732 -14.867 1 97.81 70 SER B C 1
ATOM 2742 O O . SER B 1 70 ? -5.793 0.976 -13.719 1 97.81 70 SER B O 1
ATOM 2744 N N . PHE B 1 71 ? -5.445 1.59 -15.867 1 96.75 71 PHE B N 1
ATOM 2745 C CA . PHE B 1 71 ? -5.859 2.965 -15.609 1 96.75 71 PHE B CA 1
ATOM 2746 C C . PHE B 1 71 ? -7.328 3.021 -15.219 1 96.75 71 PHE B C 1
ATOM 2748 O O . PHE B 1 71 ? -7.688 3.672 -14.234 1 96.75 71 PHE B O 1
ATOM 2755 N N . VAL B 1 72 ? -8.18 2.385 -15.938 1 98.31 72 VAL B N 1
ATOM 2756 C CA . VAL B 1 72 ? -9.617 2.412 -15.695 1 98.31 72 VAL B CA 1
ATOM 2757 C C . VAL B 1 72 ? -9.922 1.771 -14.344 1 98.31 72 VAL B C 1
ATOM 2759 O O . VAL B 1 72 ? -10.633 2.355 -13.523 1 98.31 72 VAL B O 1
ATOM 2762 N N . ILE B 1 73 ? -9.344 0.654 -14.094 1 98.62 73 ILE B N 1
ATOM 2763 C CA . ILE B 1 73 ? -9.609 -0.091 -12.867 1 98.62 73 ILE B CA 1
ATOM 2764 C C . ILE B 1 73 ? -9.109 0.704 -11.664 1 98.62 73 ILE B C 1
ATOM 2766 O O . ILE B 1 73 ? -9.812 0.835 -10.656 1 98.62 73 ILE B O 1
ATOM 2770 N N . SER B 1 74 ? -7.906 1.231 -11.75 1 97.81 74 SER B N 1
ATOM 2771 C CA . SER B 1 74 ? -7.34 1.982 -10.633 1 97.81 74 SER B CA 1
ATOM 2772 C C . SER B 1 74 ? -8.109 3.277 -10.391 1 97.81 74 SER B C 1
ATOM 2774 O O . SER B 1 74 ? -8.32 3.674 -9.242 1 97.81 74 SER B O 1
ATOM 2776 N N . SER B 1 75 ? -8.531 3.941 -11.469 1 97.88 75 SER B N 1
ATOM 2777 C CA . SER B 1 75 ? -9.289 5.18 -11.336 1 97.88 75 SER B CA 1
ATOM 2778 C C . SER B 1 75 ? -10.656 4.922 -10.719 1 97.88 75 SER B C 1
ATOM 2780 O O . SER B 1 75 ? -11.078 5.629 -9.797 1 97.88 75 SER B O 1
ATOM 2782 N N . LEU B 1 76 ? -11.328 3.922 -11.211 1 98.62 76 LEU B N 1
ATOM 2783 C CA . LEU B 1 76 ? -12.641 3.578 -10.664 1 98.62 76 LEU B CA 1
ATOM 2784 C C . LEU B 1 76 ? -12.523 3.172 -9.203 1 98.62 76 LEU B C 1
ATOM 2786 O O . LEU B 1 76 ? -13.336 3.594 -8.375 1 98.62 76 LEU B O 1
ATOM 2790 N N . THR B 1 77 ? -11.516 2.373 -8.914 1 98.56 77 THR B N 1
ATOM 2791 C CA . THR B 1 77 ? -11.281 1.961 -7.535 1 98.56 77 THR B CA 1
ATOM 2792 C C . THR B 1 77 ? -11.062 3.176 -6.637 1 98.56 77 THR B C 1
ATOM 2794 O O . THR B 1 77 ? -11.664 3.277 -5.566 1 98.56 77 THR B O 1
ATOM 2797 N N . THR B 1 78 ? -10.242 4.078 -7.098 1 98.12 78 THR B N 1
ATOM 2798 C CA . THR B 1 78 ? -9.898 5.262 -6.316 1 98.12 78 THR B CA 1
ATOM 2799 C C . THR B 1 78 ? -11.125 6.129 -6.082 1 98.12 78 THR B C 1
ATOM 2801 O O . THR B 1 78 ? -11.414 6.52 -4.945 1 98.12 78 THR B O 1
ATOM 2804 N N . LEU B 1 79 ? -11.883 6.402 -7.105 1 98.25 79 LEU B N 1
ATOM 2805 C CA . LEU B 1 79 ? -13.047 7.273 -7.02 1 98.25 79 LEU B CA 1
ATOM 2806 C C . LEU B 1 79 ? -14.094 6.691 -6.07 1 98.25 79 LEU B C 1
ATOM 2808 O O . LEU B 1 79 ? -14.594 7.395 -5.195 1 98.25 79 LEU B O 1
ATOM 2812 N N . ILE B 1 80 ? -14.344 5.438 -6.176 1 97.94 80 ILE B N 1
ATOM 2813 C CA . ILE B 1 80 ? -15.375 4.805 -5.367 1 97.94 80 ILE B CA 1
ATOM 2814 C C . ILE B 1 80 ? -14.891 4.648 -3.93 1 97.94 80 ILE B C 1
ATOM 2816 O O . ILE B 1 80 ? -15.633 4.898 -2.98 1 97.94 80 ILE B O 1
ATOM 2820 N N . ALA B 1 81 ? -13.648 4.273 -3.789 1 97.5 81 ALA B N 1
ATOM 2821 C CA . ALA B 1 81 ? -13.094 4.109 -2.449 1 97.5 81 ALA B CA 1
ATOM 2822 C C . ALA B 1 81 ? -13.078 5.438 -1.695 1 97.5 81 ALA B C 1
ATOM 2824 O O . ALA B 1 81 ? -13.438 5.488 -0.515 1 97.5 81 ALA B O 1
ATOM 2825 N N . ILE B 1 82 ? -12.68 6.492 -2.375 1 97.69 82 ILE B N 1
ATOM 2826 C CA . ILE B 1 82 ? -12.609 7.805 -1.733 1 97.69 82 ILE B CA 1
ATOM 2827 C C . ILE B 1 82 ? -14.023 8.266 -1.367 1 97.69 82 ILE B C 1
ATOM 2829 O O . ILE B 1 82 ? -14.234 8.812 -0.283 1 97.69 82 ILE B O 1
ATOM 2833 N N . ALA B 1 83 ? -14.977 8.07 -2.242 1 97.19 83 ALA B N 1
ATOM 2834 C CA . ALA B 1 83 ? -16.359 8.461 -1.972 1 97.19 83 ALA B CA 1
ATOM 2835 C C . ALA B 1 83 ? -16.906 7.734 -0.741 1 97.19 83 ALA B C 1
ATOM 2837 O O . ALA B 1 83 ? -17.453 8.367 0.162 1 97.19 83 ALA B O 1
ATOM 2838 N N . CYS B 1 84 ? -16.656 6.469 -0.659 1 95.25 84 CYS B N 1
ATOM 2839 C CA . CYS B 1 84 ? -17.156 5.668 0.457 1 95.25 84 CYS B CA 1
ATOM 2840 C C . CYS B 1 84 ? -16.375 5.961 1.729 1 95.25 84 CYS B C 1
ATOM 2842 O O . CYS B 1 84 ? -16.953 6.145 2.797 1 95.25 84 CYS B O 1
ATOM 2844 N N . ALA B 1 85 ? -15.078 6.031 1.574 1 96.81 85 ALA B N 1
ATOM 2845 C CA . ALA B 1 85 ? -14.219 6.215 2.74 1 96.81 85 ALA B CA 1
ATOM 2846 C C . ALA B 1 85 ? -14.422 7.59 3.365 1 96.81 85 ALA B C 1
ATOM 2848 O O . ALA B 1 85 ? -14.375 7.738 4.59 1 96.81 85 ALA B O 1
ATOM 2849 N N . SER B 1 86 ? -14.594 8.617 2.533 1 97.06 86 SER B N 1
ATOM 2850 C CA . SER B 1 86 ? -14.766 9.961 3.068 1 97.06 86 SER B CA 1
ATOM 2851 C C . SER B 1 86 ? -16.062 10.078 3.863 1 97.06 86 SER B C 1
ATOM 2853 O O . SER B 1 86 ? -16.094 10.727 4.91 1 97.06 86 SER B O 1
ATOM 2855 N N . LEU B 1 87 ? -17.141 9.445 3.377 1 94.25 87 LEU B N 1
ATOM 2856 C CA . LEU B 1 87 ? -18.391 9.445 4.117 1 94.25 87 LEU B CA 1
ATOM 2857 C C . LEU B 1 87 ? -18.25 8.703 5.438 1 94.25 87 LEU B C 1
ATOM 2859 O O . LEU B 1 87 ? -18.703 9.18 6.48 1 94.25 87 LEU B O 1
ATOM 2863 N N . ALA B 1 88 ? -17.578 7.578 5.363 1 93.75 88 ALA B N 1
ATOM 2864 C CA . ALA B 1 88 ? -17.391 6.781 6.57 1 93.75 88 ALA B CA 1
ATOM 2865 C C . ALA B 1 88 ? -16.484 7.508 7.566 1 93.75 88 ALA B C 1
ATOM 2867 O O . ALA B 1 88 ? -16.797 7.555 8.766 1 93.75 88 ALA B O 1
ATOM 2868 N N . ALA B 1 89 ? -15.406 8.039 7.078 1 94.75 89 ALA B N 1
ATOM 2869 C CA . ALA B 1 89 ? -14.492 8.773 7.949 1 94.75 89 ALA B CA 1
ATOM 2870 C C . ALA B 1 89 ? -15.188 9.961 8.594 1 94.75 89 ALA B C 1
ATOM 2872 O O . ALA B 1 89 ? -14.977 10.25 9.781 1 94.75 89 ALA B O 1
ATOM 2873 N N . TYR B 1 90 ? -16.016 10.68 7.871 1 94.44 90 TYR B N 1
ATOM 2874 C CA . TYR B 1 90 ? -16.781 11.797 8.414 1 94.44 90 TYR B CA 1
ATOM 2875 C C . TYR B 1 90 ? -17.703 11.328 9.531 1 94.44 90 TYR B C 1
ATOM 2877 O O . TYR B 1 90 ? -17.766 11.938 10.602 1 94.44 90 TYR B O 1
ATOM 2885 N N . ALA B 1 91 ? -18.422 10.289 9.234 1 92.5 91 ALA B N 1
ATOM 2886 C CA . ALA B 1 91 ? -19.344 9.758 10.227 1 92.5 91 ALA B CA 1
ATOM 2887 C C . ALA B 1 91 ? -18.609 9.336 11.492 1 92.5 91 ALA B C 1
ATOM 2889 O O . ALA B 1 91 ? -19.047 9.625 12.609 1 92.5 91 ALA B O 1
ATOM 2890 N N . LEU B 1 92 ? -17.453 8.797 11.352 1 91.5 92 LEU B N 1
ATOM 2891 C CA . LEU B 1 92 ? -16.734 8.18 12.469 1 91.5 92 LEU B CA 1
ATOM 2892 C C . LEU B 1 92 ? -15.906 9.211 13.219 1 91.5 92 LEU B C 1
ATOM 2894 O O . LEU B 1 92 ? -15.367 8.922 14.289 1 91.5 92 LEU B O 1
ATOM 2898 N N . THR B 1 93 ? -15.836 10.406 12.711 1 91.5 93 THR B N 1
ATOM 2899 C CA . THR B 1 93 ? -15.023 11.406 13.383 1 91.5 93 THR B CA 1
ATOM 2900 C C . THR B 1 93 ? -15.883 12.602 13.805 1 91.5 93 THR B C 1
ATOM 2902 O O . THR B 1 93 ? -15.578 13.273 14.797 1 91.5 93 THR B O 1
ATOM 2905 N N . ARG B 1 94 ? -16.953 12.836 13.047 1 91.38 94 ARG B N 1
ATOM 2906 C CA . ARG B 1 94 ? -17.641 14.109 13.25 1 91.38 94 ARG B CA 1
ATOM 2907 C C . ARG B 1 94 ? -19.031 13.898 13.812 1 91.38 94 ARG B C 1
ATOM 2909 O O . ARG B 1 94 ? -19.594 14.789 14.453 1 91.38 94 ARG B O 1
ATOM 2916 N N . LEU B 1 95 ? -19.641 12.852 13.586 1 89.88 95 LEU B N 1
ATOM 2917 C CA . LEU B 1 95 ? -20.984 12.594 14.07 1 89.88 95 LEU B CA 1
ATOM 2918 C C . LEU B 1 95 ? -20.953 11.992 15.469 1 89.88 95 LEU B C 1
ATOM 2920 O O . LEU B 1 95 ? -19.938 11.422 15.883 1 89.88 95 LEU B O 1
ATOM 2924 N N . PRO B 1 96 ? -21.984 12.234 16.188 1 88.12 96 PRO B N 1
ATOM 2925 C CA . PRO B 1 96 ? -22.016 11.742 17.562 1 88.12 96 PRO B CA 1
ATOM 2926 C C . PRO B 1 96 ? -22.297 10.25 17.656 1 88.12 96 PRO B C 1
ATOM 2928 O O . PRO B 1 96 ? -23.344 9.844 18.172 1 88.12 96 PRO B O 1
ATOM 2931 N N . ILE B 1 97 ? -21.406 9.461 17.203 1 87.62 97 ILE B N 1
ATOM 2932 C CA . ILE B 1 97 ? -21.484 8.008 17.25 1 87.62 97 ILE B CA 1
ATOM 2933 C C . ILE B 1 97 ? -20.766 7.484 18.484 1 87.62 97 ILE B C 1
ATOM 2935 O O . ILE B 1 97 ? -19.703 7.984 18.844 1 87.62 97 ILE B O 1
ATOM 2939 N N . LYS B 1 98 ? -21.453 6.445 19.094 1 86.56 98 LYS B N 1
ATOM 2940 C CA . LYS B 1 98 ? -20.812 5.809 20.25 1 86.56 98 LYS B CA 1
ATOM 2941 C C . LYS B 1 98 ? -19.781 4.766 19.797 1 86.56 98 LYS B C 1
ATOM 2943 O O . LYS B 1 98 ? -20.016 4.051 18.828 1 86.56 98 LYS B O 1
ATOM 2948 N N . GLY B 1 99 ? -18.688 4.676 20.516 1 85.88 99 GLY B N 1
ATOM 2949 C CA . GLY B 1 99 ? -17.688 3.65 20.25 1 85.88 99 GLY B CA 1
ATOM 2950 C C . GLY B 1 99 ? -16.859 3.916 19.016 1 85.88 99 GLY B C 1
ATOM 2951 O O . GLY B 1 99 ? -16.469 2.982 18.297 1 85.88 99 GLY B O 1
ATOM 2952 N N . LYS B 1 100 ? -16.641 5.145 18.594 1 86.19 100 LYS B N 1
ATOM 2953 C CA . LYS B 1 100 ? -15.945 5.508 17.359 1 86.19 100 LYS B CA 1
ATOM 2954 C C . LYS B 1 100 ? -14.516 4.965 17.375 1 86.19 100 LYS B C 1
ATOM 2956 O O . LYS B 1 100 ? -14.023 4.5 16.344 1 86.19 100 LYS B O 1
ATOM 2961 N N . GLY B 1 101 ? -13.922 4.984 18.562 1 84.31 101 GLY B N 1
ATOM 2962 C CA . GLY B 1 101 ? -12.57 4.449 18.672 1 84.31 101 GLY B CA 1
ATOM 2963 C C . GLY B 1 101 ? -12.492 2.967 18.344 1 84.31 101 GLY B C 1
ATOM 2964 O O . GLY B 1 101 ? -11.594 2.525 17.641 1 84.31 101 GLY B O 1
ATOM 2965 N N . LEU B 1 102 ? -13.461 2.264 18.844 1 85.38 102 LEU B N 1
ATOM 2966 C CA . LEU B 1 102 ? -13.508 0.826 18.594 1 85.38 102 LEU B CA 1
ATOM 2967 C C . LEU B 1 102 ? -13.773 0.527 17.125 1 85.38 102 LEU B C 1
ATOM 2969 O O . LEU B 1 102 ? -13.164 -0.382 16.562 1 85.38 102 LEU B O 1
ATOM 2973 N N . ILE B 1 103 ? -14.656 1.289 16.531 1 88.31 103 ILE B N 1
ATOM 2974 C CA . ILE B 1 103 ? -14.992 1.068 15.133 1 88.31 103 ILE B CA 1
ATOM 2975 C C . ILE B 1 103 ? -13.781 1.389 14.258 1 88.31 103 ILE B C 1
ATOM 2977 O O . ILE B 1 103 ? -13.414 0.6 13.383 1 88.31 103 ILE B O 1
ATOM 2981 N N . LEU B 1 104 ? -13.117 2.473 14.547 1 87.12 104 LEU B N 1
ATOM 2982 C CA . LEU B 1 104 ? -11.938 2.854 13.789 1 87.12 104 LEU B CA 1
ATOM 2983 C C . LEU B 1 104 ? -10.805 1.847 14 1 87.12 104 LEU B C 1
ATOM 2985 O O . LEU B 1 104 ? -10.094 1.506 13.055 1 87.12 104 LEU B O 1
ATOM 2989 N N . GLY B 1 105 ? -10.688 1.401 15.172 1 84.62 105 GLY B N 1
ATOM 2990 C CA . GLY B 1 105 ? -9.703 0.37 15.445 1 84.62 105 GLY B CA 1
ATOM 2991 C C . GLY B 1 105 ? -9.953 -0.916 14.68 1 84.62 105 GLY B C 1
ATOM 2992 O O . GLY B 1 105 ? -9.016 -1.527 14.164 1 84.62 105 GLY B O 1
ATOM 2993 N N . THR B 1 106 ? -11.195 -1.316 14.617 1 85.12 106 THR B N 1
ATOM 2994 C CA . THR B 1 106 ? -11.562 -2.52 13.875 1 85.12 106 THR B CA 1
ATOM 2995 C C . THR B 1 106 ? -11.273 -2.35 12.391 1 85.12 106 THR B C 1
ATOM 2997 O O . THR B 1 106 ? -10.797 -3.281 11.734 1 85.12 106 THR B O 1
ATOM 3000 N N . VAL B 1 107 ? -11.562 -1.192 11.875 1 86.56 107 VAL B N 1
ATOM 3001 C CA . VAL B 1 107 ? -11.305 -0.893 10.477 1 86.56 107 VAL B CA 1
ATOM 3002 C C . VAL B 1 107 ? -9.805 -0.958 10.203 1 86.56 107 VAL B C 1
ATOM 3004 O O . VAL B 1 107 ? -9.375 -1.532 9.195 1 86.56 107 VAL B O 1
ATOM 3007 N N . LEU B 1 108 ? -9.031 -0.419 11.055 1 84.88 108 LEU B N 1
ATOM 3008 C CA . LEU B 1 108 ? -7.578 -0.464 10.914 1 84.88 108 LEU B CA 1
ATOM 3009 C C . LEU B 1 108 ? -7.07 -1.9 10.977 1 84.88 108 LEU B C 1
ATOM 3011 O O . LEU B 1 108 ? -6.188 -2.287 10.211 1 84.88 108 LEU B O 1
ATOM 3015 N N . ALA B 1 109 ? -7.602 -2.65 11.891 1 84.44 109 ALA B N 1
ATOM 3016 C CA . ALA B 1 109 ? -7.219 -4.051 12.023 1 84.44 109 ALA B CA 1
ATOM 3017 C C . ALA B 1 109 ? -7.496 -4.824 10.734 1 84.44 109 ALA B C 1
ATOM 3019 O O . ALA B 1 109 ? -6.727 -5.707 10.359 1 84.44 109 ALA B O 1
ATOM 3020 N N . ALA B 1 110 ? -8.547 -4.5 10.125 1 85.94 110 ALA B N 1
ATOM 3021 C CA . ALA B 1 110 ? -8.906 -5.145 8.867 1 85.94 110 ALA B CA 1
ATOM 3022 C C . ALA B 1 110 ? -7.836 -4.906 7.805 1 85.94 110 ALA B C 1
ATOM 3024 O O . ALA B 1 110 ? -7.594 -5.766 6.953 1 85.94 110 ALA B O 1
ATOM 3025 N N . SER B 1 111 ? -7.184 -3.781 7.809 1 85 111 SER B N 1
ATOM 3026 C CA . SER B 1 111 ? -6.148 -3.455 6.828 1 85 111 SER B CA 1
ATOM 3027 C C . SER B 1 111 ? -4.895 -4.289 7.051 1 85 111 SER B C 1
ATOM 3029 O O . SER B 1 111 ? -4.059 -4.418 6.152 1 85 111 SER B O 1
ATOM 3031 N N . MET B 1 112 ? -4.773 -4.93 8.188 1 82.19 112 MET B N 1
ATOM 3032 C CA . MET B 1 112 ? -3.592 -5.715 8.539 1 82.19 112 MET B CA 1
ATOM 3033 C C . MET B 1 112 ? -3.789 -7.184 8.188 1 82.19 112 MET B C 1
ATOM 3035 O O . MET B 1 112 ? -2.881 -7.996 8.359 1 82.19 112 MET B O 1
ATOM 3039 N N . PHE B 1 113 ? -4.984 -7.484 7.762 1 87.44 113 PHE B N 1
ATOM 3040 C CA . PHE B 1 113 ? -5.27 -8.844 7.32 1 87.44 113 PHE B CA 1
ATOM 3041 C C . PHE B 1 113 ? -4.402 -9.219 6.125 1 87.44 113 PHE B C 1
ATOM 3043 O O . PHE B 1 113 ? -4.223 -8.422 5.207 1 87.44 113 PHE B O 1
ATOM 3050 N N . PRO B 1 114 ? -3.789 -10.414 6.191 1 88.38 114 PRO B N 1
ATOM 3051 C CA . PRO B 1 114 ? -2.998 -10.828 5.035 1 88.38 114 PRO B CA 1
ATOM 3052 C C . PRO B 1 114 ? -3.83 -10.93 3.758 1 88.38 114 PRO B C 1
ATOM 3054 O O . PRO B 1 114 ? -4.805 -11.688 3.707 1 88.38 114 PRO B O 1
ATOM 3057 N N . GLN B 1 115 ? -3.457 -10.273 2.844 1 87.5 115 GLN B N 1
ATOM 3058 C CA . GLN B 1 115 ? -4.234 -10.172 1.615 1 87.5 115 GLN B CA 1
ATOM 3059 C C . GLN B 1 115 ? -4.277 -11.508 0.881 1 87.5 115 GLN B C 1
ATOM 3061 O O . GLN B 1 115 ? -5.289 -11.859 0.271 1 87.5 115 GLN B O 1
ATOM 3066 N N . ILE B 1 116 ? -3.199 -12.227 0.988 1 88.19 116 ILE B N 1
ATOM 3067 C CA . ILE B 1 116 ? -3.084 -13.5 0.293 1 88.19 116 ILE B CA 1
ATOM 3068 C C . ILE B 1 116 ? -4.176 -14.453 0.775 1 88.19 116 ILE B C 1
ATOM 3070 O O . ILE B 1 116 ? -4.641 -15.312 0.021 1 88.19 116 ILE B O 1
ATOM 3074 N N . ALA B 1 117 ? -4.59 -14.258 1.96 1 84.69 117 ALA B N 1
ATOM 3075 C CA . ALA B 1 117 ? -5.543 -15.18 2.58 1 84.69 117 ALA B CA 1
ATOM 3076 C C . ALA B 1 117 ? -6.953 -14.945 2.049 1 84.69 117 ALA B C 1
ATOM 3078 O O . ALA B 1 117 ? -7.816 -15.82 2.156 1 84.69 117 ALA B O 1
ATOM 3079 N N . ILE B 1 118 ? -7.152 -13.812 1.504 1 87.62 118 ILE B N 1
ATOM 3080 C CA . ILE B 1 118 ? -8.523 -13.5 1.126 1 87.62 118 ILE B CA 1
ATOM 3081 C C . ILE B 1 118 ? -8.688 -13.625 -0.388 1 87.62 118 ILE B C 1
ATOM 3083 O O . ILE B 1 118 ? -9.781 -13.422 -0.921 1 87.62 118 ILE B O 1
ATOM 3087 N N . ILE B 1 119 ? -7.68 -14.055 -1.013 1 88.5 119 ILE B N 1
ATOM 3088 C CA . ILE B 1 119 ? -7.727 -14.172 -2.465 1 88.5 119 ILE B CA 1
ATOM 3089 C C . ILE B 1 119 ? -8.766 -15.227 -2.861 1 88.5 119 ILE B C 1
ATOM 3091 O O . ILE B 1 119 ? -9.594 -14.984 -3.738 1 88.5 119 ILE B O 1
ATOM 3095 N N . THR B 1 120 ? -8.781 -16.328 -2.205 1 81.5 120 THR B N 1
ATOM 3096 C CA . THR B 1 120 ? -9.633 -17.453 -2.594 1 81.5 120 THR B CA 1
ATOM 3097 C C . THR B 1 120 ? -11.102 -17.125 -2.336 1 81.5 120 THR B C 1
ATOM 3099 O O . THR B 1 120 ? -11.945 -17.281 -3.225 1 81.5 120 THR B O 1
ATOM 3102 N N . PRO B 1 121 ? -11.43 -16.641 -1.118 1 81.81 121 PRO B N 1
ATOM 3103 C CA . PRO B 1 121 ? -12.844 -16.297 -0.914 1 81.81 121 PRO B CA 1
ATOM 3104 C C . PRO B 1 121 ? -13.32 -15.188 -1.848 1 81.81 121 PRO B C 1
ATOM 3106 O O . PRO B 1 121 ? -14.469 -15.211 -2.303 1 81.81 121 PRO B O 1
ATOM 3109 N N . ILE B 1 122 ? -12.531 -14.266 -2.129 1 88.25 122 ILE B N 1
ATOM 3110 C CA . ILE B 1 122 ? -12.922 -13.188 -3.029 1 88.25 122 ILE B CA 1
ATOM 3111 C C . ILE B 1 122 ? -13.07 -13.727 -4.449 1 88.25 122 ILE B C 1
ATOM 3113 O O . ILE B 1 122 ? -14 -13.352 -5.164 1 88.25 122 ILE B O 1
ATOM 3117 N N . TYR B 1 123 ? -12.148 -14.594 -4.828 1 89.31 123 TYR B N 1
ATOM 3118 C CA . TYR B 1 123 ? -12.25 -15.234 -6.133 1 89.31 123 TYR B CA 1
ATOM 3119 C C . TYR B 1 123 ? -13.57 -15.977 -6.273 1 89.31 123 TYR B C 1
ATOM 3121 O O . TYR B 1 123 ? -14.258 -15.852 -7.293 1 89.31 123 TYR B O 1
ATOM 3129 N N . SER B 1 124 ? -13.875 -16.781 -5.25 1 84.38 124 SER B N 1
ATOM 3130 C CA . SER B 1 124 ? -15.117 -17.531 -5.266 1 84.38 124 SER B CA 1
ATOM 3131 C C . SER B 1 124 ? -16.328 -16.609 -5.344 1 84.38 124 SER B C 1
ATOM 3133 O O . SER B 1 124 ? -17.266 -16.875 -6.105 1 84.38 124 SER B O 1
ATOM 3135 N N . PHE B 1 125 ? -16.281 -15.562 -4.602 1 85.38 125 PHE B N 1
ATOM 3136 C CA . PHE B 1 125 ? -17.375 -14.594 -4.574 1 85.38 125 PHE B CA 1
ATOM 3137 C C . PHE B 1 125 ? -17.547 -13.938 -5.938 1 85.38 125 PHE B C 1
ATOM 3139 O O . PHE B 1 125 ? -18.672 -13.867 -6.453 1 85.38 125 PHE B O 1
ATOM 3146 N N . ILE B 1 126 ? -16.516 -13.531 -6.57 1 93.69 126 ILE B N 1
ATOM 3147 C CA . ILE B 1 126 ? -16.547 -12.852 -7.863 1 93.69 126 ILE B CA 1
ATOM 3148 C C . ILE B 1 126 ? -17 -13.828 -8.945 1 93.69 126 ILE B C 1
ATOM 3150 O O . ILE B 1 126 ? -17.734 -13.453 -9.852 1 93.69 126 ILE B O 1
ATOM 3154 N N . THR B 1 127 ? -16.484 -15.047 -8.844 1 93.38 127 THR B N 1
ATOM 3155 C CA . THR B 1 127 ? -16.875 -16.078 -9.789 1 93.38 127 THR B CA 1
ATOM 3156 C C . THR B 1 127 ? -18.375 -16.359 -9.695 1 93.38 127 THR B C 1
ATOM 3158 O O . THR B 1 127 ? -19.062 -16.438 -10.719 1 93.38 127 THR B O 1
ATOM 3161 N N . ASP B 1 128 ? -18.875 -16.438 -8.531 1 90.31 128 ASP B N 1
ATOM 3162 C CA . ASP B 1 128 ? -20.281 -16.703 -8.305 1 90.31 128 ASP B CA 1
ATOM 3163 C C . ASP B 1 128 ? -21.156 -15.57 -8.844 1 90.31 128 ASP B C 1
ATOM 3165 O O . ASP B 1 128 ? -22.266 -15.812 -9.312 1 90.31 128 ASP B O 1
ATOM 3169 N N . LEU B 1 129 ? -20.656 -14.398 -8.797 1 94.44 129 LEU B N 1
ATOM 3170 C CA . LEU B 1 129 ? -21.391 -13.242 -9.289 1 94.44 129 LEU B CA 1
ATOM 3171 C C . LEU B 1 129 ? -21.297 -13.148 -10.812 1 94.44 129 LEU B C 1
ATOM 3173 O O . LEU B 1 129 ? -21.984 -12.328 -11.43 1 94.44 129 LEU B O 1
ATOM 3177 N N . GLY B 1 130 ? -20.438 -13.93 -11.391 1 96.94 130 GLY B N 1
ATOM 3178 C CA . GLY B 1 130 ? -20.234 -13.906 -12.836 1 96.94 130 GLY B CA 1
ATOM 3179 C C . GLY B 1 130 ? -19.469 -12.68 -13.305 1 96.94 130 GLY B C 1
ATOM 3180 O O . GLY B 1 130 ? -19.672 -12.227 -14.438 1 96.94 130 GLY B O 1
ATOM 3181 N N . LEU B 1 131 ? -18.594 -12.172 -12.461 1 97.81 131 LEU B N 1
ATOM 3182 C CA . LEU B 1 131 ? -17.953 -10.906 -12.789 1 97.81 131 LEU B CA 1
ATOM 3183 C C . LEU B 1 131 ? -16.5 -11.125 -13.203 1 97.81 131 LEU B C 1
ATOM 3185 O O . LEU B 1 131 ? -15.758 -10.164 -13.422 1 97.81 131 LEU B O 1
ATOM 3189 N N . ARG B 1 132 ? -16.078 -12.344 -13.367 1 97.5 132 ARG B N 1
ATOM 3190 C CA . ARG B 1 132 ? -14.711 -12.578 -13.844 1 97.5 132 ARG B CA 1
ATOM 3191 C C . ARG B 1 132 ? -14.508 -11.992 -15.234 1 97.5 132 ARG B C 1
ATOM 3193 O O . ARG B 1 132 ? -15.469 -11.867 -16 1 97.5 132 ARG B O 1
ATOM 3200 N N . ASN B 1 133 ? -13.281 -11.633 -15.492 1 98.31 133 ASN B N 1
ATOM 3201 C CA . ASN B 1 133 ? -12.922 -11.031 -16.766 1 98.31 133 ASN B CA 1
ATOM 3202 C C . ASN B 1 133 ? -13.789 -9.82 -17.094 1 98.31 133 ASN B C 1
ATOM 3204 O O . ASN B 1 133 ? -14.383 -9.742 -18.172 1 98.31 133 ASN B O 1
ATOM 3208 N N . SER B 1 134 ? -13.852 -8.961 -16.094 1 98.38 134 SER B N 1
ATOM 3209 C CA . SER B 1 134 ? -14.5 -7.66 -16.203 1 98.38 134 SER B CA 1
ATOM 3210 C C . SER B 1 134 ? -13.805 -6.625 -15.32 1 98.38 134 SER B C 1
ATOM 3212 O O . SER B 1 134 ? -12.977 -6.977 -14.477 1 98.38 134 SER B O 1
ATOM 3214 N N . TYR B 1 135 ? -14.094 -5.352 -15.625 1 98.25 135 TYR B N 1
ATOM 3215 C CA . TYR B 1 135 ? -13.523 -4.293 -14.797 1 98.25 135 TYR B CA 1
ATOM 3216 C C . TYR B 1 135 ? -14 -4.402 -13.359 1 98.25 135 TYR B C 1
ATOM 3218 O O . TYR B 1 135 ? -13.211 -4.273 -12.422 1 98.25 135 TYR B O 1
ATOM 3226 N N . PHE B 1 136 ? -15.234 -4.734 -13.133 1 97.94 136 PHE B N 1
ATOM 3227 C CA . PHE B 1 136 ? -15.789 -4.773 -11.789 1 97.94 136 PHE B CA 1
ATOM 3228 C C . PHE B 1 136 ? -15.312 -6.012 -11.039 1 97.94 136 PHE B C 1
ATOM 3230 O O . PHE B 1 136 ? -15.336 -6.051 -9.812 1 97.94 136 PHE B O 1
ATOM 3237 N N . GLY B 1 137 ? -14.867 -7.031 -11.805 1 98.19 137 GLY B N 1
ATOM 3238 C CA . GLY B 1 137 ? -14.234 -8.172 -11.164 1 98.19 137 GLY B CA 1
ATOM 3239 C C . GLY B 1 137 ? -13.016 -7.797 -10.344 1 98.19 137 GLY B C 1
ATOM 3240 O O . GLY B 1 137 ? -12.688 -8.469 -9.367 1 98.19 137 GLY B O 1
ATOM 3241 N N . LEU B 1 138 ? -12.344 -6.699 -10.711 1 98.5 138 LEU B N 1
ATOM 3242 C CA . LEU B 1 138 ? -11.156 -6.254 -10 1 98.5 138 LEU B CA 1
ATOM 3243 C C . LEU B 1 138 ? -11.461 -5.035 -9.133 1 98.5 138 LEU B C 1
ATOM 3245 O O . LEU B 1 138 ? -10.906 -4.883 -8.047 1 98.5 138 LEU B O 1
ATOM 3249 N N . VAL B 1 139 ? -12.391 -4.207 -9.547 1 98.62 139 VAL B N 1
ATOM 3250 C CA . VAL B 1 139 ? -12.703 -2.98 -8.828 1 98.62 139 VAL B CA 1
ATOM 3251 C C . VAL B 1 139 ? -13.273 -3.326 -7.449 1 98.62 139 VAL B C 1
ATOM 3253 O O . VAL B 1 139 ? -12.891 -2.73 -6.441 1 98.62 139 VAL B O 1
ATOM 3256 N N . ILE B 1 140 ? -14.102 -4.324 -7.367 1 96 140 ILE B N 1
ATOM 3257 C CA . ILE B 1 140 ? -14.773 -4.688 -6.129 1 96 140 ILE B CA 1
ATOM 3258 C C . ILE B 1 140 ? -13.75 -5.176 -5.105 1 96 140 ILE B C 1
ATOM 3260 O O . ILE B 1 140 ? -13.656 -4.633 -4.004 1 96 140 ILE B O 1
ATOM 3264 N N . PRO B 1 141 ? -12.906 -6.13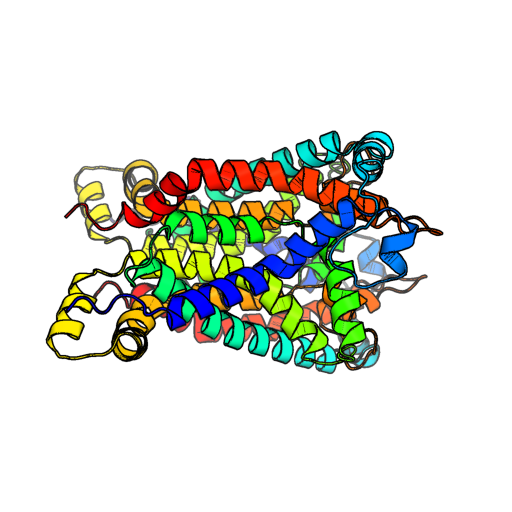7 -5.473 1 95 141 PRO B N 1
ATOM 3265 C CA . PRO B 1 141 ? -11.898 -6.562 -4.496 1 95 141 PRO B CA 1
ATOM 3266 C C . PRO B 1 141 ? -10.914 -5.453 -4.141 1 95 141 PRO B C 1
ATOM 3268 O O . PRO B 1 141 ? -10.469 -5.363 -2.994 1 95 141 PRO B O 1
ATOM 3271 N N . TYR B 1 142 ? -10.578 -4.605 -5.086 1 97 142 TYR B N 1
ATOM 3272 C CA . TYR B 1 142 ? -9.633 -3.52 -4.824 1 97 142 TYR B CA 1
ATOM 3273 C C . TYR B 1 142 ? -10.211 -2.527 -3.82 1 97 142 TYR B C 1
ATOM 3275 O O . TYR B 1 142 ? -9.5 -2.049 -2.936 1 97 142 TYR B O 1
ATOM 3283 N N . ILE B 1 143 ? -11.453 -2.273 -3.967 1 95.69 143 ILE B N 1
ATOM 3284 C CA . ILE B 1 143 ? -12.109 -1.39 -3.008 1 95.69 143 ILE B CA 1
ATOM 3285 C C . ILE B 1 143 ? -12.117 -2.043 -1.627 1 95.69 143 ILE B C 1
ATOM 3287 O O . ILE B 1 143 ? -11.852 -1.383 -0.621 1 95.69 143 ILE B O 1
ATOM 3291 N N . THR B 1 144 ? -12.414 -3.291 -1.632 1 90.94 144 THR B N 1
ATOM 3292 C CA . THR B 1 144 ? -12.508 -4.031 -0.379 1 90.94 144 THR B CA 1
ATOM 3293 C C . THR B 1 144 ? -11.195 -3.947 0.394 1 90.94 144 THR B C 1
ATOM 3295 O O . THR B 1 144 ? -11.195 -3.723 1.605 1 90.94 144 THR B O 1
ATOM 3298 N N . ILE B 1 145 ? -10.117 -4.016 -0.284 1 90.94 145 ILE B N 1
ATOM 3299 C CA . ILE B 1 145 ? -8.812 -4.062 0.371 1 90.94 145 ILE B CA 1
ATOM 3300 C C . ILE B 1 145 ? -8.352 -2.646 0.709 1 90.94 145 ILE B C 1
ATOM 3302 O O . ILE B 1 145 ? -7.641 -2.436 1.693 1 90.94 145 ILE B O 1
ATOM 3306 N N . SER B 1 146 ? -8.781 -1.628 -0.019 1 94.12 146 SER B N 1
ATOM 3307 C CA . SER B 1 146 ? -8.281 -0.267 0.142 1 94.12 146 SER B CA 1
ATOM 3308 C C . SER B 1 146 ? -9.125 0.521 1.135 1 94.12 146 SER B C 1
ATOM 3310 O O . SER B 1 146 ? -8.648 1.468 1.758 1 94.12 146 SER B O 1
ATOM 3312 N N . LEU B 1 147 ? -10.336 0.12 1.302 1 94.62 147 LEU B N 1
ATOM 3313 C CA . LEU B 1 147 ? -11.32 0.92 2.023 1 94.62 147 LEU B CA 1
ATOM 3314 C C . LEU B 1 147 ? -10.906 1.114 3.477 1 94.62 147 LEU B C 1
ATOM 3316 O O . LEU B 1 147 ? -10.922 2.236 3.988 1 94.62 147 LEU B O 1
ATOM 3320 N N . PRO B 1 148 ? -10.508 0.056 4.152 1 91.56 148 PRO B N 1
ATOM 3321 C CA . PRO B 1 148 ? -10.133 0.24 5.559 1 91.56 148 PRO B CA 1
ATOM 3322 C C . PRO B 1 148 ? -9 1.241 5.738 1 91.56 148 PRO B C 1
ATOM 3324 O O . PRO B 1 148 ? -9.086 2.131 6.59 1 91.56 148 PRO B O 1
ATOM 3327 N N . LEU B 1 149 ? -8.047 1.127 4.934 1 91.12 149 LEU B N 1
ATOM 3328 C CA . LEU B 1 149 ? -6.91 2.037 5.043 1 91.12 149 LEU B CA 1
ATOM 3329 C C . LEU B 1 149 ? -7.316 3.457 4.656 1 91.12 149 LEU B C 1
ATOM 3331 O O . LEU B 1 149 ? -6.879 4.426 5.281 1 91.12 149 LEU B O 1
ATOM 3335 N N . ALA B 1 150 ? -8.086 3.58 3.641 1 95.19 150 ALA B N 1
ATOM 3336 C CA . ALA B 1 150 ? -8.555 4.891 3.201 1 95.19 150 ALA B CA 1
ATOM 3337 C C . ALA B 1 150 ? -9.359 5.578 4.297 1 95.19 150 ALA B C 1
ATOM 3339 O O . ALA B 1 150 ? -9.195 6.777 4.543 1 95.19 150 ALA B O 1
ATOM 3340 N N . ILE B 1 151 ? -10.219 4.84 4.934 1 94.25 151 ILE B N 1
ATOM 3341 C CA . ILE B 1 151 ? -11.023 5.379 6.023 1 94.25 151 ILE B CA 1
ATOM 3342 C C . ILE B 1 151 ? -10.109 5.887 7.137 1 94.25 151 ILE B C 1
ATOM 3344 O O . ILE B 1 151 ? -10.289 7 7.637 1 94.25 151 ILE B O 1
ATOM 3348 N N . TRP B 1 152 ? -9.195 5.129 7.406 1 88.06 152 TRP B N 1
ATOM 3349 C CA . TRP B 1 152 ? -8.289 5.473 8.492 1 88.06 152 TRP B CA 1
ATOM 3350 C C . TRP B 1 152 ? -7.516 6.75 8.172 1 88.06 152 TRP B C 1
ATOM 3352 O O . TRP B 1 152 ? -7.426 7.656 9.008 1 88.06 152 TRP B O 1
ATOM 3362 N N . ILE B 1 153 ? -6.953 6.852 7.074 1 88.94 153 ILE B N 1
ATOM 3363 C CA . ILE B 1 153 ? -6.16 8.008 6.676 1 88.94 153 ILE B CA 1
ATOM 3364 C C . ILE B 1 153 ? -7.035 9.258 6.68 1 88.94 153 ILE B C 1
ATOM 3366 O O . ILE B 1 153 ? -6.664 10.281 7.266 1 88.94 153 ILE B O 1
ATOM 3370 N N . LEU B 1 154 ? -8.18 9.18 6.086 1 92.88 154 LEU B N 1
ATOM 3371 C CA . LEU B 1 154 ? -9.062 10.328 6.012 1 92.88 154 LEU B CA 1
ATOM 3372 C C . LEU B 1 154 ? -9.539 10.742 7.402 1 92.88 154 LEU B C 1
ATOM 3374 O O . LEU B 1 154 ? -9.695 11.93 7.68 1 92.88 154 LEU B O 1
ATOM 3378 N N . ALA B 1 155 ? -9.773 9.781 8.242 1 91.44 155 ALA B N 1
ATOM 3379 C CA . ALA B 1 155 ? -10.18 10.086 9.617 1 91.44 155 ALA B CA 1
ATOM 3380 C C . ALA B 1 155 ? -9.125 10.922 10.328 1 91.44 155 ALA B C 1
ATOM 3382 O O . ALA B 1 155 ? -9.453 11.852 11.07 1 91.44 155 ALA B O 1
ATOM 3383 N N . THR B 1 156 ? -7.895 10.602 10.094 1 83.94 156 THR B N 1
ATOM 3384 C CA . THR B 1 156 ? -6.809 11.352 10.727 1 83.94 156 THR B CA 1
ATOM 3385 C C . THR B 1 156 ? -6.809 12.805 10.258 1 83.94 156 THR B C 1
ATOM 3387 O O . THR B 1 156 ? -6.543 13.711 11.047 1 83.94 156 THR B O 1
ATOM 3390 N N . PHE B 1 157 ? -7.168 13.023 9.023 1 85.06 157 PHE B N 1
ATOM 3391 C CA . PHE B 1 157 ? -7.211 14.383 8.484 1 85.06 157 PHE B CA 1
ATOM 3392 C C . PHE B 1 157 ? -8.461 15.109 8.969 1 85.06 157 PHE B C 1
ATOM 3394 O O . PHE B 1 157 ? -8.398 16.297 9.312 1 85.06 157 PHE B O 1
ATOM 3401 N N . PHE B 1 158 ? -9.57 14.414 9.023 1 91.44 158 PHE B N 1
ATOM 3402 C CA . PHE B 1 158 ? -10.828 15.031 9.43 1 91.44 158 PHE B CA 1
ATOM 3403 C C . PHE B 1 158 ? -10.773 15.438 10.898 1 91.44 158 PHE B C 1
ATOM 3405 O O . PHE B 1 158 ? -11.336 16.469 11.281 1 91.44 158 PHE B O 1
ATOM 3412 N N . LYS B 1 159 ? -10.125 14.719 11.648 1 87.19 159 LYS B N 1
ATOM 3413 C CA . LYS B 1 159 ? -10.039 14.984 13.078 1 87.19 159 LYS B CA 1
ATOM 3414 C C . LYS B 1 159 ? -9.242 16.266 13.352 1 87.19 159 LYS B C 1
ATOM 3416 O O . LYS B 1 159 ? -9.43 16.906 14.375 1 87.19 159 LYS B O 1
ATOM 3421 N N . LYS B 1 160 ? -8.438 16.625 12.445 1 82.06 160 LYS B N 1
ATOM 3422 C CA . LYS B 1 160 ? -7.594 17.812 12.633 1 82.06 160 LYS B CA 1
ATOM 3423 C C . LYS B 1 160 ? -8.367 19.094 12.336 1 82.06 160 LYS B C 1
ATOM 3425 O O . LYS B 1 160 ? -7.922 20.188 12.695 1 82.06 160 LYS B O 1
ATOM 3430 N N . ILE B 1 161 ? -9.461 18.922 11.727 1 87.12 161 ILE B N 1
ATOM 3431 C CA . ILE B 1 161 ? -10.281 20.094 11.414 1 87.12 161 ILE B CA 1
ATOM 3432 C C . ILE B 1 161 ? -11.047 20.531 12.656 1 87.12 161 ILE B C 1
ATOM 3434 O O . ILE B 1 161 ? -11.672 19.719 13.336 1 87.12 161 ILE B O 1
ATOM 3438 N N . PRO B 1 162 ? -11 21.812 13.008 1 90.88 162 PRO B N 1
ATOM 3439 C CA . PRO B 1 162 ? -11.672 22.297 14.211 1 90.88 162 PRO B CA 1
ATOM 3440 C C . PRO B 1 162 ? -13.172 22.031 14.195 1 90.88 162 PRO B C 1
ATOM 3442 O O . PRO B 1 162 ? -13.844 22.266 13.188 1 90.88 162 PRO B O 1
ATOM 3445 N N . PHE B 1 163 ? -13.68 21.641 15.289 1 91.12 163 PHE B N 1
ATOM 3446 C CA . PHE B 1 163 ? -15.094 21.281 15.43 1 91.12 163 PHE B CA 1
ATOM 3447 C C . PHE B 1 163 ? -15.969 22.531 15.375 1 91.12 163 PHE B C 1
ATOM 3449 O O . PHE B 1 163 ? -17.156 22.453 15.062 1 91.12 163 PHE B O 1
ATOM 3456 N N . GLU B 1 164 ? -15.32 23.641 15.609 1 93.38 164 GLU B N 1
ATOM 3457 C CA . GLU B 1 164 ? -16.031 24.922 15.633 1 93.38 164 GLU B CA 1
ATOM 3458 C C . GLU B 1 164 ? -16.672 25.219 14.281 1 93.38 164 GLU B C 1
ATOM 3460 O O . GLU B 1 164 ? -17.734 25.844 14.211 1 93.38 164 GLU B O 1
ATOM 3465 N N . LEU B 1 165 ? -16.031 24.703 13.312 1 91.88 165 LEU B N 1
ATOM 3466 C CA . LEU B 1 165 ? -16.562 24.938 11.969 1 91.88 165 LEU B CA 1
ATOM 3467 C C . LEU B 1 165 ? -17.891 24.219 11.781 1 91.88 165 LEU B C 1
ATOM 3469 O O . LEU B 1 165 ? -18.812 24.75 11.156 1 91.88 165 LEU B O 1
ATOM 3473 N N . GLU B 1 166 ? -17.984 23.109 12.312 1 91.19 166 GLU B N 1
ATOM 3474 C CA . GLU B 1 166 ? -19.234 22.359 12.234 1 91.19 166 GLU B CA 1
ATOM 3475 C C . GLU B 1 166 ? -20.312 22.969 13.117 1 91.19 166 GLU B C 1
ATOM 3477 O O . GLU B 1 166 ? -21.5 22.984 12.75 1 91.19 166 GLU B O 1
ATOM 3482 N N . GLU B 1 167 ? -19.953 23.375 14.227 1 92.12 167 GLU B N 1
ATOM 3483 C CA . GLU B 1 167 ? -20.891 24.031 15.133 1 92.12 167 GLU B CA 1
ATOM 3484 C C . GLU B 1 167 ? -21.484 25.297 14.5 1 92.12 167 GLU B C 1
ATOM 3486 O O . GLU B 1 167 ? -22.688 25.562 14.617 1 92.12 167 GLU B O 1
ATOM 3491 N N . SER B 1 168 ? -20.578 26.062 13.875 1 94.25 168 SER B N 1
ATOM 3492 C CA . SER B 1 168 ? -21.031 27.266 13.195 1 94.25 168 SER B CA 1
ATOM 3493 C C . SER B 1 168 ? -22 26.938 12.055 1 94.25 168 SER B C 1
ATOM 3495 O O . SER B 1 168 ? -23 27.625 11.852 1 94.25 168 SER B O 1
ATOM 3497 N N . ALA B 1 169 ? -21.688 25.906 11.328 1 94.19 169 ALA B N 1
ATOM 3498 C CA . ALA B 1 169 ? -22.531 25.484 10.219 1 94.19 169 ALA B CA 1
ATOM 3499 C C . ALA B 1 169 ? -23.906 25.031 10.727 1 94.19 169 ALA B C 1
ATOM 3501 O O . ALA B 1 169 ? -24.938 25.312 10.109 1 94.19 169 ALA B O 1
ATOM 3502 N N . LYS B 1 170 ? -23.891 24.328 11.812 1 92.56 170 LYS B N 1
ATOM 3503 C CA . LYS B 1 170 ? -25.125 23.891 12.438 1 92.56 170 LYS B CA 1
ATOM 3504 C C . LYS B 1 170 ? -25.984 25.078 12.859 1 92.56 170 LYS B C 1
ATOM 3506 O O . LYS B 1 170 ? -27.203 25.062 12.68 1 92.56 170 LYS B O 1
ATOM 3511 N N . LEU B 1 171 ? -25.344 26.031 13.383 1 94.56 171 LEU B N 1
ATOM 3512 C CA . LEU B 1 171 ? -26.047 27.25 13.789 1 94.56 171 LEU B CA 1
ATOM 3513 C C . LEU B 1 171 ? -26.688 27.938 12.586 1 94.56 171 LEU B C 1
ATOM 3515 O O . LEU B 1 171 ? -27.75 28.531 12.695 1 94.56 171 LEU B O 1
ATOM 3519 N N . ASP B 1 172 ? -26.062 27.812 11.414 1 95.31 172 ASP B N 1
ATOM 3520 C CA . ASP B 1 172 ? -26.578 28.391 10.18 1 95.31 172 ASP B CA 1
ATOM 3521 C C . ASP B 1 172 ? -27.641 27.5 9.547 1 95.31 172 ASP B C 1
ATOM 3523 O O . ASP B 1 172 ? -28.203 27.844 8.5 1 95.31 172 ASP B O 1
ATOM 3527 N N . GLY B 1 173 ? -27.875 26.375 10.125 1 94.81 173 GLY B N 1
ATOM 3528 C CA . GLY B 1 173 ? -28.953 25.5 9.672 1 94.81 173 GLY B CA 1
ATOM 3529 C C . GLY B 1 173 ? -28.484 24.453 8.688 1 94.81 173 GLY B C 1
ATOM 3530 O O . GLY B 1 173 ? -29.312 23.766 8.062 1 94.81 173 GLY B O 1
ATOM 3531 N N . ALA B 1 174 ? -27.203 24.312 8.539 1 95.19 174 ALA B N 1
ATOM 3532 C CA . ALA B 1 174 ? -26.672 23.328 7.598 1 95.19 174 ALA B CA 1
ATOM 3533 C C . ALA B 1 174 ? -26.875 21.906 8.117 1 95.19 174 ALA B C 1
ATOM 3535 O O . ALA B 1 174 ? -26.719 21.641 9.312 1 95.19 174 ALA B O 1
ATOM 3536 N N . THR B 1 175 ? -27.25 20.984 7.176 1 94 175 THR B N 1
ATOM 3537 C CA . THR B 1 175 ? -27.328 19.578 7.508 1 94 175 THR B CA 1
ATOM 3538 C C . THR B 1 175 ? -25.922 18.953 7.586 1 94 175 THR B C 1
ATOM 3540 O O . THR B 1 175 ? -24.953 19.531 7.086 1 94 175 THR B O 1
ATOM 3543 N N . PRO B 1 176 ? -25.859 17.766 8.195 1 91.94 176 PRO B N 1
ATOM 3544 C CA . PRO B 1 176 ? -24.562 17.109 8.266 1 91.94 176 PRO B CA 1
ATOM 3545 C C . PRO B 1 176 ? -23.953 16.828 6.887 1 91.94 176 PRO B C 1
ATOM 3547 O O . PRO B 1 176 ? -22.75 17.016 6.688 1 91.94 176 PRO B O 1
ATOM 3550 N N . PHE B 1 177 ? -24.781 16.453 5.98 1 93.62 177 PHE B N 1
ATOM 3551 C CA . PHE B 1 177 ? -24.266 16.172 4.645 1 93.62 177 PHE B CA 1
ATOM 3552 C C . PHE B 1 177 ? -23.812 17.453 3.959 1 93.62 177 PHE B C 1
ATOM 3554 O O . PHE B 1 177 ? -22.812 17.453 3.236 1 93.62 177 PHE B O 1
ATOM 3561 N N . GLN B 1 178 ? -24.516 18.531 4.176 1 95.5 178 GLN B N 1
ATOM 3562 C CA . GLN B 1 178 ? -24.109 19.828 3.643 1 95.5 178 GLN B CA 1
ATOM 3563 C C . GLN B 1 178 ? -22.781 20.266 4.242 1 95.5 178 GLN B C 1
ATOM 3565 O O . GLN B 1 178 ? -21.906 20.766 3.533 1 95.5 178 GLN B O 1
ATOM 3570 N N . THR B 1 179 ? -22.703 20.078 5.574 1 96 179 THR B N 1
ATOM 3571 C CA . THR B 1 179 ? -21.469 20.422 6.27 1 96 179 THR B CA 1
ATOM 3572 C C . THR B 1 179 ? -20.297 19.594 5.75 1 96 179 THR B C 1
ATOM 3574 O O . THR B 1 179 ? -19.203 20.125 5.504 1 96 179 THR B O 1
ATOM 3577 N N . PHE B 1 180 ? -20.562 18.297 5.512 1 96.12 180 PHE B N 1
ATOM 3578 C CA . PHE B 1 180 ? -19.547 17.406 4.957 1 96.12 180 PHE B CA 1
ATOM 3579 C C . PHE B 1 180 ? -19.109 17.875 3.574 1 96.12 180 PHE B C 1
ATOM 3581 O O . PHE B 1 180 ? -17.922 18.078 3.332 1 96.12 180 PHE B O 1
ATOM 3588 N N . ARG B 1 181 ? -20.016 18.062 2.729 1 96.25 181 ARG B N 1
ATOM 3589 C CA . ARG B 1 181 ? -19.75 18.312 1.316 1 96.25 181 ARG B CA 1
ATOM 3590 C C . ARG B 1 181 ? -19.172 19.703 1.105 1 96.25 181 ARG B C 1
ATOM 3592 O O . ARG B 1 181 ? -18.266 19.891 0.282 1 96.25 181 ARG B O 1
ATOM 3599 N N . LYS B 1 182 ? -19.562 20.734 1.872 1 96 182 LYS B N 1
ATOM 3600 C CA . LYS B 1 182 ? -19.234 22.125 1.575 1 96 182 LYS B CA 1
ATOM 3601 C C . LYS B 1 182 ? -18.094 22.625 2.463 1 96 182 LYS B C 1
ATOM 3603 O O . LYS B 1 182 ? -17.438 23.609 2.129 1 96 182 LYS B O 1
ATOM 3608 N N . ILE B 1 183 ? -17.875 21.953 3.594 1 95.38 183 ILE B N 1
ATOM 3609 C CA . ILE B 1 183 ? -16.922 22.531 4.547 1 95.38 183 ILE B CA 1
ATOM 3610 C C . ILE B 1 183 ? -15.82 21.516 4.828 1 95.38 183 ILE B C 1
ATOM 3612 O O . ILE B 1 183 ? -14.664 21.734 4.445 1 95.38 183 ILE B O 1
ATOM 3616 N N . ILE B 1 184 ? -16.203 20.344 5.312 1 95.06 184 ILE B N 1
ATOM 3617 C CA . ILE B 1 184 ? -15.219 19.422 5.844 1 95.06 184 ILE B CA 1
ATOM 3618 C C . ILE B 1 184 ? -14.414 18.797 4.699 1 95.06 184 ILE B C 1
ATOM 3620 O O . ILE B 1 184 ? -13.188 18.812 4.715 1 95.06 184 ILE B O 1
ATOM 3624 N N . PHE B 1 185 ? -15.094 18.297 3.668 1 95.38 185 PHE B N 1
ATOM 3625 C CA . PHE B 1 185 ? -14.453 17.609 2.555 1 95.38 185 PHE B CA 1
ATOM 3626 C C . PHE B 1 185 ? -13.5 18.547 1.818 1 95.38 185 PHE B C 1
ATOM 3628 O O . PHE B 1 185 ? -12.336 18.188 1.596 1 95.38 185 PHE B O 1
ATOM 3635 N N . PRO B 1 186 ? -13.906 19.766 1.522 1 93.25 186 PRO B N 1
ATOM 3636 C CA . PRO B 1 186 ? -12.984 20.688 0.853 1 93.25 186 PRO B CA 1
ATOM 3637 C C . PRO B 1 186 ? -11.789 21.078 1.728 1 93.25 186 PRO B C 1
ATOM 3639 O O . PRO B 1 186 ? -10.68 21.234 1.224 1 93.25 186 PRO B O 1
ATOM 3642 N N . LEU B 1 187 ? -12.039 21.203 3.027 1 89.06 187 LEU B N 1
ATOM 3643 C CA . LEU B 1 187 ? -10.961 21.578 3.936 1 89.06 187 LEU B CA 1
ATOM 3644 C C . LEU B 1 187 ? -9.953 20.438 4.086 1 89.06 187 LEU B C 1
ATOM 3646 O O . LEU B 1 187 ? -8.789 20.672 4.43 1 89.06 187 LEU B O 1
ATOM 3650 N N . ALA B 1 188 ? -10.422 19.203 3.807 1 90.44 188 ALA B N 1
ATOM 3651 C CA . ALA B 1 188 ? -9.562 18.031 3.932 1 90.44 188 ALA B CA 1
ATOM 3652 C C . ALA B 1 188 ? -8.945 17.672 2.588 1 90.44 188 ALA B C 1
ATOM 3654 O O . ALA B 1 188 ? -8.438 16.547 2.414 1 90.44 188 ALA B O 1
ATOM 3655 N N . ALA B 1 189 ? -8.93 18.516 1.642 1 89 189 ALA B N 1
ATOM 3656 C CA . ALA B 1 189 ? -8.484 18.266 0.277 1 89 189 ALA B CA 1
ATOM 3657 C C . ALA B 1 189 ? -7.074 17.672 0.265 1 89 189 ALA B C 1
ATOM 3659 O O . ALA B 1 189 ? -6.812 16.688 -0.441 1 89 189 ALA B O 1
ATOM 3660 N N . PRO B 1 190 ? -6.137 18.125 1.063 1 81.62 190 PRO B N 1
ATOM 3661 C CA . PRO B 1 190 ? -4.801 17.531 1.062 1 81.62 190 PRO B CA 1
ATOM 3662 C C . PRO B 1 190 ? -4.816 16.062 1.482 1 81.62 190 PRO B C 1
ATOM 3664 O O . PRO B 1 190 ? -4.109 15.242 0.892 1 81.62 190 PRO B O 1
ATOM 3667 N N . GLY B 1 191 ? -5.652 15.859 2.504 1 86.56 191 GLY B N 1
ATOM 3668 C CA . GLY B 1 191 ? -5.789 14.477 2.938 1 86.56 191 GLY B CA 1
ATOM 3669 C C . GLY B 1 191 ? -6.465 13.586 1.909 1 86.56 191 GLY B C 1
ATOM 3670 O O . GLY B 1 191 ? -6.059 12.445 1.704 1 86.56 191 GLY B O 1
ATOM 3671 N N . VAL B 1 192 ? -7.461 14.148 1.271 1 92.44 192 VAL B N 1
ATOM 3672 C CA . VAL B 1 192 ? -8.195 13.414 0.249 1 92.44 192 VAL B CA 1
ATOM 3673 C C . VAL B 1 192 ? -7.273 13.094 -0.926 1 92.44 192 VAL B C 1
ATOM 3675 O O . VAL B 1 192 ? -7.262 11.969 -1.428 1 92.44 192 VAL B O 1
ATOM 3678 N N . PHE B 1 193 ? -6.512 14.016 -1.314 1 87.81 193 PHE B N 1
ATOM 3679 C CA . PHE B 1 193 ? -5.582 13.828 -2.422 1 87.81 193 PHE B CA 1
ATOM 3680 C C . PHE B 1 193 ? -4.523 12.789 -2.074 1 87.81 193 PHE B C 1
ATOM 3682 O O . PHE B 1 193 ? -4.211 11.922 -2.891 1 87.81 193 PHE B O 1
ATOM 3689 N N . THR B 1 194 ? -3.965 12.906 -0.906 1 84.44 194 THR B N 1
ATOM 3690 C CA . THR B 1 194 ? -2.973 11.938 -0.45 1 84.44 194 THR B CA 1
ATOM 3691 C C . THR B 1 194 ? -3.553 10.531 -0.447 1 84.44 194 THR B C 1
ATOM 3693 O O . THR B 1 194 ? -2.936 9.602 -0.965 1 84.44 194 THR B O 1
ATOM 3696 N N . THR B 1 195 ? -4.738 10.43 0.096 1 92.62 195 THR B N 1
ATOM 3697 C CA . THR B 1 195 ? -5.387 9.125 0.163 1 92.62 195 THR B CA 1
ATOM 3698 C C . THR B 1 195 ? -5.676 8.594 -1.238 1 92.62 195 THR B C 1
ATOM 3700 O O . THR B 1 195 ? -5.492 7.406 -1.507 1 92.62 195 THR B O 1
ATOM 3703 N N . ALA B 1 196 ? -6.141 9.477 -2.102 1 93.94 196 ALA B N 1
ATOM 3704 C CA . ALA B 1 196 ? -6.441 9.094 -3.477 1 93.94 196 ALA B CA 1
ATOM 3705 C C . ALA B 1 196 ? -5.199 8.555 -4.18 1 93.94 196 ALA B C 1
ATOM 3707 O O . ALA B 1 196 ? -5.266 7.539 -4.879 1 93.94 196 ALA B O 1
ATOM 3708 N N . ILE B 1 197 ? -4.121 9.188 -3.992 1 88.88 197 ILE B N 1
ATOM 3709 C CA . ILE B 1 197 ? -2.869 8.773 -4.613 1 88.88 197 ILE B CA 1
ATOM 3710 C C . ILE B 1 197 ? -2.469 7.391 -4.094 1 88.88 197 ILE B C 1
ATOM 3712 O O . ILE B 1 197 ? -2.08 6.52 -4.871 1 88.88 197 ILE B O 1
ATOM 3716 N N . LEU B 1 198 ? -2.594 7.254 -2.846 1 90.38 198 LEU B N 1
ATOM 3717 C CA . LEU B 1 198 ? -2.207 5.992 -2.223 1 90.38 198 LEU B CA 1
ATOM 3718 C C . LEU B 1 198 ? -3.076 4.844 -2.729 1 90.38 198 LEU B C 1
ATOM 3720 O O . LEU B 1 198 ? -2.566 3.771 -3.059 1 90.38 198 LEU B O 1
ATOM 3724 N N . VAL B 1 199 ? -4.344 5.062 -2.816 1 95.62 199 VAL B N 1
ATOM 3725 C CA . VAL B 1 199 ? -5.27 4.039 -3.287 1 95.62 199 VAL B CA 1
ATOM 3726 C C . VAL B 1 199 ? -5.004 3.736 -4.762 1 95.62 199 VAL B C 1
ATOM 3728 O O . VAL B 1 199 ? -4.996 2.574 -5.172 1 95.62 199 VAL B O 1
ATOM 3731 N N . PHE B 1 200 ? -4.781 4.754 -5.504 1 94.44 200 PHE B N 1
ATOM 3732 C CA . PHE B 1 200 ? -4.508 4.586 -6.926 1 94.44 200 PHE B CA 1
ATOM 3733 C C . PHE B 1 200 ? -3.248 3.752 -7.137 1 94.44 200 PHE B C 1
ATOM 3735 O O . PHE B 1 200 ? -3.246 2.814 -7.938 1 94.44 200 PHE B O 1
ATOM 3742 N N . ILE B 1 201 ? -2.203 4.102 -6.434 1 92.06 201 ILE B N 1
ATOM 3743 C CA . ILE B 1 201 ? -0.926 3.412 -6.574 1 92.06 201 ILE B CA 1
ATOM 3744 C C . ILE B 1 201 ? -1.089 1.944 -6.184 1 92.06 201 ILE B C 1
ATOM 3746 O O . ILE B 1 201 ? -0.567 1.054 -6.859 1 92.06 201 ILE B O 1
ATOM 3750 N N . ALA B 1 202 ? -1.786 1.701 -5.117 1 93.88 202 ALA B N 1
ATOM 3751 C CA . ALA B 1 202 ? -2.016 0.33 -4.668 1 93.88 202 ALA B CA 1
ATOM 3752 C C . ALA B 1 202 ? -2.766 -0.475 -5.727 1 93.88 202 ALA B C 1
ATOM 3754 O O . ALA B 1 202 ? -2.395 -1.612 -6.027 1 93.88 202 ALA B O 1
ATOM 3755 N N . ALA B 1 203 ? -3.777 0.11 -6.285 1 96.81 203 ALA B N 1
ATOM 3756 C CA . ALA B 1 203 ? -4.566 -0.557 -7.316 1 96.81 203 ALA B CA 1
ATOM 3757 C C . ALA B 1 203 ? -3.748 -0.763 -8.586 1 96.81 203 ALA B C 1
ATOM 3759 O O . ALA B 1 203 ? -3.848 -1.808 -9.234 1 96.81 203 ALA B O 1
ATOM 3760 N N . TRP B 1 204 ? -2.992 0.154 -8.914 1 94.75 204 TRP B N 1
ATOM 3761 C CA . TRP B 1 204 ? -2.162 0.114 -10.109 1 94.75 204 TRP B CA 1
ATOM 3762 C C . TRP B 1 204 ? -1.14 -1.015 -10.023 1 94.75 204 TRP B C 1
ATOM 3764 O O . TRP B 1 204 ? -0.838 -1.663 -11.031 1 94.75 204 TRP B O 1
ATOM 3774 N N . ASN B 1 205 ? -0.667 -1.283 -8.852 1 94.06 205 ASN B N 1
ATOM 3775 C CA . ASN B 1 205 ? 0.431 -2.225 -8.672 1 94.06 205 ASN B CA 1
ATOM 3776 C C . ASN B 1 205 ? -0.077 -3.609 -8.281 1 94.06 205 ASN B C 1
ATOM 3778 O O . ASN B 1 205 ? 0.696 -4.566 -8.234 1 94.06 205 ASN B O 1
ATOM 3782 N N . GLU B 1 206 ? -1.329 -3.652 -8.031 1 96.06 206 GLU B N 1
ATOM 3783 C CA . GLU B 1 206 ? -1.877 -4.922 -7.562 1 96.06 206 GLU B CA 1
ATOM 3784 C C . GLU B 1 206 ? -1.662 -6.027 -8.594 1 96.06 206 GLU B C 1
ATOM 3786 O O . GLU B 1 206 ? -1.826 -5.805 -9.797 1 96.06 206 GLU B O 1
ATOM 3791 N N . TYR B 1 207 ? -1.354 -7.25 -8.172 1 95.62 207 TYR B N 1
ATOM 3792 C CA . TYR B 1 207 ? -0.959 -8.312 -9.086 1 95.62 207 TYR B CA 1
ATOM 3793 C C . TYR B 1 207 ? -1.768 -9.578 -8.828 1 95.62 207 TYR B C 1
ATOM 3795 O O . TYR B 1 207 ? -2.297 -10.188 -9.766 1 95.62 207 TYR B O 1
ATOM 3803 N N . LEU B 1 208 ? -1.929 -9.93 -7.645 1 93.88 208 LEU B N 1
ATOM 3804 C CA . LEU B 1 208 ? -2.396 -11.273 -7.297 1 93.88 208 LEU B CA 1
ATOM 3805 C C . LEU B 1 208 ? -3.871 -11.438 -7.648 1 93.88 208 LEU B C 1
ATOM 3807 O O . LEU B 1 208 ? -4.254 -12.422 -8.289 1 93.88 208 LEU B O 1
ATOM 3811 N N . PHE B 1 209 ? -4.668 -10.5 -7.262 1 95.88 209 PHE B N 1
ATOM 3812 C CA . PHE B 1 209 ? -6.078 -10.578 -7.613 1 95.88 209 PHE B CA 1
ATOM 3813 C C . PHE B 1 209 ? -6.266 -10.484 -9.125 1 95.88 209 PHE B C 1
ATOM 3815 O O . PHE B 1 209 ? -7.074 -11.219 -9.695 1 95.88 209 PHE B O 1
ATOM 3822 N N . ALA B 1 210 ? -5.52 -9.602 -9.695 1 97.81 210 ALA B N 1
ATOM 3823 C CA . ALA B 1 210 ? -5.613 -9.422 -11.141 1 97.81 210 ALA B CA 1
ATOM 3824 C C . ALA B 1 210 ? -5.242 -10.711 -11.875 1 97.81 210 ALA B C 1
ATOM 3826 O O . ALA B 1 210 ? -5.895 -11.086 -12.852 1 97.81 210 ALA B O 1
ATOM 3827 N N . LEU B 1 211 ? -4.238 -11.367 -11.43 1 95.88 211 LEU B N 1
ATOM 3828 C CA . LEU B 1 211 ? -3.773 -12.602 -12.039 1 95.88 211 LEU B CA 1
ATOM 3829 C C . LEU B 1 211 ? -4.84 -13.688 -11.938 1 95.88 211 LEU B C 1
ATOM 3831 O O . LEU B 1 211 ? -5.051 -14.445 -12.891 1 95.88 211 LEU B O 1
ATOM 3835 N N . THR B 1 212 ? -5.52 -13.734 -10.867 1 94.62 212 THR B N 1
ATOM 3836 C CA . THR B 1 212 ? -6.41 -14.852 -10.562 1 94.62 212 THR B CA 1
ATOM 3837 C C . THR B 1 212 ? -7.805 -14.602 -11.133 1 94.62 212 THR B C 1
ATOM 3839 O O . THR B 1 212 ? -8.469 -15.531 -11.609 1 94.62 212 THR B O 1
ATOM 3842 N N . ILE B 1 213 ? -8.25 -13.406 -11.164 1 96.88 213 ILE B N 1
ATOM 3843 C CA . ILE B 1 213 ? -9.656 -13.109 -11.43 1 96.88 213 ILE B CA 1
ATOM 3844 C C . ILE B 1 213 ? -9.859 -12.836 -12.914 1 96.88 213 ILE B C 1
ATOM 3846 O O . ILE B 1 213 ? -10.82 -13.312 -13.523 1 96.88 213 ILE B O 1
ATOM 3850 N N . ASN B 1 214 ? -8.984 -12.047 -13.492 1 97.94 214 ASN B N 1
ATOM 3851 C CA . ASN B 1 214 ? -9.094 -11.734 -14.914 1 97.94 214 ASN B CA 1
ATOM 3852 C C . ASN B 1 214 ? -8.055 -12.484 -15.734 1 97.94 214 ASN B C 1
ATOM 3854 O O . ASN B 1 214 ? -6.918 -12.039 -15.867 1 97.94 214 ASN B O 1
ATOM 3858 N N . THR B 1 215 ? -8.477 -13.586 -16.375 1 96.56 215 THR B N 1
ATOM 3859 C CA . THR B 1 215 ? -7.539 -14.461 -17.078 1 96.56 215 THR B CA 1
ATOM 3860 C C . THR B 1 215 ? -7.578 -14.203 -18.578 1 96.56 215 THR B C 1
ATOM 3862 O O . THR B 1 215 ? -6.68 -14.625 -19.312 1 96.56 215 THR B O 1
ATOM 3865 N N . ALA B 1 216 ? -8.602 -13.523 -19.031 1 97.69 216 ALA B N 1
ATOM 3866 C CA . ALA B 1 216 ? -8.641 -13.148 -20.453 1 97.69 216 ALA B CA 1
ATOM 3867 C C . ALA B 1 216 ? -7.562 -12.117 -20.766 1 97.69 216 ALA B C 1
ATOM 3869 O O . ALA B 1 216 ? -7.445 -11.102 -20.078 1 97.69 216 ALA B O 1
ATOM 3870 N N . ASP B 1 217 ? -6.891 -12.312 -21.797 1 96.56 217 ASP B N 1
ATOM 3871 C CA . ASP B 1 217 ? -5.754 -11.461 -22.141 1 96.56 217 ASP B CA 1
ATOM 3872 C C . ASP B 1 217 ? -6.184 -10.008 -22.328 1 96.56 217 ASP B C 1
ATOM 3874 O O . ASP B 1 217 ? -5.473 -9.094 -21.922 1 96.56 217 ASP B O 1
ATOM 3878 N N . ARG B 1 218 ? -7.32 -9.812 -22.859 1 96.69 218 ARG B N 1
ATOM 3879 C CA . ARG B 1 218 ? -7.797 -8.469 -23.172 1 96.69 218 ARG B CA 1
ATOM 3880 C C . ARG B 1 218 ? -8.156 -7.703 -21.891 1 96.69 218 ARG B C 1
ATOM 3882 O O . ARG B 1 218 ? -8.32 -6.48 -21.922 1 96.69 218 ARG B O 1
ATOM 3889 N N . LEU B 1 219 ? -8.211 -8.414 -20.734 1 97.94 219 LEU B N 1
ATOM 3890 C CA . LEU B 1 219 ? -8.641 -7.754 -19.5 1 97.94 219 LEU B CA 1
ATOM 3891 C C . LEU B 1 219 ? -7.527 -7.777 -18.453 1 97.94 219 LEU B C 1
ATOM 3893 O O . LEU B 1 219 ? -7.754 -7.426 -17.297 1 97.94 219 LEU B O 1
ATOM 3897 N N . ARG B 1 220 ? -6.328 -8.078 -18.922 1 97.88 220 ARG B N 1
ATOM 3898 C CA . ARG B 1 220 ? -5.199 -8.094 -18 1 97.88 220 ARG B CA 1
ATOM 3899 C C . ARG B 1 220 ? -4.75 -6.676 -17.656 1 97.88 220 ARG B C 1
ATOM 3901 O O . ARG B 1 220 ? -4.949 -5.746 -18.438 1 97.88 220 ARG B O 1
ATOM 3908 N N . THR B 1 221 ? -4.188 -6.547 -16.453 1 98.12 221 THR B N 1
ATOM 3909 C CA . THR B 1 221 ? -3.594 -5.289 -16.016 1 98.12 221 THR B CA 1
ATOM 3910 C C . THR B 1 221 ? -2.098 -5.262 -16.312 1 98.12 221 THR B C 1
ATOM 3912 O O . THR B 1 221 ? -1.522 -6.27 -16.719 1 98.12 221 THR B O 1
ATOM 3915 N N . VAL B 1 222 ? -1.497 -4.129 -16.109 1 96.88 222 VAL B N 1
ATOM 3916 C CA . VAL B 1 222 ? -0.092 -3.902 -16.438 1 96.88 222 VAL B CA 1
ATOM 3917 C C . VAL B 1 222 ? 0.781 -4.891 -15.664 1 96.88 222 VAL B C 1
ATOM 3919 O O . VAL B 1 222 ? 1.604 -5.594 -16.25 1 96.88 222 VAL B O 1
ATOM 3922 N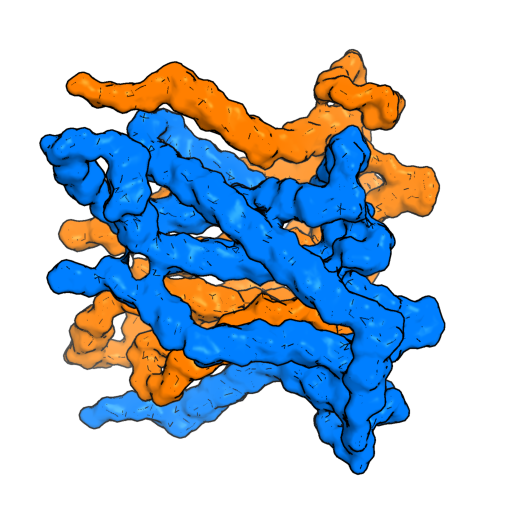 N . PRO B 1 223 ? 0.613 -5.055 -14.32 1 96.12 223 PRO B N 1
ATOM 3923 C CA . PRO B 1 223 ? 1.493 -5.973 -13.594 1 96.12 223 PRO B CA 1
ATOM 3924 C C . PRO B 1 223 ? 1.39 -7.41 -14.102 1 96.12 223 PRO B C 1
ATOM 3926 O O . PRO B 1 223 ? 2.41 -8.078 -14.297 1 96.12 223 PRO B O 1
ATOM 3929 N N . VAL B 1 224 ? 0.185 -7.844 -14.398 1 96.69 224 VAL B N 1
ATOM 3930 C CA . VAL B 1 224 ? 0.008 -9.203 -14.898 1 96.69 224 VAL B CA 1
ATOM 3931 C C . VAL B 1 224 ? 0.567 -9.312 -16.312 1 96.69 224 VAL B C 1
ATOM 3933 O O . VAL B 1 224 ? 1.284 -10.258 -16.641 1 96.69 224 VAL B O 1
ATOM 3936 N N . GLY B 1 225 ? 0.251 -8.352 -17.141 1 96.25 225 GLY B N 1
ATOM 3937 C CA . GLY B 1 225 ? 0.764 -8.344 -18.5 1 96.25 225 GLY B CA 1
ATOM 3938 C C . GLY B 1 225 ? 2.279 -8.398 -18.578 1 96.25 225 GLY B C 1
ATOM 3939 O O . GLY B 1 225 ? 2.844 -9.133 -19.391 1 96.25 225 GLY B O 1
ATOM 3940 N N . LEU B 1 226 ? 2.926 -7.641 -17.734 1 94.12 226 LEU B N 1
ATOM 3941 C CA . LEU B 1 226 ? 4.383 -7.617 -17.703 1 94.12 226 LEU B CA 1
ATOM 3942 C C . LEU B 1 226 ? 4.941 -8.984 -17.328 1 94.12 226 LEU B C 1
ATOM 3944 O O . LEU B 1 226 ? 5.977 -9.406 -17.844 1 94.12 226 LEU B O 1
ATOM 3948 N N . SER B 1 227 ? 4.273 -9.664 -16.438 1 91.44 227 SER B N 1
ATOM 3949 C CA . SER B 1 227 ? 4.746 -10.969 -15.984 1 91.44 227 SER B CA 1
ATOM 3950 C C . SER B 1 227 ? 4.605 -12.016 -17.078 1 91.44 227 SER B C 1
ATOM 3952 O O . SER B 1 227 ? 5.27 -13.055 -17.047 1 91.44 227 SER B O 1
ATOM 3954 N N . LEU B 1 228 ? 3.814 -11.742 -18.031 1 91.25 228 LEU B N 1
ATOM 3955 C CA . LEU B 1 228 ? 3.516 -12.727 -19.062 1 91.25 228 LEU B CA 1
ATOM 3956 C C . LEU B 1 228 ? 4.504 -12.617 -20.219 1 91.25 228 LEU B C 1
ATOM 3958 O O . LEU B 1 228 ? 4.488 -13.445 -21.141 1 91.25 228 LEU B O 1
ATOM 3962 N N . TYR B 1 229 ? 5.348 -11.625 -20.219 1 90.25 229 TYR B N 1
ATOM 3963 C CA . TYR B 1 229 ? 6.422 -11.586 -21.203 1 90.25 229 TYR B CA 1
ATOM 3964 C C . TYR B 1 229 ? 7.363 -12.773 -21.031 1 90.25 229 TYR B C 1
ATOM 3966 O O . TYR B 1 229 ? 8.008 -13.211 -21.984 1 90.25 229 TYR B O 1
ATOM 3974 N N . GLU B 1 230 ? 7.418 -13.141 -19.781 1 83.62 230 GLU B N 1
ATOM 3975 C CA . GLU B 1 230 ? 8.281 -14.281 -19.484 1 83.62 230 GLU B CA 1
ATOM 3976 C C . GLU B 1 230 ? 7.68 -15.578 -20.016 1 83.62 230 GLU B C 1
ATOM 3978 O O . GLU B 1 230 ? 6.465 -15.773 -19.953 1 83.62 230 GLU B O 1
ATOM 3983 N N . SER B 1 231 ? 8.492 -16.297 -20.766 1 77 231 SER B N 1
ATOM 3984 C CA . SER B 1 231 ? 8.102 -17.625 -21.219 1 77 231 SER B CA 1
ATOM 3985 C C . SER B 1 231 ? 8.898 -18.719 -20.5 1 77 231 SER B C 1
ATOM 3987 O O . SER B 1 231 ? 9.797 -18.406 -19.703 1 77 231 SER B O 1
ATOM 3989 N N . GLN B 1 232 ? 8.438 -19.906 -20.734 1 66.81 232 GLN B N 1
ATOM 3990 C CA . GLN B 1 232 ? 9.078 -21.047 -20.109 1 66.81 232 GLN B CA 1
ATOM 3991 C C . GLN B 1 232 ? 10.562 -21.125 -20.469 1 66.81 232 GLN B C 1
ATOM 3993 O O . GLN B 1 232 ? 11.383 -21.594 -19.672 1 66.81 232 GLN B O 1
ATOM 3998 N N . TYR B 1 233 ? 10.844 -20.641 -21.516 1 66.94 233 TYR B N 1
ATOM 3999 C CA . TYR B 1 233 ? 12.188 -20.922 -21.984 1 66.94 233 TYR B CA 1
ATOM 4000 C C . TYR B 1 233 ? 13.047 -19.656 -21.984 1 66.94 233 TYR B C 1
ATOM 4002 O O . TYR B 1 233 ? 14.273 -19.734 -22.031 1 66.94 233 TYR B O 1
ATOM 4010 N N . THR B 1 234 ? 12.391 -18.547 -21.953 1 77.31 234 THR B N 1
ATOM 4011 C CA . THR B 1 234 ? 13.188 -17.328 -22.094 1 77.31 234 THR B CA 1
ATOM 4012 C C . THR B 1 234 ? 12.578 -16.188 -21.281 1 77.31 234 THR B C 1
ATOM 4014 O O . THR B 1 234 ? 11.359 -16.078 -21.172 1 77.31 234 THR B O 1
ATOM 4017 N N . ILE B 1 235 ? 13.469 -15.562 -20.703 1 79.19 235 ILE B N 1
ATOM 4018 C CA . ILE B 1 235 ? 13.078 -14.305 -20.078 1 79.19 235 ILE B CA 1
ATOM 4019 C C . ILE B 1 235 ? 13.648 -13.133 -20.859 1 79.19 235 ILE B C 1
ATOM 4021 O O . ILE B 1 235 ? 14.844 -12.844 -20.797 1 79.19 235 ILE B O 1
ATOM 4025 N N . PRO B 1 236 ? 12.766 -12.547 -21.609 1 87.19 236 PRO B N 1
ATOM 4026 C CA . PRO B 1 236 ? 13.219 -11.406 -22.406 1 87.19 236 PRO B CA 1
ATOM 4027 C C . PRO B 1 236 ? 13.32 -10.117 -21.609 1 87.19 236 PRO B C 1
ATOM 4029 O O . PRO B 1 236 ? 12.484 -9.219 -21.75 1 87.19 236 PRO B O 1
ATOM 4032 N N . TRP B 1 237 ? 14.328 -9.922 -20.984 1 86.38 237 TRP B N 1
ATOM 4033 C CA . TRP B 1 237 ? 14.523 -8.805 -20.062 1 86.38 237 TRP B CA 1
ATOM 4034 C C . TRP B 1 237 ? 14.43 -7.473 -20.797 1 86.38 237 TRP B C 1
ATOM 4036 O O . TRP B 1 237 ? 13.891 -6.5 -20.25 1 86.38 237 TRP B O 1
ATOM 4046 N N . GLY B 1 238 ? 14.977 -7.504 -21.953 1 90.19 238 GLY B N 1
ATOM 4047 C CA . GLY B 1 238 ? 14.883 -6.285 -22.734 1 90.19 238 GLY B CA 1
ATOM 4048 C C . GLY B 1 238 ? 13.453 -5.855 -22.984 1 90.19 238 GLY B C 1
ATOM 4049 O O . GLY B 1 238 ? 13.094 -4.695 -22.766 1 90.19 238 GLY B O 1
ATOM 4050 N N . ASP B 1 239 ? 12.617 -6.816 -23.344 1 93.38 239 ASP B N 1
ATOM 4051 C CA . ASP B 1 239 ? 11.219 -6.52 -23.641 1 93.38 239 ASP B CA 1
ATOM 4052 C C . ASP B 1 239 ? 10.461 -6.094 -22.391 1 93.38 239 ASP B C 1
ATOM 4054 O O . ASP B 1 239 ? 9.648 -5.168 -22.422 1 93.38 239 ASP B O 1
ATOM 4058 N N . ILE B 1 240 ? 10.75 -6.742 -21.344 1 92.31 240 ILE B N 1
ATOM 4059 C CA . ILE B 1 240 ? 10.07 -6.441 -20.094 1 92.31 240 ILE B CA 1
ATOM 4060 C C . ILE B 1 240 ? 10.445 -5.035 -19.625 1 92.31 240 ILE B C 1
ATOM 4062 O O . ILE B 1 240 ? 9.57 -4.254 -19.25 1 92.31 240 ILE B O 1
ATOM 4066 N N . THR B 1 241 ? 11.711 -4.742 -19.688 1 92.69 241 THR B N 1
ATOM 4067 C CA . THR B 1 241 ? 12.164 -3.428 -19.234 1 92.69 241 THR B CA 1
ATOM 4068 C C . THR B 1 241 ? 11.672 -2.336 -20.188 1 92.69 241 THR B C 1
ATOM 4070 O O . THR B 1 241 ? 11.305 -1.247 -19.75 1 92.69 241 THR B O 1
ATOM 4073 N N . ALA B 1 242 ? 11.664 -2.611 -21.453 1 95.56 242 ALA B N 1
ATOM 4074 C CA . ALA B 1 242 ? 11.117 -1.649 -22.406 1 95.56 242 ALA B CA 1
ATOM 4075 C C . ALA B 1 242 ? 9.633 -1.404 -22.141 1 95.56 242 ALA B C 1
ATOM 4077 O O . ALA B 1 242 ? 9.172 -0.26 -22.156 1 95.56 242 ALA B O 1
ATOM 4078 N N . ALA B 1 243 ? 8.914 -2.463 -21.953 1 95.81 243 ALA B N 1
ATOM 4079 C CA . ALA B 1 243 ? 7.5 -2.338 -21.609 1 95.81 243 ALA B CA 1
ATOM 4080 C C . ALA B 1 243 ? 7.312 -1.513 -20.344 1 95.81 243 ALA B C 1
ATOM 4082 O O . ALA B 1 243 ? 6.418 -0.665 -20.266 1 95.81 243 ALA B O 1
ATOM 4083 N N . THR B 1 244 ? 8.109 -1.725 -19.391 1 93.81 244 THR B N 1
ATOM 4084 C CA . THR B 1 244 ? 8.062 -1.003 -18.125 1 93.81 244 THR B CA 1
ATOM 4085 C C . THR B 1 244 ? 8.297 0.489 -18.344 1 93.81 244 THR B C 1
ATOM 4087 O O . THR B 1 244 ? 7.613 1.324 -17.75 1 93.81 244 THR B O 1
ATOM 4090 N N . VAL B 1 245 ? 9.227 0.782 -19.141 1 93.88 245 VAL B N 1
ATOM 4091 C CA . VAL B 1 245 ? 9.523 2.178 -19.453 1 93.88 245 VAL B CA 1
ATOM 4092 C C . VAL B 1 245 ? 8.32 2.832 -20.125 1 93.88 245 VAL B C 1
ATOM 4094 O O . VAL B 1 245 ? 7.922 3.938 -19.766 1 93.88 245 VAL B O 1
ATOM 4097 N N . ILE B 1 246 ? 7.77 2.139 -21 1 96.06 246 ILE B N 1
ATOM 4098 C CA . ILE B 1 246 ? 6.621 2.67 -21.734 1 96.06 246 ILE B CA 1
ATOM 4099 C C . ILE B 1 246 ? 5.48 2.957 -20.75 1 96.06 246 ILE B C 1
ATOM 4101 O O . ILE B 1 246 ? 4.816 3.988 -20.859 1 96.06 246 ILE B O 1
ATOM 4105 N N . VAL B 1 247 ? 5.289 2.078 -19.828 1 94.38 247 VAL B N 1
ATOM 4106 C CA . VAL B 1 247 ? 4.199 2.18 -18.875 1 94.38 247 VAL B CA 1
ATOM 4107 C C . VAL B 1 247 ? 4.477 3.32 -17.891 1 94.38 247 VAL B C 1
ATOM 4109 O O . VAL B 1 247 ? 3.562 4.051 -17.5 1 94.38 247 VAL B O 1
ATOM 4112 N N . THR B 1 248 ? 5.668 3.52 -17.516 1 91.38 248 THR B N 1
ATOM 4113 C CA . THR B 1 248 ? 6.031 4.418 -16.422 1 91.38 248 THR B CA 1
ATOM 4114 C C . THR B 1 248 ? 6.188 5.848 -16.938 1 91.38 248 THR B C 1
ATOM 4116 O O . THR B 1 248 ? 5.855 6.801 -16.219 1 91.38 248 THR B O 1
ATOM 4119 N N . VAL B 1 249 ? 6.605 6.051 -18.109 1 90.44 249 VAL B N 1
ATOM 4120 C CA . VAL B 1 249 ? 6.973 7.363 -18.625 1 90.44 249 VAL B CA 1
ATOM 4121 C C . VAL B 1 249 ? 5.754 8.281 -18.625 1 90.44 249 VAL B C 1
ATOM 4123 O O . VAL B 1 249 ? 5.824 9.414 -18.141 1 90.44 249 VAL B O 1
ATOM 4126 N N . PRO B 1 250 ? 4.617 7.812 -19.062 1 89.69 250 PRO B N 1
ATOM 4127 C CA . PRO B 1 250 ? 3.457 8.703 -19.031 1 89.69 250 PRO B CA 1
ATOM 4128 C C . PRO B 1 250 ? 3.092 9.148 -17.609 1 89.69 250 PRO B C 1
ATOM 4130 O O . PRO B 1 250 ? 2.707 10.305 -17.406 1 89.69 250 PRO B O 1
ATOM 4133 N N . ILE B 1 251 ? 3.242 8.297 -16.75 1 84 251 ILE B N 1
ATOM 4134 C CA . ILE B 1 251 ? 2.906 8.594 -15.359 1 84 251 ILE B CA 1
ATOM 4135 C C . ILE B 1 251 ? 3.9 9.609 -14.797 1 84 251 ILE B C 1
ATOM 4137 O O . ILE B 1 251 ? 3.504 10.586 -14.156 1 84 251 ILE B O 1
ATOM 4141 N N . VAL B 1 252 ? 5.152 9.391 -15.094 1 84.88 252 VAL B N 1
ATOM 4142 C CA . VAL B 1 252 ? 6.199 10.297 -14.641 1 84.88 252 VAL B CA 1
ATOM 4143 C C . VAL B 1 252 ? 5.973 11.688 -15.227 1 84.88 252 VAL B C 1
ATOM 4145 O O . VAL B 1 252 ? 6.062 12.688 -14.508 1 84.88 252 VAL B O 1
ATOM 4148 N N . ILE B 1 253 ? 5.617 11.766 -16.422 1 87.94 253 ILE B N 1
ATOM 4149 C CA . ILE B 1 253 ? 5.395 13.039 -17.109 1 87.94 253 ILE B CA 1
ATOM 4150 C C . ILE B 1 253 ? 4.199 13.758 -16.484 1 87.94 253 ILE B C 1
ATOM 4152 O O . ILE B 1 253 ? 4.273 14.953 -16.203 1 87.94 253 ILE B O 1
ATOM 4156 N N . ILE B 1 254 ? 3.184 13.039 -16.25 1 84.69 254 ILE B N 1
ATOM 4157 C CA . ILE B 1 254 ? 1.977 13.633 -15.688 1 84.69 254 ILE B CA 1
ATOM 4158 C C . ILE B 1 254 ? 2.27 14.156 -14.281 1 84.69 254 ILE B C 1
ATOM 4160 O O . ILE B 1 254 ? 1.883 15.273 -13.938 1 84.69 254 ILE B O 1
ATOM 4164 N N . VAL B 1 255 ? 2.99 13.398 -13.516 1 81.62 255 VAL B N 1
ATOM 4165 C CA . VAL B 1 255 ? 3.316 13.797 -12.148 1 81.62 255 VAL B CA 1
ATOM 4166 C C . VAL B 1 255 ? 4.207 15.039 -12.172 1 81.62 255 VAL B C 1
ATOM 4168 O O . VAL B 1 255 ? 3.99 15.977 -11.406 1 81.62 255 VAL B O 1
ATOM 4171 N N . LEU B 1 256 ? 5.121 15.07 -13.055 1 81.69 256 LEU B N 1
ATOM 4172 C CA . LEU B 1 256 ? 6.055 16.188 -13.109 1 81.69 256 LEU B CA 1
ATOM 4173 C C . LEU B 1 256 ? 5.359 17.453 -13.633 1 81.69 256 LEU B C 1
ATOM 4175 O O . LEU B 1 256 ? 5.668 18.562 -13.195 1 81.69 256 LEU B O 1
ATOM 4179 N N . LEU B 1 257 ? 4.43 17.266 -14.516 1 83.81 257 LEU B N 1
ATOM 4180 C CA . LEU B 1 257 ? 3.697 18.391 -15.062 1 83.81 257 LEU B CA 1
ATOM 4181 C C . LEU B 1 257 ? 2.777 19.016 -14.016 1 83.81 257 LEU B C 1
ATOM 4183 O O . LEU B 1 257 ? 2.586 20.234 -13.992 1 83.81 257 LEU B O 1
ATOM 4187 N N . PHE B 1 258 ? 2.332 18.203 -13.047 1 78.94 258 PHE B N 1
ATOM 4188 C CA . PHE B 1 258 ? 1.336 18.703 -12.109 1 78.94 258 PHE B CA 1
ATOM 4189 C C . PHE B 1 258 ? 1.898 18.734 -10.688 1 78.94 258 PHE B C 1
ATOM 4191 O O . PHE B 1 258 ? 1.146 18.844 -9.719 1 78.94 258 PHE B O 1
ATOM 4198 N N . GLN B 1 259 ? 3.182 18.531 -10.711 1 77.5 259 GLN B N 1
ATOM 4199 C CA . GLN B 1 259 ? 3.797 18.391 -9.398 1 77.5 259 GLN B CA 1
ATOM 4200 C C . GLN B 1 259 ? 3.529 19.625 -8.539 1 77.5 259 GLN B C 1
ATOM 4202 O O . GLN B 1 259 ? 3.311 19.516 -7.328 1 77.5 259 GLN B O 1
ATOM 4207 N N . ARG B 1 260 ? 3.502 20.812 -9.102 1 75.94 260 ARG B N 1
ATOM 4208 C CA . ARG B 1 260 ? 3.254 22.016 -8.328 1 75.94 260 ARG B CA 1
ATOM 4209 C C . ARG B 1 260 ? 1.852 22 -7.727 1 75.94 260 ARG B C 1
ATOM 4211 O O . ARG B 1 260 ? 1.664 22.375 -6.566 1 75.94 260 ARG B O 1
ATOM 4218 N N . ARG B 1 261 ? 0.993 21.578 -8.562 1 73.81 261 ARG B N 1
ATOM 4219 C CA . ARG B 1 261 ? -0.39 21.5 -8.109 1 73.81 261 ARG B CA 1
ATOM 4220 C C . ARG B 1 261 ? -0.559 20.422 -7.051 1 73.81 261 ARG B C 1
ATOM 4222 O O . ARG B 1 261 ? -1.291 20.609 -6.074 1 73.81 261 ARG B O 1
ATOM 4229 N N . ILE B 1 262 ? 0.197 19.406 -7.301 1 73.5 262 ILE B N 1
ATOM 4230 C CA . ILE B 1 262 ? 0.137 18.266 -6.387 1 73.5 262 ILE B CA 1
ATOM 4231 C C . ILE B 1 262 ? 0.729 18.672 -5.035 1 73.5 262 ILE B C 1
ATOM 4233 O O . ILE B 1 262 ? 0.135 18.406 -3.988 1 73.5 262 ILE B O 1
ATOM 4237 N N . VAL B 1 263 ? 1.764 19.375 -5.113 1 67.69 263 VAL B N 1
ATOM 4238 C CA . VAL B 1 263 ? 2.467 19.781 -3.898 1 67.69 263 VAL B CA 1
ATOM 4239 C C . VAL B 1 263 ? 1.713 20.922 -3.221 1 67.69 263 VAL B C 1
ATOM 4241 O O . VAL B 1 263 ? 1.637 20.984 -1.99 1 67.69 263 VAL B O 1
ATOM 4244 N N . ALA B 1 264 ? 1.145 21.812 -3.98 1 65.5 264 ALA B N 1
ATOM 4245 C CA . ALA B 1 264 ? 0.38 22.938 -3.449 1 65.5 264 ALA B CA 1
ATOM 4246 C C . ALA B 1 264 ? -0.881 22.453 -2.736 1 65.5 264 ALA B C 1
ATOM 4248 O O . ALA B 1 264 ? -1.293 23.047 -1.731 1 65.5 264 ALA B O 1
ATOM 4249 N N . GLY B 1 265 ? -1.506 21.5 -3.314 1 60.34 265 GLY B N 1
ATOM 4250 C CA . GLY B 1 265 ? -2.682 20.938 -2.666 1 60.34 265 GLY B CA 1
ATOM 4251 C C . GLY B 1 265 ? -2.404 20.438 -1.262 1 60.34 265 GLY B C 1
ATOM 4252 O O . GLY B 1 265 ? -3.299 20.422 -0.413 1 60.34 265 GLY B O 1
ATOM 4253 N N . LEU B 1 266 ? -1.147 20.281 -1.028 1 59.19 266 LEU B N 1
ATOM 4254 C CA . LEU B 1 266 ? -0.732 19.828 0.297 1 59.19 266 LEU B CA 1
ATOM 4255 C C . LEU B 1 266 ? -0.661 21.016 1.269 1 59.19 266 LEU B C 1
ATOM 4257 O O . LEU B 1 266 ? -0.764 20.828 2.482 1 59.19 266 LEU B O 1
ATOM 4261 N N . THR B 1 267 ? -0.445 22.25 0.79 1 55.47 267 THR B N 1
ATOM 4262 C CA . THR B 1 267 ? -0.183 23.406 1.638 1 55.47 267 THR B CA 1
ATOM 4263 C C . THR B 1 267 ? -1.443 24.25 1.805 1 55.47 267 THR B C 1
ATOM 4265 O O . THR B 1 267 ? -1.521 25.094 2.707 1 55.47 267 THR B O 1
ATOM 4268 N N . SER B 1 268 ? -2.318 24.344 0.933 1 51.84 268 SER B N 1
ATOM 4269 C CA . SER B 1 268 ? -3.41 25.312 0.892 1 51.84 268 SER B CA 1
ATOM 4270 C C . SER B 1 268 ? -4.305 25.188 2.119 1 51.84 268 SER B C 1
ATOM 4272 O O . SER B 1 268 ? -5.004 26.125 2.484 1 51.84 268 SER B O 1
ATOM 4274 N N . GLY B 1 269 ? -4.414 24.188 2.889 1 46.78 269 GLY B N 1
ATOM 4275 C CA . GLY B 1 269 ? -5.336 24.25 4.012 1 46.78 269 GLY B CA 1
ATOM 4276 C C . GLY B 1 269 ? -4.848 25.141 5.133 1 46.78 269 GLY B C 1
ATOM 4277 O O . GLY B 1 269 ? -5.57 25.391 6.105 1 46.78 269 GLY B O 1
ATOM 4278 N N . SER B 1 270 ? -3.547 25.328 5.422 1 43.06 270 SER B N 1
ATOM 4279 C CA . SER B 1 270 ? -3.1 26.016 6.625 1 43.06 270 SER B CA 1
ATOM 4280 C C . SER B 1 270 ? -3.395 27.5 6.551 1 43.06 270 SER B C 1
ATOM 4282 O O . SER B 1 270 ? -3.354 28.203 7.566 1 43.06 270 SER B O 1
ATOM 4284 N N . VAL B 1 271 ? -3.234 28.172 5.52 1 39.88 271 VAL B N 1
ATOM 4285 C CA . VAL B 1 271 ? -2.992 29.609 5.621 1 39.88 271 VAL B CA 1
ATOM 4286 C C . VAL B 1 271 ? -4.32 30.359 5.574 1 39.88 271 VAL B C 1
ATOM 4288 O O . VAL B 1 271 ? -4.34 31.594 5.52 1 39.88 271 VAL B O 1
ATOM 4291 N N . LYS B 1 272 ? -5.469 29.859 5.438 1 38.38 272 LYS B N 1
ATOM 4292 C CA . LYS B 1 272 ? -6.367 31.016 5.402 1 38.38 272 LYS B CA 1
ATOM 4293 C C . LYS B 1 272 ? -6.422 31.703 6.758 1 38.38 272 LYS B C 1
ATOM 4295 O O . LYS B 1 272 ? -7.262 32.594 6.98 1 38.38 272 LYS B O 1
ATOM 4300 N N . GLU B 1 273 ? -5.52 31.703 7.688 1 32.81 273 GLU B N 1
ATOM 4301 C CA . GLU B 1 273 ? -5.816 32.781 8.617 1 32.81 273 GLU B CA 1
ATOM 4302 C C . GLU B 1 273 ? -5.5 34.156 8 1 32.81 273 GLU B C 1
ATOM 4304 O O . GLU B 1 273 ? -4.562 34.281 7.211 1 32.81 273 GLU B O 1
#

Solvent-accessible surface area (backbone atoms only — not comparable to full-atom values): 28434 Å² total; per-residue (Å²): 130,83,78,59,75,46,75,66,49,54,50,51,48,50,53,48,53,45,61,69,40,38,69,57,53,48,34,53,44,43,15,27,30,45,76,75,51,67,78,69,44,94,58,76,70,62,95,61,67,40,63,60,22,46,53,45,26,55,69,75,38,69,48,69,51,14,49,49,41,28,49,53,34,14,49,53,23,24,55,52,28,49,57,52,16,51,55,50,17,43,46,58,63,70,46,89,58,84,61,36,59,59,53,50,23,51,35,47,34,58,46,60,45,58,58,71,71,47,46,60,62,50,45,52,52,33,51,74,70,65,30,50,57,46,64,63,41,47,26,53,59,46,27,60,63,41,29,31,48,42,19,51,56,40,28,43,42,53,58,60,51,68,66,63,59,54,53,52,38,45,74,73,65,49,48,71,66,54,43,38,66,71,46,51,51,60,60,31,41,36,44,51,50,52,44,39,50,52,42,26,44,51,48,47,49,47,39,68,63,49,53,70,45,23,70,47,75,84,56,21,30,43,41,43,50,54,60,58,62,45,49,96,86,42,74,51,58,27,28,44,26,21,39,45,46,63,64,36,49,61,54,38,50,52,36,56,74,39,22,64,59,57,55,43,46,41,47,64,68,71,57,81,114,128,82,77,59,75,47,73,65,49,55,50,51,50,50,50,49,52,46,62,68,41,39,68,58,53,49,35,53,43,42,15,28,29,46,76,76,51,67,78,68,43,95,60,75,70,63,94,60,66,40,64,61,23,46,53,44,25,55,70,76,38,68,48,67,48,14,46,49,42,28,48,52,35,15,49,53,24,25,55,52,29,49,57,53,18,49,54,50,18,44,47,57,62,71,46,88,58,83,61,36,58,58,52,51,23,51,34,47,35,57,48,60,46,58,58,72,72,48,47,59,62,49,45,52,51,34,52,74,69,66,31,50,57,44,65,62,42,50,26,53,58,47,28,61,63,42,30,31,49,41,20,52,56,38,28,45,41,56,58,63,50,67,65,62,60,55,53,53,37,45,74,73,65,47,49,71,66,53,42,39,65,70,46,51,50,62,62,30,41,39,42,51,52,53,45,39,50,52,42,25,43,52,48,45,50,48,37,67,63,49,53,70,45,22,71,46,76,87,56,21,30,42,41,42,51,55,60,59,62,47,51,97,84,44,72,51,58,26,28,45,25,21,40,45,46,64,64,37,48,60,53,38,50,51,38,55,73,40,21,62,58,58,55,44,46,41,46,64,68,69,58,80,114

Foldseek 3Di:
DPPPCDPVNVVVVVVVVCVVCVVVLQLVQLLQEDPVDNPPDPDSHHPHGHNVLLVCLVPVAVLVLQLVLLQVLLLLLLVVLLVVLLVLLCCLQQPPDPPSVVVLVVLLVLLVPDPVVCLVVLLVVLVVVVCFQHSVSLSVVLSVNLNSVLNNQLNVLLNPDDNVQVVVCVVVVDDSVRCSVPPRVLLSQLSSLVSSVVSSVCSLQDARNQVRRHPDRSNGHNNPRLVVCDDPVDDPSNNSSSSVCVSCVVVVVVCVVCVVVNVVSNPPNPPPD/DPPPCDPVNVVVVVVVVCVVCVVVLQLVQLLQEDPVDNPPDPDSHHPHGHNVLLVCLVPVAVLVLQLVLLQVLLLLLLVVLLVVLLVLLCCLQQPPDPPSVVVLVVLLVLLVPDPVVCLVVLLVVLVVVVCFQHSCSLSVVLSVNLNSVLNNQLNVLLNPDDNVQVVVCVVVVDDSVRCSVPPRVLLSQLSSLVSSVVSSVCSLQDARNQVRRHPDRSNGHNNPRLVVCDDPVDDDSNNSSSSVCVSCVVVVVVCVVCVCVNVVSNPPNPPPD

Organism: Halalkalibacterium halodurans (strain ATCC BAA-125 / DSM 18197 / FERM 7344 / JCM 9153 / C-125) (NCBI:txid272558)